Protein AF-A0A0L8G1J5-F1 (afdb_monomer)

Nearest PDB structures (foldseek):
  4gwj-assembly1_A  TM=7.994E-01  e=3.174E-11  Streptococcus mitis
  3lek-assembly1_A  TM=8.161E-01  e=1.013E-10  Streptococcus mitis
  2j22-assembly1_A  TM=8.211E-01  e=1.918E-10  Streptococcus pneumoniae TIGR4
  3cqo-assembly1_C  TM=8.099E-01  e=3.850E-10  Morone saxatilis
  2j1r-assembly1_A  TM=8.418E-01  e=2.935E-09  Streptococcus pneumoniae TIGR4

InterPro domains:
  IPR000242 Tyrosine-specific protein phosphatase, PTPase domain [PF00102] (457-502)
  IPR000242 Tyrosine-specific protein phosphatase, PTPase domain [PS50055] (434-502)
  IPR006585 Fucolectin tachylectin-4 pentraxin-1 [SM00607] (93-242)
  IPR008979 Galactose-binding-like domain superfamily [SSF49785] (92-240)
  IPR009030 Growth factor receptor cysteine-rich domain superfamily [SSF57184] (226-333)
  IPR029021 Protein-tyrosine phosphatase-like [G3DSA:3.90.190.10] (409-503)
  IPR029021 Protein-tyrosine phosphatase-like [SSF52799] (422-502)
  IPR042635 MEGF10/SREC1/2-like [PTHR24043] (46-404)

Secondary structure (DSSP, 8-state):
-EEE--TTEEEEE-TTSS-EEEEE---SS--EEESSS--------S--TTEETTTT-EEP-BGGGBPPPTTT---TT-BPTTEESTTS-EESEEETTTT-EEEES----EEEEEETTEEEEEE----GGGGSSS-----GGGT--EEPPSEEEEEEEEEEEEEEEEEEEEEE--SS-GGGGTT-EEEETTEEEEE--SSGGGSSEEEEEEEEEEEEEEEEEEEEEEEE--EESEEEEEEEPTTEESGGG-EEGGGBGGG--BTTTB-TT-BPTTEEEETTTTEEEEPPTTEESGGG-EE--SBGGG---TTT---TT-BPTTEEEETTTTEEEE----THHHHHHHHHHHHHHHHHHHHHHHHHTS-----------------------------------------------HHHHHHHHHHHHHHHHSSS-HHHHHHHS-SS-SS--TTTTSTTTGGG-SSTT----GGGEEEPPP-SS----EEEEEEETTTTEEEESS---

Organism: Octopus bimaculoides (NCBI:txid37653)

Radius of gyration: 39.49 Å; Cα contacts (8 Å, |Δi|>4): 918; chains: 1; bounding box: 99×69×118 Å

Foldseek 3Di:
DDWDDDPFKDWDQPPVNPDIDIDGWPPDDDIDDDDPDDDPDDDDDFEDQQAADPQRPAGAFEPPSGGAGRHPLAHPRAGHFQFHDRNSRDGQWDQQQAPFDKDKPAFDFWDFDCDPNDTDTHGQTLALNLQRPPFLALEVVVSSKRKHDFFFKIKMKGFAPFWDFFFKKKFAHHPPPLCLCQQKWKDAAPDTFDTHDDCQSVDRIRIGGGPGTDGHRMMMIIDGDHRGMDMTNYMGGIDGDQQFAARSRRAGLQQAVVSDADRYQGRPVAGAKQWAQDPVRRHTDGADAQFTTGNSPHGLPQADVSGADRHQSARPNAGHPQWGQDPVVRHTDGDDDPCPVVVVVVVVVVVVVVVVVVVVVVVVVDDDDDDDDDDDDDDDDDDDDDDDDDDDDDDDDDDDDDDDDDPDPPPDDVVVVVVVVSVQSVQCPPPQHPVNVVVPPPQADPAAQVVCVDPVNVVLDPDPRQADHPVFAQFQDDDPVGPGRDHRWGADDPNPDIDHDPDDD

pLDDT: mean 76.89, std 20.31, range [21.19, 98.56]

Sequence (505 aa):
MKITYPIGMDCKLNSDGNKIICTGDVMARDLYINGKAKVYRITLHGCPPELYGENCTNECHCSRGESCHQISGFCKNGCEDGWHGEKCDKKTYVNIAQGKRTNQAGYGKNAYVFDNGSCKTTELQMTSDKAVDGNFDPAFLHKSCAQTKIGTELHWQVTFDEPYVISQLRIYNRMKDRLRLRGFKVYLGSSLCFESRHHEHNEQVIHVKCEKPVSSSNVKISLEGSERQLTLCEVEVLQCVHGFYGDMCMERCELCVDSKCDQVTGCEQGCVSGYYWDNFFRKCKECVPGFYGDMCMERCELCVGSKCDQVTGHCEEGCITGYDWDNTSKRCKEKTENNLVSMIVPLILLIVLIMVMAVAIWYWKKRPVVKRDVRMRKVSGNIYSEGISGDTAHLSGEISLDERESICIILSSSSFKQNLLKYVAHKKQEAEPFNKEFQRLPKLLPMPYNEAMKPENAKKNQYKTILPYDHSRVKLQPDEISSSDYINANFICNQRYIACQGMCY

Structure (mmCIF, N/CA/C/O backbone):
data_AF-A0A0L8G1J5-F1
#
_entry.id   AF-A0A0L8G1J5-F1
#
loop_
_atom_site.group_PDB
_atom_site.id
_atom_site.type_symbol
_atom_site.label_atom_id
_atom_site.label_alt_id
_atom_site.label_comp_id
_atom_site.label_asym_id
_atom_site.label_entity_id
_atom_site.label_seq_id
_atom_site.pdbx_PDB_ins_code
_atom_site.Cartn_x
_atom_site.Cartn_y
_atom_site.Cartn_z
_atom_site.occupancy
_atom_site.B_iso_or_equiv
_atom_site.auth_seq_id
_atom_site.auth_comp_id
_atom_site.auth_asym_id
_atom_site.auth_atom_id
_atom_site.pdbx_PDB_model_num
ATOM 1 N N . MET A 1 1 ? -21.795 15.984 -44.709 1.00 67.69 1 MET A N 1
ATOM 2 C CA . MET A 1 1 ? -20.926 16.218 -43.533 1.00 67.69 1 MET A CA 1
ATOM 3 C C . MET A 1 1 ? -19.899 15.101 -43.536 1.00 67.69 1 MET A C 1
ATOM 5 O O . MET A 1 1 ? -20.294 13.972 -43.792 1.00 67.69 1 MET A O 1
ATOM 9 N N . LYS A 1 2 ? -18.612 15.400 -43.379 1.00 68.06 2 LYS A N 1
ATOM 10 C CA . LYS A 1 2 ? -17.528 14.414 -43.361 1.00 68.06 2 LYS A CA 1
ATOM 11 C C . LYS A 1 2 ? -16.900 14.442 -41.974 1.00 68.06 2 LYS A C 1
ATOM 13 O O . LYS A 1 2 ? -16.559 15.518 -41.488 1.00 68.06 2 LYS A O 1
ATOM 18 N N . ILE A 1 3 ? -16.800 13.284 -41.340 1.00 69.81 3 ILE A N 1
ATOM 19 C CA . ILE A 1 3 ? -16.253 13.140 -39.991 1.00 69.81 3 ILE A CA 1
ATOM 20 C C . ILE A 1 3 ? -14.968 12.341 -40.124 1.00 69.81 3 ILE A C 1
ATOM 22 O O . ILE A 1 3 ? -14.968 11.290 -40.765 1.00 69.81 3 ILE A O 1
ATOM 26 N N . THR A 1 4 ? -13.898 12.847 -39.528 1.00 77.06 4 THR A N 1
ATOM 27 C CA . THR A 1 4 ? -12.664 12.093 -39.333 1.00 77.06 4 THR A CA 1
ATOM 28 C C . THR A 1 4 ? -12.535 11.852 -37.840 1.00 77.06 4 THR A C 1
ATOM 30 O O . THR A 1 4 ? -12.509 12.810 -37.065 1.00 77.06 4 THR A O 1
ATOM 33 N N . TYR A 1 5 ? -12.499 10.586 -37.441 1.00 68.81 5 TYR A N 1
ATOM 34 C CA . TYR A 1 5 ? -12.444 10.183 -36.042 1.00 68.81 5 TYR A CA 1
ATOM 35 C C . TYR A 1 5 ? -11.149 9.414 -35.734 1.00 68.81 5 TYR A C 1
ATOM 37 O O . TYR A 1 5 ? -10.588 8.786 -36.637 1.00 68.81 5 TYR A O 1
ATOM 45 N N . PRO A 1 6 ? -10.649 9.492 -34.488 1.00 67.69 6 PRO A N 1
ATOM 46 C CA . PRO A 1 6 ? -9.472 8.752 -34.046 1.00 67.69 6 PRO A CA 1
ATOM 47 C C . PRO A 1 6 ? -9.630 7.235 -34.181 1.00 67.69 6 PRO A C 1
ATOM 49 O O . PRO A 1 6 ? -10.740 6.698 -34.164 1.00 67.69 6 PRO A O 1
ATOM 52 N N . ILE A 1 7 ? -8.496 6.538 -34.246 1.00 63.44 7 ILE A N 1
ATOM 53 C CA . ILE A 1 7 ? -8.448 5.075 -34.153 1.00 63.44 7 ILE A CA 1
ATOM 54 C C . ILE A 1 7 ? -9.078 4.653 -32.817 1.00 63.44 7 ILE A C 1
ATOM 56 O O . ILE A 1 7 ? -8.698 5.178 -31.773 1.00 63.44 7 ILE A O 1
ATOM 60 N N . GLY A 1 8 ? -10.034 3.720 -32.862 1.00 61.41 8 GLY A N 1
ATOM 61 C CA . GLY A 1 8 ? -10.775 3.246 -31.684 1.00 61.41 8 GLY A CA 1
ATOM 62 C C . GLY A 1 8 ? -12.174 3.849 -31.511 1.00 61.41 8 GLY A C 1
ATOM 63 O O . GLY A 1 8 ? -12.920 3.387 -30.653 1.00 61.41 8 GLY A O 1
ATOM 64 N N . MET A 1 9 ? -12.566 4.815 -32.349 1.00 70.69 9 MET A N 1
ATOM 65 C CA . MET A 1 9 ? -13.932 5.348 -32.403 1.00 70.69 9 MET A CA 1
ATOM 66 C C . MET A 1 9 ? -14.691 4.855 -33.644 1.00 70.69 9 MET A C 1
ATOM 68 O O . MET A 1 9 ? -14.099 4.611 -34.690 1.00 70.69 9 MET A O 1
ATOM 72 N N . ASP A 1 10 ? -16.016 4.752 -33.535 1.00 76.44 10 ASP A N 1
ATOM 73 C CA . ASP A 1 10 ? -16.965 4.580 -34.640 1.00 76.44 10 ASP A CA 1
ATOM 74 C C . ASP A 1 10 ? -18.007 5.702 -34.563 1.00 76.44 10 ASP A C 1
ATOM 76 O O . ASP A 1 10 ? -18.656 5.892 -33.533 1.00 76.44 10 ASP A O 1
ATOM 80 N N . CYS A 1 11 ? -18.158 6.474 -35.637 1.00 77.62 11 CYS A N 1
ATOM 81 C CA . CYS A 1 11 ? -19.079 7.605 -35.696 1.00 77.62 11 CYS A CA 1
ATOM 82 C C . CYS A 1 11 ? -20.115 7.395 -36.797 1.00 77.62 11 CYS A C 1
ATOM 84 O O . CYS A 1 11 ? -19.777 7.339 -37.980 1.00 77.62 11 CYS A O 1
ATOM 86 N N . LYS A 1 12 ? -21.396 7.374 -36.420 1.00 80.12 12 LYS A N 1
ATOM 87 C CA . LYS A 1 12 ? -22.523 7.190 -37.339 1.00 80.12 12 LYS A CA 1
ATOM 88 C C . LYS A 1 12 ? -23.406 8.429 -37.386 1.00 80.12 12 LYS A C 1
ATOM 90 O O . LYS A 1 12 ? -23.741 9.030 -36.362 1.00 80.12 12 LYS A O 1
ATOM 95 N N . LEU A 1 13 ? -23.789 8.809 -38.603 1.00 77.50 13 LEU A N 1
ATOM 96 C CA . LEU A 1 13 ? -24.851 9.784 -38.825 1.00 77.50 13 LEU A CA 1
ATOM 97 C C . LEU A 1 13 ? -26.192 9.102 -38.531 1.00 77.50 13 LEU A C 1
ATOM 99 O O . LEU A 1 13 ? -26.449 8.014 -39.042 1.00 77.50 13 LEU A O 1
ATOM 103 N N . ASN A 1 14 ? -27.045 9.740 -37.733 1.00 74.44 14 ASN A N 1
ATOM 104 C CA . ASN A 1 14 ? -28.420 9.281 -37.564 1.00 74.44 14 ASN A CA 1
ATOM 105 C C . ASN A 1 14 ? -29.195 9.407 -38.891 1.00 74.44 14 ASN A C 1
ATOM 107 O O . ASN A 1 14 ? -28.838 10.228 -39.740 1.00 74.44 14 ASN A O 1
ATOM 111 N N . SER A 1 15 ? -30.276 8.640 -39.044 1.00 71.75 15 SER A N 1
ATOM 112 C CA . SER A 1 15 ? -31.106 8.569 -40.259 1.00 71.75 15 SER A CA 1
ATOM 113 C C . SER A 1 15 ? -31.601 9.929 -40.764 1.00 71.75 15 SER A C 1
ATOM 115 O O . SER A 1 15 ? -31.695 10.133 -41.970 1.00 71.75 15 SER A O 1
ATOM 117 N N . ASP A 1 16 ? -31.828 10.885 -39.861 1.00 70.75 16 ASP A N 1
ATOM 118 C CA . ASP A 1 16 ? -32.323 12.228 -40.198 1.00 70.75 16 ASP A CA 1
ATOM 119 C C . ASP A 1 16 ? -31.205 13.214 -40.593 1.00 70.75 16 ASP A C 1
ATOM 121 O O . ASP A 1 16 ? -31.456 14.398 -40.806 1.00 70.75 16 ASP A O 1
ATOM 125 N N . GLY A 1 17 ? -29.942 12.773 -40.613 1.00 67.38 17 GLY A N 1
ATOM 126 C CA . GLY A 1 17 ? -28.785 13.572 -41.030 1.00 67.38 17 GLY A CA 1
ATOM 127 C C . GLY A 1 17 ? -28.326 14.672 -40.062 1.00 67.38 17 GLY A C 1
ATOM 128 O O . GLY A 1 17 ? -27.283 15.284 -40.287 1.00 67.38 17 GLY A O 1
ATOM 129 N N . ASN A 1 18 ? -29.064 14.898 -38.971 1.00 71.56 18 ASN A N 1
ATOM 130 C CA . ASN A 1 18 ? -28.886 16.054 -38.080 1.00 71.56 18 ASN A CA 1
ATOM 131 C C . ASN A 1 18 ? -28.144 15.750 -36.767 1.00 71.56 18 ASN A C 1
ATOM 133 O O . ASN A 1 18 ? -27.814 16.669 -36.019 1.00 71.56 18 ASN A O 1
ATOM 137 N N . LYS A 1 19 ? -27.886 14.473 -36.461 1.00 71.56 19 LYS A N 1
ATOM 138 C CA . LYS A 1 19 ? -27.187 14.045 -35.242 1.00 71.56 19 LYS A CA 1
ATOM 139 C C . LYS A 1 19 ? -26.077 13.067 -35.600 1.00 71.56 19 LYS A C 1
ATOM 141 O O . LYS A 1 19 ? -26.307 12.119 -36.344 1.00 71.56 19 LYS A O 1
ATOM 146 N N . ILE A 1 20 ? -24.893 13.301 -35.049 1.00 74.69 20 ILE A N 1
ATOM 147 C CA . ILE A 1 20 ? -23.750 12.394 -35.141 1.00 74.69 20 ILE A CA 1
ATOM 148 C C . ILE A 1 20 ? -23.616 11.713 -33.788 1.00 74.69 20 ILE A C 1
ATOM 150 O O . ILE A 1 20 ? -23.589 12.392 -32.760 1.00 74.69 20 ILE A O 1
ATOM 154 N N . ILE A 1 21 ? -23.558 10.386 -33.790 1.00 72.38 21 ILE A N 1
ATOM 155 C CA . ILE A 1 21 ? -23.305 9.589 -32.594 1.00 72.38 21 ILE A CA 1
ATOM 156 C C . ILE A 1 21 ? -21.958 8.913 -32.793 1.00 72.38 21 ILE A C 1
ATOM 158 O O . ILE A 1 21 ? -21.789 8.142 -33.734 1.00 72.38 21 ILE A O 1
ATOM 162 N N . CYS A 1 22 ? -21.014 9.235 -31.918 1.00 72.06 22 CYS A N 1
ATOM 163 C CA . CYS A 1 22 ? -19.712 8.597 -31.870 1.00 72.06 22 CYS A CA 1
ATOM 164 C C . CYS A 1 22 ? -19.630 7.708 -30.632 1.00 72.06 22 CYS A C 1
ATOM 166 O O . CYS A 1 22 ? -19.985 8.146 -29.539 1.00 72.06 22 CYS A O 1
ATOM 168 N N . THR A 1 23 ? -19.160 6.481 -30.812 1.00 64.62 23 THR A N 1
ATOM 169 C CA . THR A 1 23 ? -18.980 5.475 -29.762 1.00 64.62 23 THR A CA 1
ATOM 170 C C . THR A 1 23 ? -17.595 4.858 -29.889 1.00 64.62 23 THR A C 1
ATOM 172 O O . THR A 1 23 ? -17.190 4.520 -30.998 1.00 64.62 23 THR A O 1
ATOM 175 N N . GLY A 1 24 ? -16.882 4.694 -28.778 1.00 62.16 24 GLY A N 1
ATOM 176 C CA . GLY A 1 24 ? -15.549 4.089 -28.738 1.00 62.16 24 GLY A CA 1
ATOM 177 C C . GLY A 1 24 ? -14.580 4.879 -27.864 1.00 62.16 24 GLY A C 1
ATOM 178 O O . GLY A 1 24 ? -14.946 5.922 -27.318 1.00 62.16 24 GLY A O 1
ATOM 179 N N . ASP A 1 25 ? -13.358 4.376 -27.726 1.00 57.97 25 ASP A N 1
ATOM 180 C CA . ASP A 1 25 ? -12.375 4.937 -26.804 1.00 57.97 25 ASP A CA 1
ATOM 181 C C . ASP A 1 25 ? -11.608 6.110 -27.398 1.00 57.97 25 ASP A C 1
ATOM 183 O O . ASP A 1 25 ? -11.066 6.067 -28.505 1.00 57.97 25 ASP A O 1
ATOM 187 N N . VAL A 1 26 ? -11.556 7.189 -26.621 1.00 61.00 26 VAL A N 1
ATOM 188 C CA . VAL A 1 26 ? -10.907 8.435 -27.014 1.00 61.00 26 VAL A CA 1
ATOM 189 C C . VAL A 1 26 ? -9.442 8.377 -26.586 1.00 61.00 26 VAL A C 1
ATOM 191 O O . VAL A 1 26 ? -9.076 8.786 -25.491 1.00 61.00 26 VAL A O 1
ATOM 194 N N . MET A 1 27 ? -8.589 7.860 -27.469 1.00 52.34 27 MET A N 1
ATOM 195 C CA . MET A 1 27 ? -7.127 7.841 -27.278 1.00 52.34 27 MET A CA 1
ATOM 196 C C . MET A 1 27 ? -6.431 9.103 -27.827 1.00 52.34 27 MET A C 1
ATOM 198 O O . MET A 1 27 ? -5.211 9.230 -27.741 1.00 52.34 27 MET A O 1
ATOM 202 N N . ALA A 1 28 ? -7.187 10.040 -28.410 1.00 54.47 28 ALA A N 1
ATOM 203 C CA . ALA A 1 28 ? -6.678 11.255 -29.048 1.00 54.47 28 ALA A CA 1
ATOM 204 C C . ALA A 1 28 ? -7.430 12.505 -28.571 1.00 54.47 28 ALA A C 1
ATOM 206 O O . ALA A 1 28 ? -8.575 12.421 -28.140 1.00 54.47 28 ALA A O 1
ATOM 207 N N . ARG A 1 29 ? -6.790 13.676 -28.666 1.00 53.34 29 ARG A N 1
ATOM 208 C CA . ARG A 1 29 ? -7.330 14.937 -28.124 1.00 53.34 29 ARG A CA 1
ATOM 209 C C . ARG A 1 29 ? -8.427 15.573 -28.985 1.00 53.34 29 ARG A C 1
ATOM 211 O O . ARG A 1 29 ? -9.245 16.309 -28.444 1.00 53.34 29 ARG A O 1
ATOM 218 N N . ASP A 1 30 ? -8.469 15.263 -30.283 1.00 58.78 30 ASP A N 1
ATOM 219 C CA . ASP A 1 30 ? -9.249 16.031 -31.258 1.00 58.78 30 ASP A CA 1
ATOM 220 C C . ASP A 1 30 ? -10.165 15.151 -32.132 1.00 58.78 30 ASP A C 1
ATOM 222 O O . ASP A 1 30 ? -9.762 14.104 -32.640 1.00 58.78 30 ASP A O 1
ATOM 226 N N . LEU A 1 31 ? -11.403 15.613 -32.349 1.00 65.94 31 LEU A N 1
ATOM 227 C CA . LEU A 1 31 ? -12.384 15.060 -33.294 1.00 65.94 31 LEU A CA 1
ATOM 228 C C . LEU A 1 31 ? -12.674 16.112 -34.373 1.00 65.94 31 LEU A C 1
ATOM 230 O O . LEU A 1 31 ? -13.146 17.206 -34.059 1.00 65.94 31 LEU A O 1
ATOM 234 N N . TYR A 1 32 ? -12.449 15.779 -35.648 1.00 70.50 32 TYR A N 1
ATOM 235 C CA . TYR A 1 32 ? -12.615 16.729 -36.752 1.00 70.50 32 TYR A CA 1
ATOM 236 C C . TYR A 1 32 ? -13.925 16.497 -37.510 1.00 70.50 32 TYR A C 1
ATOM 238 O O . TYR A 1 32 ? -14.158 15.439 -38.102 1.00 70.50 32 TYR A O 1
ATOM 246 N N . ILE A 1 33 ? -14.776 17.524 -37.540 1.00 71.06 33 ILE A N 1
ATOM 247 C CA . ILE A 1 33 ? -16.082 17.498 -38.205 1.00 71.06 33 ILE A CA 1
ATOM 248 C C . ILE A 1 33 ? -16.111 18.578 -39.294 1.00 71.06 33 ILE A C 1
ATOM 250 O O . ILE A 1 33 ? -16.179 19.766 -38.997 1.00 71.06 33 ILE A O 1
ATOM 254 N N . ASN A 1 34 ? -16.108 18.165 -40.565 1.00 64.62 34 ASN A N 1
ATOM 255 C CA . ASN A 1 34 ? -16.125 19.060 -41.725 1.00 64.62 34 ASN A CA 1
ATOM 256 C C . ASN A 1 34 ? -17.506 19.073 -42.408 1.00 64.62 34 ASN A C 1
ATOM 258 O O . ASN A 1 34 ? -18.015 18.043 -42.863 1.00 64.62 34 ASN A O 1
ATOM 262 N N . GLY A 1 35 ? -18.137 20.243 -42.549 1.00 66.88 35 GLY A N 1
ATOM 263 C CA . GLY A 1 35 ? -19.416 20.365 -43.257 1.00 66.88 35 GLY A CA 1
ATOM 264 C C . GLY A 1 35 ? -20.022 21.770 -43.248 1.00 66.88 35 GLY A C 1
ATOM 265 O O . GLY A 1 35 ? -19.528 22.663 -42.577 1.00 66.88 35 GLY A O 1
ATOM 266 N N . LYS A 1 36 ? -21.118 21.953 -44.001 1.00 59.81 36 LYS A N 1
ATOM 267 C CA . LYS A 1 36 ? -21.885 23.217 -44.064 1.00 59.81 36 LYS A CA 1
ATOM 268 C C . LYS A 1 36 ? -22.856 23.419 -42.885 1.00 59.81 36 LYS A C 1
ATOM 270 O O . LYS A 1 36 ? -23.454 24.483 -42.772 1.00 59.81 36 LYS A O 1
ATOM 275 N N . ALA A 1 37 ? -23.048 22.405 -42.039 1.00 63.88 37 ALA A N 1
ATOM 276 C CA . ALA A 1 37 ? -23.950 22.453 -40.888 1.00 63.88 37 ALA A CA 1
ATOM 277 C C . ALA A 1 37 ? -23.226 23.006 -39.648 1.00 63.88 37 ALA A C 1
ATOM 279 O O . ALA A 1 37 ? -22.084 22.632 -39.386 1.00 63.88 37 ALA A O 1
ATOM 280 N N . LYS A 1 38 ? -23.891 23.876 -38.875 1.00 62.22 38 LYS A N 1
ATOM 281 C CA . LYS A 1 38 ? -23.365 24.385 -37.597 1.00 62.22 38 LYS A CA 1
ATOM 282 C C . LYS A 1 38 ? -23.436 23.288 -36.526 1.00 62.22 38 LYS A C 1
ATOM 284 O O . LYS A 1 38 ? -24.455 22.614 -36.401 1.00 62.22 38 LYS A O 1
ATOM 289 N N . VAL A 1 39 ? -22.368 23.114 -35.745 1.00 65.75 39 VAL A N 1
ATOM 290 C CA . VAL A 1 39 ? -22.362 22.230 -34.568 1.00 65.75 39 VAL A CA 1
ATOM 291 C C . VAL A 1 39 ? -23.010 22.984 -33.411 1.00 65.75 39 VAL A C 1
ATOM 293 O O . VAL A 1 39 ? -22.454 23.961 -32.922 1.00 65.75 39 VAL A O 1
ATOM 296 N N . TYR A 1 40 ? -24.201 22.554 -32.995 1.00 62.47 40 TYR A N 1
ATOM 297 C CA . TYR A 1 40 ? -24.965 23.245 -31.948 1.00 62.47 40 TYR A CA 1
ATOM 298 C C . TYR A 1 40 ? -24.693 22.709 -30.537 1.00 62.47 40 TYR A C 1
ATOM 300 O O . TYR A 1 40 ? -24.804 23.459 -29.570 1.00 62.47 40 TYR A O 1
ATOM 308 N N . ARG A 1 41 ? -24.361 21.417 -30.394 1.00 63.88 41 ARG A N 1
ATOM 309 C CA . ARG A 1 41 ? -24.104 20.775 -29.096 1.00 63.88 41 ARG A CA 1
ATOM 310 C C . ARG A 1 41 ? -23.266 19.511 -29.270 1.00 63.88 41 ARG A C 1
ATOM 312 O O . ARG A 1 41 ? -23.610 18.660 -30.085 1.00 63.88 41 ARG A O 1
ATOM 319 N N . ILE A 1 42 ? -22.224 19.367 -28.456 1.00 64.25 42 ILE A N 1
ATOM 320 C CA . ILE A 1 42 ? -21.482 18.113 -28.276 1.00 64.25 42 ILE A CA 1
ATOM 321 C C . ILE A 1 42 ? -21.839 17.591 -26.886 1.00 64.25 42 ILE A C 1
ATOM 323 O O . ILE A 1 42 ? -21.839 18.349 -25.919 1.00 64.25 42 ILE A O 1
ATOM 327 N N . THR A 1 43 ? -22.226 16.322 -26.790 1.00 59.25 43 THR A N 1
ATOM 328 C CA . THR A 1 43 ? -22.477 15.654 -25.506 1.00 59.25 43 THR A CA 1
ATOM 329 C C . THR A 1 43 ? -21.568 14.442 -25.443 1.00 59.25 43 THR A C 1
ATOM 331 O O . THR A 1 43 ? -21.660 13.569 -26.303 1.00 59.25 43 THR A O 1
ATOM 334 N N . LEU A 1 44 ? -20.667 14.430 -24.465 1.00 62.41 44 LEU A N 1
ATOM 335 C CA . LEU A 1 44 ? -19.793 13.298 -24.195 1.00 62.41 44 LEU A CA 1
ATOM 336 C C . LEU A 1 44 ? -20.510 12.367 -23.218 1.00 62.41 44 LEU A C 1
ATOM 338 O O . LEU A 1 44 ? -21.023 12.815 -22.192 1.00 62.41 44 LEU A O 1
ATOM 342 N N . HIS A 1 45 ? -20.568 11.088 -23.570 1.00 66.38 45 HIS A N 1
ATOM 343 C CA . HIS A 1 45 ? -21.076 10.025 -22.715 1.00 66.38 45 HIS A CA 1
ATOM 344 C C . HIS A 1 45 ? -19.892 9.139 -22.338 1.00 66.38 45 HIS A C 1
ATOM 346 O O . HIS A 1 45 ? -19.170 8.687 -23.221 1.00 66.38 45 HIS A O 1
ATOM 352 N N . GLY A 1 46 ? -19.678 8.944 -21.041 1.00 68.81 46 GLY A N 1
ATOM 353 C CA . GLY A 1 46 ? -18.529 8.223 -20.510 1.00 68.81 46 GLY A CA 1
ATOM 354 C C . GLY A 1 46 ? -18.458 8.355 -18.996 1.00 68.81 46 GLY A C 1
ATOM 355 O O . GLY A 1 46 ? -19.261 9.073 -18.387 1.00 68.81 46 GLY A O 1
ATOM 356 N N . CYS A 1 47 ? -17.506 7.654 -18.398 1.00 76.75 47 CYS A N 1
ATOM 357 C CA . CYS A 1 47 ? -17.288 7.723 -16.964 1.00 76.75 47 CYS A CA 1
ATOM 358 C C . CYS A 1 47 ? -16.463 8.951 -16.570 1.00 76.75 47 CYS A C 1
ATOM 360 O O . CYS A 1 47 ? -15.675 9.452 -17.379 1.00 76.75 47 CYS A O 1
ATOM 362 N N . PRO A 1 48 ? -16.640 9.463 -15.337 1.00 78.38 48 PRO A N 1
ATOM 363 C CA . PRO A 1 48 ? -15.681 10.389 -14.747 1.00 78.38 48 PRO A CA 1
ATOM 364 C C . PRO A 1 48 ? -14.247 9.832 -14.836 1.00 78.38 48 PRO A C 1
ATOM 366 O O . PRO A 1 48 ? -14.096 8.612 -14.826 1.00 78.38 48 PRO A O 1
ATOM 369 N N . PRO A 1 49 ? -13.209 10.687 -14.902 1.00 74.62 49 PRO A N 1
ATOM 370 C CA . PRO A 1 49 ? -11.803 10.276 -15.036 1.00 74.62 49 PRO A CA 1
ATOM 371 C C . PRO A 1 49 ? -11.332 9.193 -14.055 1.00 74.62 49 PRO A C 1
ATOM 373 O O . PRO A 1 49 ? -10.402 8.452 -14.363 1.00 74.62 49 PRO A O 1
ATOM 376 N N . GLU A 1 50 ? -11.962 9.114 -12.882 1.00 78.88 50 GLU A N 1
ATOM 377 C CA . GLU A 1 50 ? -11.630 8.191 -11.798 1.00 78.88 50 GLU A CA 1
ATOM 378 C C . GLU A 1 50 ? -12.409 6.865 -11.848 1.00 78.88 50 GLU A C 1
ATOM 380 O O . GLU A 1 50 ? -12.225 6.023 -10.970 1.00 78.88 50 GLU A O 1
ATOM 385 N N . LEU A 1 51 ? -13.304 6.680 -12.824 1.00 84.25 51 LEU A N 1
ATOM 386 C CA . LEU A 1 51 ? -14.219 5.541 -12.891 1.00 84.25 51 LEU A CA 1
ATOM 387 C C . LEU A 1 51 ? -14.245 4.909 -14.287 1.00 84.25 51 LEU A C 1
ATOM 389 O O . LEU A 1 51 ? -14.025 5.574 -15.297 1.00 84.25 51 LEU A O 1
ATOM 393 N N . TYR A 1 52 ? -14.585 3.624 -14.352 1.00 87.00 52 TYR A N 1
ATOM 394 C CA . TYR A 1 52 ? -14.759 2.898 -15.610 1.00 87.00 52 TYR A CA 1
ATOM 395 C C . TYR A 1 52 ? -15.864 1.829 -15.530 1.00 87.00 52 TYR A C 1
ATOM 397 O O . TYR A 1 52 ? -16.386 1.502 -14.458 1.00 87.00 52 TYR A O 1
ATOM 405 N N . GLY A 1 53 ? -16.213 1.265 -16.688 1.00 83.81 53 GLY A N 1
ATOM 406 C CA . GLY A 1 53 ? -17.193 0.190 -16.851 1.00 83.81 53 GLY A CA 1
ATOM 407 C C . GLY A 1 53 ? -18.591 0.690 -17.221 1.00 83.81 53 GLY A C 1
ATOM 408 O O . GLY A 1 53 ? -18.861 1.886 -17.235 1.00 83.81 53 GLY A O 1
ATOM 409 N N . GLU A 1 54 ? -19.503 -0.244 -17.505 1.00 78.31 54 GLU A N 1
ATOM 410 C CA . GLU A 1 54 ? -20.838 0.031 -18.072 1.00 78.31 54 GLU A CA 1
ATOM 411 C C . GLU A 1 54 ? -21.680 1.028 -17.251 1.00 78.31 54 GLU A C 1
ATOM 413 O O . GLU A 1 54 ? -22.440 1.807 -17.819 1.00 78.31 54 GLU A O 1
ATOM 418 N N . ASN A 1 55 ? -21.488 1.061 -15.926 1.00 81.69 55 ASN A N 1
ATOM 419 C CA . ASN A 1 55 ? -22.198 1.950 -14.999 1.00 81.69 55 ASN A CA 1
ATOM 420 C C . ASN A 1 55 ? -21.273 2.882 -14.198 1.00 81.69 55 ASN A C 1
ATOM 422 O O . ASN A 1 55 ? -21.712 3.477 -13.212 1.00 81.69 55 ASN A O 1
ATOM 426 N N . CYS A 1 56 ? -19.998 3.002 -14.585 1.00 81.50 56 CYS A N 1
ATOM 427 C CA . CYS A 1 56 ? -19.002 3.805 -13.867 1.00 81.50 56 CYS A CA 1
ATOM 428 C C . CYS A 1 56 ? -18.902 3.447 -12.378 1.00 81.50 56 CYS A C 1
ATOM 430 O O . CYS A 1 56 ? -18.874 4.318 -11.513 1.00 81.50 56 CYS A O 1
ATOM 432 N N . THR A 1 57 ? -18.917 2.151 -12.077 1.00 85.06 57 THR A N 1
ATOM 433 C CA . THR A 1 57 ? -18.861 1.627 -10.705 1.00 85.06 57 THR A CA 1
ATOM 434 C C . THR A 1 57 ? -17.456 1.233 -10.286 1.00 85.06 57 THR A C 1
ATOM 436 O O . THR A 1 57 ? -17.195 1.127 -9.093 1.00 85.06 57 THR A O 1
ATOM 439 N N . ASN A 1 58 ? -16.568 0.983 -11.250 1.00 85.00 58 ASN A N 1
ATOM 440 C CA . ASN A 1 58 ? -15.224 0.508 -10.967 1.00 85.00 58 ASN A CA 1
ATOM 441 C C . ASN A 1 58 ? -14.278 1.695 -10.859 1.00 85.00 58 ASN A C 1
ATOM 443 O O . ASN A 1 58 ? -14.341 2.602 -11.686 1.00 85.00 58 ASN A O 1
ATOM 447 N N . GLU A 1 59 ? -13.412 1.672 -9.854 1.00 86.56 59 GLU A N 1
ATOM 448 C CA . GLU A 1 59 ? -12.437 2.728 -9.607 1.00 86.56 59 GLU A CA 1
ATOM 449 C C . GLU A 1 59 ? -11.170 2.533 -10.426 1.00 86.56 59 GLU A C 1
ATOM 451 O O . GLU A 1 59 ? -10.714 1.416 -10.665 1.00 86.56 59 GLU A O 1
ATOM 456 N N . CYS A 1 60 ? -10.613 3.654 -10.857 1.00 85.00 60 CYS A N 1
ATOM 457 C CA . CYS A 1 60 ? -9.385 3.709 -11.612 1.00 85.00 60 CYS A CA 1
ATOM 458 C C . CYS A 1 60 ? -8.166 3.856 -10.697 1.00 85.00 60 CYS A C 1
ATOM 460 O O . CYS A 1 60 ? -8.129 4.778 -9.883 1.00 85.00 60 CYS A O 1
ATOM 462 N N . HIS A 1 61 ? -7.151 3.010 -10.885 1.00 89.50 61 HIS A N 1
ATOM 463 C CA . HIS A 1 61 ? -5.896 3.049 -10.121 1.00 89.50 61 HIS A CA 1
ATOM 464 C C . HIS A 1 61 ? -4.671 3.016 -11.050 1.00 89.50 61 HIS A C 1
ATOM 466 O O . HIS A 1 61 ? -3.759 2.203 -10.875 1.00 89.50 61 HIS A O 1
ATOM 472 N N . CYS A 1 62 ? -4.658 3.866 -12.082 1.00 87.81 62 CYS A N 1
ATOM 473 C CA . CYS A 1 62 ? -3.517 3.986 -12.994 1.00 87.81 62 CYS A CA 1
ATOM 474 C C . CYS A 1 62 ? -2.421 4.886 -12.427 1.00 87.81 62 CYS A C 1
ATOM 476 O O . CYS A 1 62 ? -2.697 5.908 -11.800 1.00 87.81 62 CYS A O 1
ATOM 478 N N . SER A 1 63 ? -1.167 4.538 -12.709 1.00 87.19 63 SER A N 1
ATOM 479 C CA . SER A 1 63 ? -0.004 5.261 -12.199 1.00 87.19 63 SER A CA 1
ATOM 480 C C . SER A 1 63 ? -0.085 6.776 -12.452 1.00 87.19 63 SER A C 1
ATOM 482 O O . SER A 1 63 ? -0.589 7.244 -13.473 1.00 87.19 63 SER A O 1
ATOM 484 N N . ARG A 1 64 ? 0.422 7.563 -11.488 1.00 78.94 64 ARG A N 1
ATOM 485 C CA . ARG A 1 64 ? 0.462 9.042 -11.534 1.00 78.94 64 ARG A CA 1
ATOM 486 C C . ARG A 1 64 ? -0.916 9.718 -11.639 1.00 78.94 64 ARG A C 1
ATOM 488 O O . ARG A 1 64 ? -0.987 10.875 -12.054 1.00 78.94 64 ARG A O 1
ATOM 495 N N . GLY A 1 65 ? -1.987 9.031 -11.235 1.00 69.31 65 GLY A N 1
ATOM 496 C CA . GLY A 1 65 ? -3.349 9.560 -11.284 1.00 69.31 65 GLY A CA 1
ATOM 497 C C . GLY A 1 65 ? -3.860 9.770 -12.711 1.00 69.31 65 GLY A C 1
ATOM 498 O O . GLY A 1 65 ? -4.686 10.654 -12.948 1.00 69.31 65 GLY A O 1
ATOM 499 N N . GLU A 1 66 ? -3.334 9.011 -13.677 1.00 79.56 66 GLU A N 1
ATOM 500 C CA . GLU A 1 66 ? -3.852 9.008 -15.043 1.00 79.56 66 GLU A CA 1
ATOM 501 C C . GLU A 1 66 ? -5.245 8.367 -15.109 1.00 79.56 66 GLU A C 1
ATOM 503 O O . GLU A 1 66 ? -5.612 7.516 -14.301 1.00 79.56 66 GLU A O 1
ATOM 508 N N . SER A 1 67 ? -6.037 8.759 -16.107 1.00 82.25 67 SER A N 1
ATOM 509 C CA . SER A 1 67 ? -7.323 8.113 -16.370 1.00 82.25 67 SER A CA 1
ATOM 510 C C . SER A 1 67 ? -7.121 6.787 -17.101 1.00 82.25 67 SER A C 1
ATOM 512 O O . SER A 1 67 ? -6.400 6.717 -18.097 1.00 82.25 67 SER A O 1
ATOM 514 N N . CYS A 1 68 ? -7.811 5.747 -16.649 1.00 84.88 68 CYS A N 1
ATOM 515 C CA . CYS A 1 68 ? -7.915 4.473 -17.349 1.00 84.88 68 CYS A CA 1
ATOM 516 C C . CYS A 1 68 ? -8.877 4.588 -18.522 1.00 84.88 68 CYS A C 1
ATOM 518 O O . CYS A 1 68 ? -9.727 5.476 -18.623 1.00 84.88 68 CYS A O 1
ATOM 520 N N . HIS A 1 69 ? -8.769 3.597 -19.393 1.00 84.38 69 HIS A N 1
ATOM 521 C CA . HIS A 1 69 ? -9.749 3.327 -20.422 1.00 84.38 69 HIS A CA 1
ATOM 522 C C . HIS A 1 69 ? -11.163 3.186 -19.826 1.00 84.38 69 HIS A C 1
ATOM 524 O O . HIS A 1 69 ? -11.413 2.305 -19.002 1.00 84.38 69 HIS A O 1
ATOM 530 N N . GLN A 1 70 ? -12.107 4.021 -20.267 1.00 80.19 70 GLN A N 1
ATOM 531 C CA . GLN A 1 70 ? -13.395 4.215 -19.581 1.00 80.19 70 GLN A CA 1
ATOM 532 C C . GLN A 1 70 ? -14.322 2.992 -19.633 1.00 80.19 70 GLN A C 1
ATOM 534 O O . GLN A 1 70 ? -15.232 2.879 -18.816 1.00 80.19 70 GLN A O 1
ATOM 539 N N . ILE A 1 71 ? -14.098 2.060 -20.564 1.00 80.81 71 ILE A N 1
ATOM 540 C CA . ILE A 1 71 ? -14.887 0.822 -20.676 1.00 80.81 71 ILE A CA 1
ATOM 541 C C . ILE A 1 71 ? -14.176 -0.356 -20.004 1.00 80.81 71 ILE A C 1
ATOM 543 O O . ILE A 1 71 ? -14.792 -1.147 -19.291 1.00 80.81 71 ILE A O 1
ATOM 547 N N . SER A 1 72 ? -12.871 -0.484 -20.235 1.00 85.31 72 SER A N 1
ATOM 548 C CA . SER A 1 72 ? -12.116 -1.694 -19.883 1.00 85.31 72 SER A CA 1
ATOM 549 C C . SER A 1 72 ? -11.381 -1.574 -18.555 1.00 85.31 72 SER A C 1
ATOM 551 O O . SER A 1 72 ? -11.102 -2.608 -17.958 1.00 85.31 72 SER A O 1
ATOM 553 N N . GLY A 1 73 ? -11.081 -0.355 -18.098 1.00 87.62 73 GLY A N 1
ATOM 554 C CA . GLY A 1 73 ? -10.235 -0.084 -16.935 1.00 87.62 73 GLY A CA 1
ATOM 555 C C . GLY A 1 73 ? -8.737 -0.162 -17.222 1.00 87.62 73 GLY A C 1
ATOM 556 O O . GLY A 1 73 ? -7.943 0.030 -16.314 1.00 87.62 73 GLY A O 1
ATOM 557 N N . PHE A 1 74 ? -8.332 -0.433 -18.466 1.00 89.06 74 PHE A N 1
ATOM 558 C CA . PHE A 1 74 ? -6.924 -0.606 -18.822 1.00 89.06 74 PHE A CA 1
ATOM 559 C C . PHE A 1 74 ? -6.082 0.650 -18.554 1.00 89.06 74 PHE A C 1
ATOM 561 O O . PHE A 1 74 ? -6.471 1.760 -18.936 1.00 89.06 74 PHE A O 1
ATOM 568 N N . CYS A 1 75 ? -4.898 0.442 -17.974 1.00 88.12 75 CYS A N 1
ATOM 569 C CA . CYS A 1 75 ? -3.918 1.483 -17.677 1.00 88.12 75 CYS A CA 1
ATOM 570 C C . CYS A 1 75 ? -2.680 1.351 -18.571 1.00 88.12 75 CYS A C 1
ATOM 572 O O . CYS A 1 75 ? -1.925 0.385 -18.474 1.00 88.12 75 CYS A O 1
ATOM 574 N N . LYS A 1 76 ? -2.425 2.363 -19.410 1.00 84.69 76 LYS A N 1
ATOM 575 C CA . LYS A 1 76 ? -1.303 2.355 -20.364 1.00 84.69 76 LYS A CA 1
ATOM 576 C C . LYS A 1 76 ? 0.068 2.342 -19.680 1.00 84.69 76 LYS A C 1
ATOM 578 O O . LYS A 1 76 ? 0.970 1.657 -20.149 1.00 84.69 76 LYS A O 1
ATOM 583 N N . ASN A 1 77 ? 0.211 3.093 -18.590 1.00 85.06 77 ASN A N 1
ATOM 584 C CA . ASN A 1 77 ? 1.472 3.277 -17.868 1.00 85.06 77 ASN A CA 1
ATOM 585 C C . ASN A 1 77 ? 1.544 2.432 -16.581 1.00 85.06 77 ASN A C 1
ATOM 587 O O . ASN A 1 77 ? 2.291 2.756 -15.657 1.00 85.06 77 ASN A O 1
ATOM 591 N N . GLY A 1 78 ? 0.753 1.357 -16.506 1.00 86.81 78 GLY A N 1
ATOM 592 C CA . GLY A 1 78 ? 0.676 0.494 -15.330 1.00 86.81 78 GLY A CA 1
ATOM 593 C C . GLY A 1 78 ? -0.128 1.094 -14.174 1.00 86.81 78 GLY A C 1
ATOM 594 O O . GLY A 1 78 ? -0.878 2.057 -14.338 1.00 86.81 78 GLY A O 1
ATOM 595 N N . CYS A 1 79 ? 0.013 0.480 -13.004 1.00 89.31 79 CYS A N 1
ATOM 596 C CA . CYS A 1 79 ? -0.834 0.725 -11.839 1.00 89.31 79 CYS A CA 1
ATOM 597 C C . CYS A 1 79 ? -0.193 1.657 -10.818 1.00 89.31 79 CYS A C 1
ATOM 599 O O . CYS A 1 79 ? 1.030 1.761 -10.750 1.00 89.31 79 CYS A O 1
ATOM 601 N N . GLU A 1 80 ? -1.032 2.306 -10.014 1.00 88.19 80 GLU A N 1
ATOM 602 C CA . GLU A 1 80 ? -0.613 2.962 -8.775 1.00 88.19 80 GLU A CA 1
ATOM 603 C C . GLU A 1 80 ? -0.014 1.951 -7.790 1.00 88.19 80 GLU A C 1
ATOM 605 O O . GLU A 1 80 ? -0.315 0.753 -7.827 1.00 88.19 80 GLU A O 1
ATOM 610 N N . ASP A 1 81 ? 0.810 2.453 -6.873 1.00 81.56 81 ASP A N 1
ATOM 611 C CA . ASP A 1 81 ? 1.417 1.639 -5.827 1.00 81.56 81 ASP A CA 1
ATOM 612 C C . ASP A 1 81 ? 0.339 0.928 -4.996 1.00 81.56 81 ASP A C 1
ATOM 614 O O . ASP A 1 81 ? -0.630 1.530 -4.527 1.00 81.56 81 ASP A O 1
ATOM 618 N N . GLY A 1 82 ? 0.512 -0.380 -4.801 1.00 84.31 82 GLY A N 1
ATOM 619 C CA . GLY A 1 82 ? -0.461 -1.222 -4.103 1.00 84.31 82 GLY A CA 1
ATOM 620 C C . GLY A 1 82 ? -1.564 -1.807 -4.989 1.00 84.31 82 GLY A C 1
ATOM 621 O O . GLY A 1 82 ? -2.365 -2.595 -4.478 1.00 84.31 82 GLY A O 1
ATOM 622 N N . TRP A 1 83 ? -1.578 -1.498 -6.292 1.00 89.44 83 TRP A N 1
ATOM 623 C CA . TRP A 1 83 ? -2.510 -2.055 -7.277 1.00 89.44 83 TRP A CA 1
ATOM 624 C C . TRP A 1 83 ? -1.794 -2.824 -8.394 1.00 89.44 83 TRP A C 1
ATOM 626 O O . TRP A 1 83 ? -0.656 -2.531 -8.763 1.00 89.44 83 TRP A O 1
ATOM 636 N N . HIS A 1 84 ? -2.459 -3.836 -8.949 1.00 91.38 84 HIS A N 1
ATOM 637 C CA . HIS A 1 84 ? -1.946 -4.645 -10.050 1.00 91.38 84 HIS A CA 1
ATOM 638 C C . HIS A 1 84 ? -3.056 -5.249 -10.923 1.00 91.38 84 HIS A C 1
ATOM 640 O O . HIS A 1 84 ? -4.250 -5.113 -10.651 1.00 91.38 84 HIS A O 1
ATOM 646 N N . GLY A 1 85 ? -2.634 -5.951 -11.977 1.00 87.81 85 GLY A N 1
ATOM 647 C CA . GLY A 1 85 ? -3.504 -6.479 -13.026 1.00 87.81 85 GLY A CA 1
ATOM 648 C C . GLY A 1 85 ? -3.625 -5.504 -14.194 1.00 87.81 85 GLY A C 1
ATOM 649 O O . GLY A 1 85 ? -3.269 -4.337 -14.077 1.00 87.81 85 GLY A O 1
ATOM 650 N N . GLU A 1 86 ? -4.137 -5.970 -15.332 1.00 84.94 86 GLU A N 1
ATOM 651 C CA . GLU A 1 86 ? -4.260 -5.142 -16.547 1.00 84.94 86 GLU A CA 1
ATOM 652 C C . GLU A 1 86 ? -5.148 -3.902 -16.350 1.00 84.94 86 GLU A C 1
ATOM 654 O O . GLU A 1 86 ? -4.981 -2.897 -17.040 1.00 84.94 86 GLU A O 1
ATOM 659 N N . LYS A 1 87 ? -6.085 -3.979 -15.398 1.00 88.75 87 LYS A N 1
ATOM 660 C CA . LYS A 1 87 ? -7.035 -2.916 -15.048 1.00 88.75 87 LYS A CA 1
ATOM 661 C C . LYS A 1 87 ? -6.701 -2.197 -13.744 1.00 88.75 87 LYS A C 1
ATOM 663 O O . LYS A 1 87 ? -7.460 -1.333 -13.320 1.00 88.75 87 LYS A O 1
ATOM 668 N N . CYS A 1 88 ? -5.619 -2.604 -13.079 1.00 90.00 88 CYS A N 1
ATOM 669 C CA . CYS A 1 88 ? -5.233 -2.083 -11.770 1.00 90.00 88 CYS A CA 1
ATOM 670 C C . CYS A 1 88 ? -6.350 -2.181 -10.717 1.00 90.00 88 CYS A C 1
ATOM 672 O O . CYS A 1 88 ? -6.495 -1.321 -9.863 1.00 90.00 88 CYS A O 1
ATOM 674 N N . ASP A 1 89 ? -7.151 -3.242 -10.777 1.00 87.62 89 ASP A N 1
ATOM 675 C CA . ASP A 1 89 ? -8.331 -3.472 -9.939 1.00 87.62 89 ASP A CA 1
ATOM 676 C C . ASP A 1 89 ? -8.072 -4.464 -8.793 1.00 87.62 89 ASP A C 1
ATOM 678 O O . ASP A 1 89 ? -8.966 -4.764 -7.999 1.00 87.62 89 ASP A O 1
ATOM 682 N N . LYS A 1 90 ? -6.844 -4.983 -8.692 1.00 90.88 90 LYS A N 1
ATOM 683 C CA . LYS A 1 90 ? -6.431 -5.946 -7.667 1.00 90.88 90 LYS A CA 1
ATOM 684 C C . LYS A 1 90 ? -5.373 -5.337 -6.765 1.00 90.88 90 LYS A C 1
ATOM 686 O O . LYS A 1 90 ? -4.456 -4.683 -7.247 1.00 90.88 90 LYS A O 1
ATOM 691 N N . LYS A 1 91 ? -5.465 -5.591 -5.461 1.00 90.75 91 LYS A N 1
ATOM 692 C CA . LYS A 1 91 ? -4.437 -5.184 -4.495 1.00 90.75 91 LYS A CA 1
ATOM 693 C C . LYS A 1 91 ? -3.225 -6.112 -4.567 1.00 90.75 91 LYS A C 1
ATOM 695 O O . LYS A 1 91 ? -3.386 -7.316 -4.729 1.00 90.75 91 LYS A O 1
ATOM 700 N N . THR A 1 92 ? -2.022 -5.579 -4.365 1.00 94.06 92 THR A N 1
ATOM 701 C CA . THR A 1 92 ? -0.767 -6.368 -4.322 1.00 94.06 92 THR A CA 1
ATOM 702 C C . THR A 1 92 ? -0.593 -7.194 -3.042 1.00 94.06 92 THR A C 1
ATOM 704 O O . THR A 1 92 ? 0.416 -7.872 -2.843 1.00 94.06 92 THR A O 1
ATOM 707 N N . TYR A 1 93 ? -1.582 -7.154 -2.154 1.00 94.12 93 TYR A N 1
ATOM 708 C CA . TYR A 1 93 ? -1.602 -7.879 -0.897 1.00 94.12 93 TYR A CA 1
ATOM 709 C C . TYR A 1 93 ? -3.006 -8.400 -0.592 1.00 94.12 93 TYR A C 1
ATOM 711 O O . TYR A 1 93 ? -4.013 -7.874 -1.073 1.00 94.12 93 TYR A O 1
ATOM 719 N N . VAL A 1 94 ? -3.064 -9.405 0.275 1.00 94.06 94 VAL A N 1
ATOM 720 C CA . VAL A 1 94 ? -4.281 -9.899 0.917 1.00 94.06 94 VAL A CA 1
ATOM 721 C C . VAL A 1 94 ? -4.275 -9.446 2.372 1.00 94.06 94 VAL A C 1
ATOM 723 O O . VAL A 1 94 ? -3.268 -9.600 3.065 1.00 94.06 94 VAL A O 1
ATOM 726 N N . ASN A 1 95 ? -5.397 -8.895 2.846 1.00 95.00 95 ASN A N 1
ATOM 727 C CA . ASN A 1 95 ? -5.618 -8.688 4.274 1.00 95.00 95 ASN A CA 1
ATOM 728 C C . ASN A 1 95 ? -6.074 -10.010 4.911 1.00 95.00 95 ASN A C 1
ATOM 730 O O . ASN A 1 95 ? -7.256 -10.349 4.854 1.00 95.00 95 ASN A O 1
ATOM 734 N N . ILE A 1 96 ? -5.159 -10.746 5.544 1.00 96.75 96 ILE A N 1
ATOM 735 C CA . ILE A 1 96 ? -5.489 -12.045 6.156 1.00 96.75 96 ILE A CA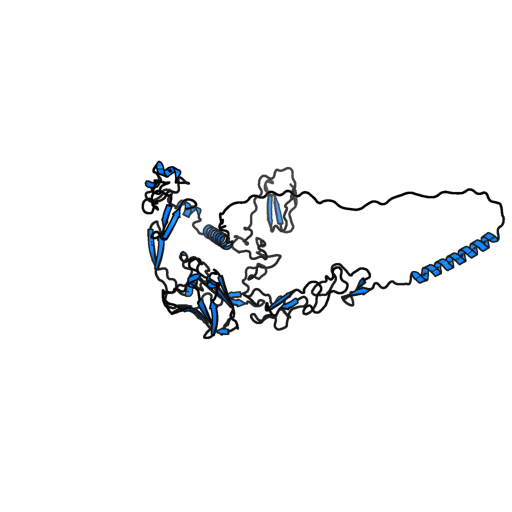 1
ATOM 736 C C . ILE A 1 96 ? -6.350 -11.916 7.420 1.00 96.75 96 ILE A C 1
ATOM 738 O O . ILE A 1 96 ? -6.913 -12.913 7.867 1.00 96.75 96 ILE A O 1
ATOM 742 N N . ALA A 1 97 ? -6.470 -10.715 7.998 1.00 97.25 97 ALA A N 1
ATOM 743 C CA . ALA A 1 97 ? -7.308 -10.465 9.168 1.00 97.25 97 ALA A CA 1
ATOM 744 C C . ALA A 1 97 ? -8.785 -10.250 8.826 1.00 97.25 97 ALA A C 1
ATOM 746 O O . ALA A 1 97 ? -9.628 -10.452 9.700 1.00 97.25 97 ALA A O 1
ATOM 747 N N . GLN A 1 98 ? -9.109 -9.894 7.580 1.00 95.88 98 GLN A N 1
ATOM 748 C CA . GLN A 1 98 ? -10.473 -9.557 7.179 1.00 95.88 98 GLN A CA 1
ATOM 749 C C . GLN A 1 98 ? -11.445 -10.719 7.442 1.00 95.88 98 GLN A C 1
ATOM 751 O O . GLN A 1 98 ? -11.224 -11.853 7.016 1.00 95.88 98 GLN A O 1
ATOM 756 N N . GLY A 1 99 ? -12.526 -10.436 8.170 1.00 93.00 99 GLY A N 1
ATOM 757 C CA . GLY A 1 99 ? -13.560 -11.404 8.539 1.00 93.00 99 GLY A CA 1
ATOM 758 C C . GLY A 1 99 ? -13.115 -12.500 9.517 1.00 93.00 99 GLY A C 1
ATOM 759 O O . GLY A 1 99 ? -13.884 -13.428 9.776 1.00 93.00 99 GLY A O 1
ATOM 760 N N . LYS A 1 100 ? -11.893 -12.438 10.065 1.00 96.00 100 LYS A N 1
ATOM 761 C CA . LYS A 1 100 ? -11.397 -13.430 11.030 1.00 96.00 100 LYS A CA 1
ATOM 762 C C . LYS A 1 100 ? -11.972 -13.194 12.430 1.00 96.00 100 LYS A C 1
ATOM 764 O O . LYS A 1 100 ? -12.549 -12.153 12.741 1.00 96.00 100 LYS A O 1
ATOM 769 N N . ARG A 1 101 ? -11.823 -14.196 13.305 1.00 96.12 101 ARG A N 1
ATOM 770 C CA . ARG A 1 101 ? -12.335 -14.132 14.682 1.00 96.12 101 ARG A CA 1
ATOM 771 C C . ARG A 1 101 ? -11.520 -13.154 15.514 1.00 96.12 101 ARG A C 1
ATOM 773 O O . ARG A 1 101 ? -10.291 -13.234 15.543 1.00 96.12 101 ARG A O 1
ATOM 780 N N . THR A 1 102 ? -12.220 -12.302 16.254 1.00 97.00 102 THR A N 1
ATOM 781 C CA . THR A 1 102 ? -11.609 -11.265 17.085 1.00 97.00 102 THR A CA 1
ATOM 782 C C . THR A 1 102 ? -12.119 -11.291 18.520 1.00 97.00 102 THR A C 1
ATOM 784 O O . THR A 1 102 ? -13.200 -11.802 18.816 1.00 97.00 102 THR A O 1
ATOM 787 N N . ASN A 1 103 ? -11.331 -10.712 19.421 1.00 93.94 103 ASN A N 1
ATOM 788 C CA . ASN A 1 103 ? -11.679 -10.484 20.818 1.00 93.94 103 ASN A CA 1
ATOM 789 C C . ASN A 1 103 ? -11.079 -9.162 21.315 1.00 93.94 103 ASN A C 1
ATOM 791 O O . ASN A 1 103 ? -10.091 -8.665 20.780 1.00 93.94 103 ASN A O 1
ATOM 795 N N . GLN A 1 104 ? -11.668 -8.591 22.366 1.00 92.75 104 GLN A N 1
ATOM 796 C CA . GLN A 1 104 ? -11.160 -7.377 23.010 1.00 92.75 104 GLN A CA 1
ATOM 797 C C . GLN A 1 104 ? -11.503 -7.341 24.504 1.00 92.75 104 GLN A C 1
ATOM 799 O O . GLN A 1 104 ? -12.409 -8.048 24.947 1.00 92.75 104 GLN A O 1
ATOM 804 N N . ALA A 1 105 ? -10.841 -6.465 25.269 1.00 83.88 105 ALA A N 1
ATOM 805 C CA . ALA A 1 105 ? -10.974 -6.301 26.730 1.00 83.88 105 ALA A CA 1
ATOM 806 C C . ALA A 1 105 ? -12.344 -5.752 27.230 1.00 83.88 105 ALA A C 1
ATOM 808 O O . ALA A 1 105 ? -12.427 -5.084 28.260 1.00 83.88 105 ALA A O 1
ATOM 809 N N . GLY A 1 106 ? -13.436 -5.992 26.497 1.00 75.19 106 GLY A N 1
ATOM 810 C CA . GLY A 1 106 ? -14.767 -5.397 26.682 1.00 75.19 106 GLY A CA 1
ATOM 811 C C . GLY A 1 106 ? -15.072 -4.325 25.633 1.00 75.19 106 GLY A C 1
ATOM 812 O O . GLY A 1 106 ? -14.162 -3.837 24.978 1.00 75.19 106 GLY A O 1
ATOM 813 N N . TYR A 1 107 ? -16.339 -3.944 25.441 1.00 66.88 107 TYR A N 1
ATOM 814 C CA . TYR A 1 107 ? -16.751 -2.964 24.419 1.00 66.88 107 TYR A CA 1
ATOM 815 C C . TYR A 1 107 ? -17.465 -1.741 25.008 1.00 66.88 107 TYR A C 1
ATOM 817 O O . TYR A 1 107 ? -18.204 -1.851 25.995 1.00 66.88 107 TYR A O 1
ATOM 825 N N . GLY A 1 108 ? -17.223 -0.567 24.416 1.00 61.38 108 GLY A N 1
ATOM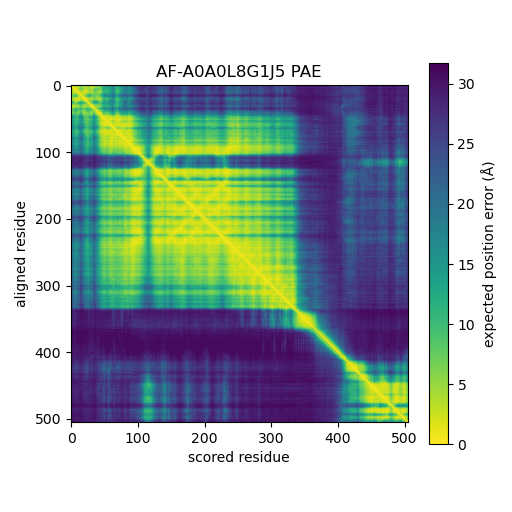 826 C CA . GLY A 1 108 ? -17.960 0.661 24.728 1.00 61.38 108 GLY A CA 1
ATOM 827 C C . GLY A 1 108 ? -19.424 0.558 24.280 1.00 61.38 108 GLY A C 1
ATOM 828 O O . GLY A 1 108 ? -19.699 -0.057 23.256 1.00 61.38 108 GLY A O 1
ATOM 829 N N . LYS A 1 109 ? -20.359 1.131 25.053 1.00 59.84 109 LYS A N 1
ATOM 830 C CA . LYS A 1 109 ? -21.811 0.981 24.815 1.00 59.84 109 LYS A CA 1
ATOM 831 C C . LYS A 1 109 ? -22.570 2.266 24.473 1.00 59.84 109 LYS A C 1
ATOM 833 O O . LYS A 1 109 ? -23.656 2.172 23.927 1.00 59.84 109 LYS A O 1
ATOM 838 N N . ASN A 1 110 ? -22.034 3.461 24.729 1.00 58.84 110 ASN A N 1
ATOM 839 C CA . ASN A 1 110 ? -22.845 4.684 24.662 1.00 58.84 110 ASN A CA 1
ATOM 840 C C . ASN A 1 110 ? -22.292 5.700 23.659 1.00 58.84 110 ASN A C 1
ATOM 842 O O . ASN A 1 110 ? -21.182 6.205 23.836 1.00 58.84 110 ASN A O 1
ATOM 846 N N . ALA A 1 111 ? -23.102 6.055 22.660 1.00 56.81 111 ALA A N 1
ATOM 847 C CA . ALA A 1 111 ? -22.890 7.235 21.831 1.00 56.81 111 ALA A CA 1
ATOM 848 C C . ALA A 1 111 ? -24.183 8.051 21.720 1.00 56.81 111 ALA A C 1
ATOM 850 O O . ALA A 1 111 ? -25.280 7.508 21.583 1.00 56.81 111 ALA A O 1
ATOM 851 N N . TYR A 1 112 ? -24.045 9.373 21.769 1.00 58.22 112 TYR A N 1
ATOM 852 C CA . TYR A 1 112 ? -25.147 10.297 21.529 1.00 58.22 112 TYR A CA 1
ATOM 853 C C . TYR A 1 112 ? -25.262 10.533 20.023 1.00 58.22 112 TYR A C 1
ATOM 855 O O . TYR A 1 112 ? -24.304 10.993 19.399 1.00 58.22 112 TYR A O 1
ATOM 863 N N . VAL A 1 113 ? -26.414 10.205 19.446 1.00 55.91 113 VAL A N 1
ATOM 864 C CA . VAL A 1 113 ? -26.717 10.414 18.026 1.00 55.91 113 VAL A CA 1
ATOM 865 C C . VAL A 1 113 ? -27.801 11.484 17.929 1.00 55.91 113 VAL A C 1
ATOM 867 O O . VAL A 1 113 ? -28.759 11.474 18.702 1.00 55.91 113 VAL A O 1
ATOM 870 N N . PHE A 1 114 ? -27.639 12.433 17.010 1.00 50.69 114 PHE A N 1
ATOM 871 C CA . PHE A 1 114 ? -28.670 13.424 16.714 1.00 50.69 114 PHE A CA 1
ATOM 872 C C . PHE A 1 114 ? -29.616 12.849 15.659 1.00 50.69 114 PHE A C 1
ATOM 874 O O . PHE A 1 114 ? -29.183 12.549 14.549 1.00 50.69 114 PHE A O 1
ATOM 881 N N . ASP A 1 115 ? -30.884 12.668 16.017 1.00 51.56 115 ASP A N 1
ATOM 882 C CA . ASP A 1 115 ? -31.911 12.067 15.166 1.00 51.56 115 ASP A CA 1
ATOM 883 C C . ASP A 1 115 ? -33.238 12.827 15.326 1.00 51.56 115 ASP A C 1
ATOM 885 O O . ASP A 1 115 ? -33.708 13.063 16.446 1.00 51.56 115 ASP A O 1
ATOM 889 N N . ASN A 1 116 ? -33.837 13.236 14.202 1.00 51.38 116 ASN A N 1
ATOM 890 C CA . ASN A 1 116 ? -35.093 13.996 14.149 1.00 51.38 116 ASN A CA 1
ATOM 891 C C . ASN A 1 116 ? -35.135 15.233 15.073 1.00 51.38 116 ASN A C 1
ATOM 893 O O . ASN A 1 116 ? -36.106 15.468 15.789 1.00 51.38 116 ASN A O 1
ATOM 897 N N . GLY A 1 117 ? -34.065 16.034 15.088 1.00 51.19 117 GLY A N 1
ATOM 898 C CA . GLY A 1 117 ? -34.017 17.260 15.895 1.00 51.19 117 GLY A CA 1
ATOM 899 C C . GLY A 1 117 ? -33.773 17.030 17.393 1.00 51.19 117 GLY A C 1
ATOM 900 O O . GLY A 1 117 ? -33.773 17.990 18.159 1.00 51.19 117 GLY A O 1
ATOM 901 N N . SER A 1 118 ? -33.550 15.782 17.821 1.00 48.53 118 SER A N 1
ATOM 902 C CA . SER A 1 118 ? -33.356 15.406 19.224 1.00 48.53 118 SER A CA 1
ATOM 903 C C . SER A 1 118 ? -32.089 14.569 19.415 1.00 48.53 118 SER A C 1
ATOM 905 O O . SER A 1 118 ? -31.741 13.738 18.577 1.00 48.53 118 SER A O 1
ATOM 907 N N . CYS A 1 119 ? -31.374 14.776 20.524 1.00 55.09 119 CYS A N 1
ATOM 908 C CA . CYS A 1 119 ? -30.257 13.908 20.896 1.00 55.09 119 CYS A CA 1
ATOM 909 C C . CYS A 1 119 ? -30.807 12.631 21.531 1.00 55.09 119 CYS A C 1
ATOM 911 O O . CYS A 1 119 ? -31.435 12.689 22.588 1.00 55.09 119 CYS A O 1
ATOM 913 N N . LYS A 1 120 ? -30.540 11.479 20.917 1.00 61.69 120 LYS A N 1
ATOM 914 C CA . LYS A 1 120 ? -30.887 10.166 21.459 1.00 61.69 120 LYS A CA 1
ATOM 915 C C . LYS A 1 120 ? -29.617 9.419 21.847 1.00 61.69 120 LYS A C 1
ATOM 917 O O . LYS A 1 120 ? -28.664 9.335 21.070 1.00 61.69 120 LYS A O 1
ATOM 922 N N . THR A 1 121 ? -29.603 8.840 23.043 1.00 59.41 121 THR A N 1
ATOM 923 C CA . THR A 1 121 ? -28.579 7.860 23.417 1.00 59.41 121 THR A CA 1
ATOM 924 C C . THR A 1 121 ? -28.861 6.582 22.638 1.00 59.41 121 THR A C 1
ATOM 926 O O . THR A 1 121 ? -29.891 5.949 22.851 1.00 59.41 121 THR A O 1
ATOM 929 N N . THR A 1 122 ? -27.975 6.222 21.711 1.00 59.03 122 THR A N 1
ATOM 930 C CA . THR A 1 122 ? -28.075 4.961 20.965 1.00 59.03 122 THR A CA 1
ATOM 931 C C . THR A 1 122 ? -26.981 4.017 21.448 1.00 59.03 122 THR A C 1
ATOM 933 O O . THR A 1 122 ? -25.823 4.425 21.584 1.00 59.03 122 THR A O 1
ATOM 936 N N . GLU A 1 123 ? -27.332 2.753 21.701 1.00 60.47 123 GLU A N 1
ATOM 937 C CA . GLU A 1 123 ? -26.347 1.717 22.018 1.00 60.47 123 GLU A CA 1
ATOM 938 C C . GLU A 1 123 ? -25.591 1.356 20.729 1.00 60.47 123 GLU A C 1
ATOM 940 O O . GLU A 1 123 ? -26.078 0.605 19.883 1.00 60.47 123 GLU A O 1
ATOM 945 N N . LEU A 1 124 ? -24.420 1.965 20.522 1.00 65.06 124 LEU A N 1
ATOM 946 C CA . LEU A 1 124 ? -23.533 1.613 19.414 1.00 65.06 124 LEU A CA 1
ATOM 947 C C . LEU A 1 124 ? -22.627 0.472 19.867 1.00 65.06 124 LEU A C 1
ATOM 949 O O . LEU A 1 124 ? -21.735 0.665 20.692 1.00 65.06 124 LEU A O 1
ATOM 953 N N . GLN A 1 125 ? -22.867 -0.721 19.328 1.00 71.94 125 GLN A N 1
ATOM 954 C CA . GLN A 1 125 ? -22.045 -1.898 19.585 1.00 71.94 125 GLN A CA 1
ATOM 955 C C . GLN A 1 125 ? -20.711 -1.769 18.838 1.00 71.94 125 GLN A C 1
ATOM 957 O O . GLN A 1 125 ? -20.616 -2.069 17.652 1.00 71.94 125 GLN A O 1
ATOM 962 N N . MET A 1 126 ? -19.683 -1.280 19.535 1.00 83.06 126 MET A N 1
ATOM 963 C CA . MET A 1 126 ? -18.314 -1.150 19.014 1.00 83.06 126 MET A CA 1
ATOM 964 C C . MET A 1 126 ? -17.516 -2.433 19.273 1.00 83.06 126 MET A C 1
ATOM 966 O O . MET A 1 126 ? -16.564 -2.460 20.063 1.00 83.06 126 MET A O 1
ATOM 970 N N . THR A 1 127 ? -17.999 -3.523 18.685 1.00 89.31 127 THR A N 1
ATOM 971 C CA . THR A 1 127 ? -17.463 -4.877 18.837 1.00 89.31 127 THR A CA 1
ATOM 972 C C . THR A 1 127 ? -16.129 -5.047 18.110 1.00 89.31 127 THR A C 1
ATOM 974 O O . THR A 1 127 ? -15.747 -4.228 17.277 1.00 89.31 127 THR A O 1
ATOM 977 N N . SER A 1 128 ? -15.385 -6.099 18.452 1.00 93.38 128 SER A N 1
ATOM 978 C CA . SER A 1 128 ? -14.020 -6.301 17.954 1.00 93.38 128 SER A CA 1
ATOM 979 C C . SER A 1 128 ? -13.943 -6.614 16.460 1.00 93.38 128 SER A C 1
ATOM 981 O O . SER A 1 128 ? -12.918 -6.336 15.844 1.00 93.38 128 SER A O 1
ATOM 983 N N . ASP A 1 129 ? -15.003 -7.166 15.866 1.00 93.44 129 ASP A N 1
ATOM 984 C CA . ASP A 1 129 ? -15.101 -7.478 14.433 1.00 93.44 129 ASP A CA 1
ATOM 985 C C . ASP A 1 129 ? -15.071 -6.230 13.549 1.00 93.44 129 ASP A C 1
ATOM 987 O O . ASP A 1 129 ? -14.646 -6.320 12.405 1.00 93.44 129 ASP A O 1
ATOM 991 N N . LYS A 1 130 ? -15.417 -5.058 14.097 1.00 92.12 130 LYS A N 1
ATOM 992 C CA . LYS A 1 130 ? -15.371 -3.775 13.381 1.00 92.12 130 LYS A CA 1
ATOM 993 C C . LYS A 1 130 ? -13.987 -3.339 12.934 1.00 92.12 130 LYS A C 1
ATOM 995 O O . LYS A 1 130 ? -13.892 -2.424 12.145 1.00 92.12 130 LYS A O 1
ATOM 1000 N N . ALA A 1 131 ? -12.929 -3.938 13.471 1.00 95.75 131 ALA A N 1
ATOM 1001 C CA . ALA A 1 131 ? -11.570 -3.654 13.027 1.00 95.75 131 ALA A CA 1
ATOM 1002 C C . ALA A 1 131 ? -11.099 -4.593 11.902 1.00 95.75 131 ALA A C 1
ATOM 1004 O O . ALA A 1 131 ? -9.927 -4.547 11.541 1.00 95.75 131 ALA A O 1
ATOM 1005 N N . VAL A 1 132 ? -11.947 -5.508 11.427 1.00 96.38 132 VAL A N 1
ATOM 1006 C CA . VAL A 1 132 ? -11.621 -6.465 10.358 1.00 96.38 132 VAL A CA 1
ATOM 1007 C C . VAL A 1 132 ? -12.801 -6.670 9.405 1.00 96.38 132 VAL A C 1
ATOM 1009 O O . VAL A 1 132 ? -12.909 -7.720 8.767 1.00 96.38 132 VAL A O 1
ATOM 1012 N N . ASP A 1 133 ? -13.733 -5.722 9.336 1.00 91.62 133 ASP A N 1
ATOM 1013 C CA . ASP A 1 133 ? -14.938 -5.857 8.512 1.00 91.62 133 ASP A CA 1
ATOM 1014 C C . ASP A 1 133 ? -14.751 -5.310 7.086 1.00 91.62 133 ASP A C 1
ATOM 1016 O O . ASP A 1 133 ? -15.640 -5.460 6.243 1.00 91.62 133 ASP A O 1
ATOM 1020 N N . GLY A 1 134 ? -13.569 -4.764 6.775 1.00 87.00 134 GLY A N 1
ATOM 1021 C CA . GLY A 1 134 ? -13.237 -4.175 5.482 1.00 87.00 134 GLY A CA 1
ATOM 1022 C C . GLY A 1 134 ? -13.762 -2.750 5.306 1.00 87.00 134 GLY A C 1
ATOM 1023 O O . GLY A 1 134 ? -13.687 -2.218 4.194 1.00 87.00 134 GLY A O 1
ATOM 1024 N N . ASN A 1 135 ? -14.301 -2.125 6.359 1.00 84.56 135 ASN A N 1
ATOM 1025 C CA . ASN A 1 135 ? -14.775 -0.751 6.325 1.00 84.56 135 ASN A CA 1
ATOM 1026 C C . ASN A 1 135 ? -13.809 0.185 7.067 1.00 84.56 135 ASN A C 1
ATOM 1028 O O . ASN A 1 135 ? -13.755 0.264 8.287 1.00 84.56 135 ASN A O 1
ATOM 1032 N N . PHE A 1 136 ? -13.071 0.973 6.290 1.00 84.31 136 PHE A N 1
ATOM 1033 C CA . PHE A 1 136 ? -12.006 1.850 6.779 1.00 84.31 136 PHE A CA 1
ATOM 1034 C C . PHE A 1 136 ? -12.503 3.188 7.348 1.00 84.31 136 PHE A C 1
ATOM 1036 O O . PHE A 1 136 ? -11.697 4.107 7.531 1.00 84.31 136 PHE A O 1
ATOM 1043 N N . ASP A 1 137 ? -13.814 3.360 7.550 1.00 78.12 137 ASP A N 1
ATOM 1044 C CA . ASP A 1 137 ? -14.391 4.650 7.913 1.00 78.12 137 ASP A CA 1
ATOM 1045 C C . ASP A 1 137 ? -13.913 5.110 9.305 1.00 78.12 137 ASP A C 1
ATOM 1047 O O . ASP A 1 137 ? -14.298 4.551 10.336 1.00 78.12 137 ASP A O 1
ATOM 1051 N N . PRO A 1 138 ? -13.098 6.177 9.378 1.00 77.88 138 PRO A N 1
ATOM 1052 C CA . PRO A 1 138 ? -12.496 6.611 10.630 1.00 77.88 138 PRO A CA 1
ATOM 1053 C C . PRO A 1 138 ? -13.479 7.422 11.496 1.00 77.88 138 PRO A C 1
ATOM 1055 O O . PRO A 1 138 ? -13.127 7.863 12.605 1.00 77.88 138 PRO A O 1
ATOM 1058 N N . ALA A 1 139 ? -14.681 7.720 10.987 1.00 71.75 139 ALA A N 1
ATOM 1059 C CA . ALA A 1 139 ? -15.690 8.487 11.688 1.00 71.75 139 ALA A CA 1
ATOM 1060 C C . ALA A 1 139 ? -16.431 7.592 12.682 1.00 71.75 139 ALA A C 1
ATOM 1062 O O . ALA A 1 139 ? -17.235 6.731 12.343 1.00 71.75 139 ALA A O 1
ATOM 1063 N N . PHE A 1 140 ? -16.234 7.890 13.962 1.00 65.81 140 PHE A N 1
ATOM 1064 C CA . PHE A 1 140 ? -16.880 7.183 15.070 1.00 65.81 140 PHE A CA 1
ATOM 1065 C C . PHE A 1 140 ? -18.408 7.034 14.926 1.00 65.81 140 PHE A C 1
ATOM 1067 O O . PHE A 1 140 ? -18.973 6.015 15.313 1.00 65.81 140 PHE A O 1
ATOM 1074 N N . LEU A 1 141 ? -19.084 8.036 14.351 1.00 62.78 141 LEU A N 1
ATOM 1075 C CA . LEU A 1 141 ? -20.538 8.017 14.153 1.00 62.78 141 LEU A CA 1
ATOM 1076 C C . LEU A 1 141 ? -20.993 7.003 13.094 1.00 62.78 141 LEU A C 1
ATOM 1078 O O . LEU A 1 141 ? -22.161 6.618 13.093 1.00 62.78 141 LEU A O 1
ATOM 1082 N N . HIS A 1 142 ? -20.087 6.551 12.226 1.00 69.38 142 HIS A N 1
ATOM 1083 C CA . HIS A 1 142 ? -20.380 5.623 11.135 1.00 69.38 142 HIS A CA 1
ATOM 1084 C C . HIS A 1 142 ? -20.232 4.151 11.554 1.00 69.38 142 HIS A C 1
ATOM 1086 O O . HIS A 1 142 ? -20.446 3.257 10.745 1.00 69.38 142 HIS A O 1
ATOM 1092 N N . LYS A 1 143 ? -19.978 3.891 12.850 1.00 72.81 143 LYS A N 1
ATOM 1093 C CA . LYS A 1 143 ? -20.035 2.554 13.479 1.00 72.81 143 LYS A CA 1
ATOM 1094 C C . LYS A 1 143 ? -19.033 1.539 12.913 1.00 72.81 143 LYS A C 1
ATOM 1096 O O . LYS A 1 143 ? -19.278 0.339 12.999 1.00 72.81 143 LYS A O 1
ATOM 1101 N N . SER A 1 144 ? -17.912 2.030 12.394 1.00 85.62 144 SER A N 1
ATOM 1102 C CA . SER A 1 144 ? -16.893 1.219 11.722 1.00 85.62 144 SER A CA 1
ATOM 1103 C C . SER A 1 144 ? -15.616 1.022 12.532 1.00 85.62 144 SER A C 1
ATOM 1105 O O . SER A 1 144 ? -14.582 0.714 11.975 1.00 85.62 144 SER A O 1
ATOM 1107 N N . CYS A 1 145 ? -15.640 1.272 13.843 1.00 89.81 145 CYS A N 1
ATOM 1108 C CA . CYS A 1 145 ? -14.446 1.096 14.666 1.00 89.81 145 CYS A CA 1
ATOM 1109 C C . CYS A 1 145 ? -14.722 0.167 15.843 1.00 89.81 145 CYS A C 1
ATOM 1111 O O . CYS A 1 145 ? 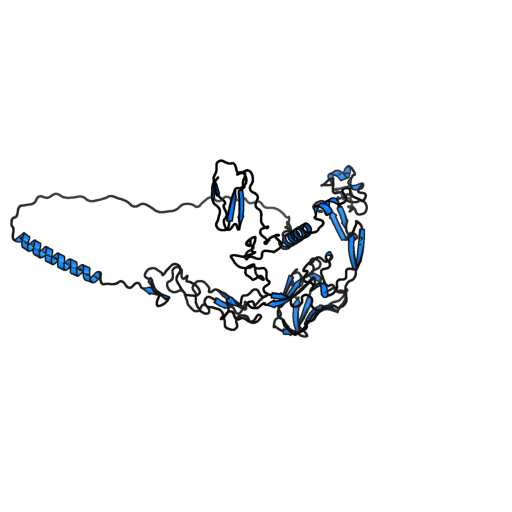-15.731 0.301 16.537 1.00 89.81 145 CYS A O 1
ATOM 1113 N N . ALA A 1 146 ? -13.793 -0.742 16.116 1.00 92.50 146 ALA A N 1
ATOM 1114 C CA . ALA A 1 146 ? -13.748 -1.475 17.367 1.00 92.50 146 ALA A CA 1
ATOM 1115 C C . ALA A 1 146 ? -13.325 -0.520 18.487 1.00 92.50 146 ALA A C 1
ATOM 1117 O O . ALA A 1 146 ? -12.407 0.288 18.315 1.00 92.50 146 ALA A O 1
ATOM 1118 N N . GLN A 1 147 ? -13.979 -0.596 19.649 1.00 91.25 147 GLN A N 1
ATOM 1119 C CA . GLN A 1 147 ? -13.646 0.273 20.776 1.00 91.25 147 GLN A CA 1
ATOM 1120 C C . GLN A 1 147 ? -13.814 -0.432 22.115 1.00 91.25 147 GLN A C 1
ATOM 1122 O O . GLN A 1 147 ? -14.896 -0.926 22.449 1.00 91.25 147 GLN A O 1
ATOM 1127 N N . THR A 1 148 ? -12.767 -0.391 22.937 1.00 90.81 148 THR A N 1
ATOM 1128 C CA . THR A 1 148 ? -12.816 -0.975 24.275 1.00 90.81 148 THR A CA 1
ATOM 1129 C C . THR A 1 148 ? -13.632 -0.128 25.249 1.00 90.81 148 THR A C 1
ATOM 1131 O O . THR A 1 148 ? -13.927 1.050 25.017 1.00 90.81 148 THR A O 1
ATOM 1134 N N . LYS A 1 149 ? -13.973 -0.705 26.404 1.00 87.75 149 LYS A N 1
ATOM 1135 C CA . LYS A 1 149 ? -14.312 0.117 27.575 1.00 87.75 149 LYS A CA 1
ATOM 1136 C C . LYS A 1 149 ? -13.087 0.917 28.024 1.00 87.75 149 LYS A C 1
ATOM 1138 O O . LYS A 1 149 ? -11.958 0.583 27.659 1.00 87.75 149 LYS A O 1
ATOM 1143 N N . ILE A 1 150 ? -13.336 1.974 28.794 1.00 87.81 150 ILE A N 1
ATOM 1144 C CA . ILE A 1 150 ? -12.261 2.688 29.477 1.00 87.81 150 ILE A CA 1
ATOM 1145 C C . ILE A 1 150 ? -11.678 1.759 30.548 1.00 87.81 150 ILE A C 1
ATOM 1147 O O . ILE A 1 150 ? -12.440 1.119 31.272 1.00 87.81 150 ILE A O 1
ATOM 1151 N N . GLY A 1 151 ? -10.354 1.649 30.621 1.00 88.25 151 GLY A N 1
ATOM 1152 C CA . GLY A 1 151 ? -9.677 0.713 31.520 1.00 88.25 151 GLY A CA 1
ATOM 1153 C C . GLY A 1 151 ? -8.159 0.877 31.524 1.00 88.25 151 GLY A C 1
ATOM 1154 O O . GLY A 1 151 ? -7.644 1.884 31.044 1.00 88.25 151 GLY A O 1
ATOM 1155 N N . THR A 1 152 ? -7.464 -0.109 32.094 1.00 86.19 152 THR A N 1
ATOM 1156 C CA . THR A 1 152 ? -6.009 -0.091 32.343 1.00 86.19 152 THR A CA 1
ATOM 1157 C C . THR A 1 152 ? -5.214 -1.032 31.435 1.00 86.19 152 THR A C 1
ATOM 1159 O O . THR A 1 152 ? -4.123 -0.685 30.988 1.00 86.19 152 THR A O 1
ATOM 1162 N N . GLU A 1 153 ? -5.760 -2.216 31.151 1.00 86.75 153 GLU A N 1
ATOM 1163 C CA . GLU A 1 153 ? -5.128 -3.258 30.332 1.00 86.75 153 GLU A CA 1
ATOM 1164 C C . GLU A 1 153 ? -5.993 -3.569 29.114 1.00 86.75 153 GLU A C 1
ATOM 1166 O O . GLU A 1 153 ? -6.786 -4.515 29.069 1.00 86.75 153 GLU A O 1
ATOM 1171 N N . LEU A 1 154 ? -5.875 -2.711 28.111 1.00 95.06 154 LEU A N 1
ATOM 1172 C CA . LEU A 1 154 ? -6.737 -2.759 26.945 1.00 95.06 154 LEU A CA 1
ATOM 1173 C C . LEU A 1 154 ? -6.060 -3.585 25.870 1.00 95.06 154 LEU A C 1
ATOM 1175 O O . LEU A 1 154 ? -4.875 -3.416 25.583 1.00 95.06 154 LEU A O 1
ATOM 1179 N N . HIS A 1 155 ? -6.825 -4.472 25.253 1.00 95.94 155 HIS A N 1
ATOM 1180 C CA . HIS A 1 155 ? -6.346 -5.233 24.119 1.00 95.94 155 HIS A CA 1
ATOM 1181 C C . HIS A 1 155 ? -7.457 -5.455 23.109 1.00 95.94 155 HIS A C 1
ATOM 1183 O O . HIS A 1 155 ? -8.639 -5.518 23.456 1.00 95.94 155 HIS A O 1
ATOM 1189 N N . TRP A 1 156 ? -7.023 -5.612 21.871 1.00 97.81 156 TRP A N 1
ATOM 1190 C CA . TRP A 1 156 ? -7.772 -6.167 20.765 1.00 97.81 156 TRP A CA 1
ATOM 1191 C C . TRP A 1 156 ? -6.899 -7.240 20.118 1.00 97.81 156 TRP A C 1
ATOM 1193 O O . TRP A 1 156 ? -5.674 -7.107 20.078 1.00 97.81 156 TRP A O 1
ATOM 1203 N N . GLN A 1 157 ? -7.506 -8.319 19.651 1.00 97.94 157 GLN A N 1
ATOM 1204 C CA . GLN A 1 157 ? -6.783 -9.426 19.051 1.00 97.94 157 GLN A CA 1
ATOM 1205 C C . GLN A 1 157 ? -7.606 -10.062 17.937 1.00 97.94 157 GLN A C 1
ATOM 1207 O O . GLN A 1 157 ? -8.825 -10.192 18.048 1.00 97.94 157 GLN A O 1
ATOM 1212 N N . VAL A 1 158 ? -6.908 -10.485 16.887 1.00 98.38 158 VAL A N 1
ATOM 1213 C CA . VAL A 1 158 ? -7.423 -11.337 15.816 1.00 98.38 158 VAL A CA 1
ATOM 1214 C C . VAL A 1 158 ? -6.693 -12.675 15.849 1.00 98.38 158 VAL A C 1
ATOM 1216 O O . VAL A 1 158 ? -5.494 -12.738 16.138 1.00 98.38 158 VAL A O 1
ATOM 1219 N N . THR A 1 159 ? -7.430 -13.752 15.593 1.00 96.81 159 THR A N 1
ATOM 1220 C CA . THR A 1 159 ? -6.915 -15.126 15.561 1.00 96.81 159 THR A CA 1
ATOM 1221 C C . THR A 1 159 ? -7.121 -15.750 14.187 1.00 96.81 159 THR A C 1
ATOM 1223 O O . THR A 1 159 ? -8.159 -15.556 13.550 1.00 96.81 159 THR A O 1
ATOM 1226 N N . PHE A 1 160 ? -6.117 -16.501 13.747 1.00 96.31 160 PHE A N 1
ATOM 1227 C CA . PHE A 1 160 ? -6.078 -17.201 12.473 1.00 96.31 160 PHE A CA 1
ATOM 1228 C C . PHE A 1 160 ? -6.231 -18.709 12.688 1.00 96.31 160 PHE A C 1
ATOM 1230 O O . PHE A 1 160 ? -5.936 -19.249 13.754 1.00 96.31 160 PHE A O 1
ATOM 1237 N N . ASP A 1 161 ? -6.723 -19.370 11.655 1.00 94.06 161 ASP A N 1
ATOM 1238 C CA . ASP A 1 161 ? -6.909 -20.813 11.537 1.00 94.06 161 ASP A CA 1
ATOM 1239 C C . ASP A 1 161 ? -5.587 -21.581 11.428 1.00 94.06 161 ASP A C 1
ATOM 1241 O O . ASP A 1 161 ? -5.486 -22.711 11.903 1.00 94.06 161 ASP A O 1
ATOM 1245 N N . GLU A 1 162 ? -4.561 -20.942 10.878 1.00 94.69 162 GLU A N 1
ATOM 1246 C CA . GLU A 1 162 ? -3.220 -21.488 10.704 1.00 94.69 162 GLU A CA 1
ATOM 1247 C C . GLU A 1 162 ? -2.161 -20.404 10.977 1.00 94.69 162 GLU A C 1
ATOM 1249 O O . GLU A 1 162 ? -2.488 -19.212 11.031 1.00 94.69 162 GLU A O 1
ATOM 1254 N N . PRO A 1 163 ? -0.896 -20.775 11.234 1.00 96.25 163 PRO A N 1
ATOM 1255 C CA . PRO A 1 163 ? 0.164 -19.793 11.401 1.00 96.25 163 PRO A CA 1
ATOM 1256 C C . PRO A 1 163 ? 0.554 -19.156 10.059 1.00 96.25 163 PRO A C 1
ATOM 1258 O O . PRO A 1 163 ? 0.838 -19.856 9.091 1.00 96.25 163 PRO A O 1
ATOM 1261 N N . TYR A 1 164 ? 0.658 -17.828 10.045 1.00 95.38 164 TYR A N 1
ATOM 1262 C CA . TYR A 1 164 ? 1.160 -17.046 8.914 1.00 95.38 164 TYR A CA 1
ATOM 1263 C C . TYR A 1 164 ? 2.507 -16.418 9.262 1.00 95.38 164 TYR A C 1
ATOM 1265 O O . TYR A 1 164 ? 2.747 -16.041 10.412 1.00 95.38 164 TYR A O 1
ATOM 1273 N N . VAL A 1 165 ? 3.386 -16.266 8.270 1.00 94.56 165 VAL A N 1
ATOM 1274 C CA . VAL A 1 165 ? 4.615 -15.476 8.419 1.00 94.56 165 VAL A CA 1
ATOM 1275 C C . VAL A 1 165 ? 4.251 -14.001 8.272 1.00 94.56 165 VAL A C 1
ATOM 1277 O O . VAL A 1 165 ? 3.994 -13.524 7.167 1.00 94.56 165 VAL A O 1
ATOM 1280 N N . ILE A 1 166 ? 4.214 -13.290 9.398 1.00 95.69 166 ILE A N 1
ATOM 1281 C CA . ILE A 1 166 ? 3.747 -11.904 9.490 1.00 95.69 166 ILE A CA 1
ATOM 1282 C C . ILE A 1 166 ? 4.935 -10.984 9.765 1.00 95.69 166 ILE A C 1
ATOM 1284 O O . ILE A 1 166 ? 5.732 -11.227 10.673 1.00 95.69 166 ILE A O 1
ATOM 1288 N N . SER A 1 167 ? 5.038 -9.906 8.993 1.00 93.19 167 SER A N 1
ATOM 1289 C CA . SER A 1 167 ? 6.079 -8.880 9.149 1.00 93.19 167 SER A CA 1
ATOM 1290 C C . SER A 1 167 ? 5.552 -7.447 9.060 1.00 93.19 167 SER A C 1
ATOM 1292 O O . SER A 1 167 ? 6.268 -6.522 9.440 1.00 93.19 167 SER A O 1
ATOM 1294 N N . GLN A 1 168 ? 4.325 -7.240 8.574 1.00 94.94 168 GLN A N 1
ATOM 1295 C CA . GLN A 1 168 ? 3.792 -5.906 8.312 1.00 94.94 168 GLN A CA 1
ATOM 1296 C C . GLN A 1 168 ? 2.266 -5.825 8.422 1.00 94.94 168 GLN A C 1
ATOM 1298 O O . GLN A 1 168 ? 1.543 -6.763 8.080 1.00 94.94 168 GLN A O 1
ATOM 1303 N N . LEU A 1 169 ? 1.788 -4.695 8.946 1.00 96.38 169 LEU A N 1
ATOM 1304 C CA . LEU A 1 169 ? 0.378 -4.417 9.211 1.00 96.38 169 LEU A CA 1
ATOM 1305 C C . LEU A 1 169 ? 0.040 -2.957 8.863 1.00 96.38 169 LEU A C 1
ATOM 1307 O O . LEU A 1 169 ? 0.911 -2.083 8.889 1.00 96.38 169 LEU A O 1
ATOM 1311 N N . ARG A 1 170 ? -1.242 -2.672 8.613 1.00 95.75 170 ARG A N 1
ATOM 1312 C CA . ARG A 1 170 ? -1.795 -1.307 8.647 1.00 95.75 170 ARG A CA 1
ATOM 1313 C C . ARG A 1 170 ? -2.842 -1.205 9.735 1.00 95.75 170 ARG A C 1
ATOM 1315 O O . ARG A 1 170 ? -3.743 -2.032 9.805 1.00 95.75 170 ARG A O 1
ATOM 1322 N N . ILE A 1 171 ? -2.748 -0.162 10.548 1.00 96.69 171 ILE A N 1
ATOM 1323 C CA . ILE A 1 171 ? -3.754 0.157 11.558 1.00 96.69 171 ILE A CA 1
ATOM 1324 C C . ILE A 1 171 ? -4.403 1.482 11.180 1.00 96.69 171 ILE A C 1
ATOM 1326 O O . ILE A 1 171 ? -3.737 2.512 11.103 1.00 96.69 171 ILE A O 1
ATOM 1330 N N . TYR A 1 172 ? -5.712 1.460 10.974 1.00 93.88 172 TYR A N 1
ATOM 1331 C CA . TYR A 1 172 ? -6.510 2.643 10.703 1.00 93.88 172 TYR A CA 1
ATOM 1332 C C . TYR A 1 172 ? -6.991 3.218 12.031 1.00 93.88 172 TYR A C 1
ATOM 1334 O O . TYR A 1 172 ? -7.777 2.615 12.768 1.00 93.88 172 TYR A O 1
ATOM 1342 N N . ASN A 1 173 ? -6.467 4.394 12.354 1.00 92.06 173 ASN A N 1
ATOM 1343 C CA . ASN A 1 173 ? -6.807 5.140 13.550 1.00 92.06 173 ASN A CA 1
ATOM 1344 C C . ASN A 1 173 ? -8.097 5.948 13.329 1.00 92.06 173 ASN A C 1
ATOM 1346 O O . ASN A 1 173 ? -8.509 6.256 12.208 1.00 92.06 173 ASN A O 1
ATOM 1350 N N . ARG A 1 174 ? -8.729 6.345 14.428 1.00 86.50 174 ARG A N 1
ATOM 1351 C CA . ARG A 1 174 ? -9.900 7.217 14.431 1.00 86.50 174 ARG A CA 1
ATOM 1352 C C . ARG A 1 174 ? -9.570 8.588 13.839 1.00 86.50 174 ARG A C 1
ATOM 1354 O O . ARG A 1 174 ? -8.481 9.125 14.005 1.00 86.50 174 ARG A O 1
ATOM 1361 N N . MET A 1 175 ? -10.563 9.235 13.233 1.00 79.31 175 MET A N 1
ATOM 1362 C CA . MET A 1 175 ? -10.385 10.576 12.667 1.00 79.31 175 MET A CA 1
ATOM 1363 C C . MET A 1 175 ? -10.070 11.639 13.736 1.00 79.31 175 MET A C 1
ATOM 1365 O O . MET A 1 175 ? -9.236 12.511 13.500 1.00 79.31 175 MET A O 1
ATOM 1369 N N . LYS A 1 176 ? -10.728 11.562 14.903 1.00 79.81 176 LYS A N 1
ATOM 1370 C CA . LYS A 1 176 ? -10.572 12.469 16.057 1.00 79.81 176 LYS A CA 1
ATOM 1371 C C . LYS A 1 176 ? -9.954 11.735 17.250 1.00 79.81 176 LYS A C 1
ATOM 1373 O O . LYS A 1 176 ? -10.167 10.537 17.404 1.00 79.81 176 LYS A O 1
ATOM 1378 N N . ASP A 1 177 ? -9.268 12.468 18.127 1.00 82.44 177 ASP A N 1
ATOM 1379 C CA . ASP A 1 177 ? -8.619 11.947 19.344 1.00 82.44 177 ASP A CA 1
ATOM 1380 C C . ASP A 1 177 ? -7.541 10.873 19.078 1.00 82.44 177 ASP A C 1
ATOM 1382 O O . ASP A 1 177 ? -7.378 9.938 19.862 1.00 82.44 177 ASP A O 1
ATOM 1386 N N . ARG A 1 178 ? -6.785 11.014 17.980 1.00 86.44 178 ARG A N 1
ATOM 1387 C CA . ARG A 1 178 ? -5.749 10.058 17.528 1.00 86.44 178 ARG A CA 1
ATOM 1388 C C . ARG A 1 178 ? -4.706 9.722 18.596 1.00 86.44 178 ARG A C 1
ATOM 1390 O O . ARG A 1 178 ? -4.296 8.571 18.726 1.00 86.44 178 ARG A O 1
ATOM 1397 N N . LEU A 1 179 ? -4.382 10.706 19.437 1.00 88.19 179 LEU A N 1
ATOM 1398 C CA . LEU A 1 179 ? -3.466 10.594 20.577 1.00 88.19 179 LEU A CA 1
ATOM 1399 C C . LEU A 1 179 ? -3.833 9.481 21.572 1.00 88.19 179 LEU A C 1
ATOM 1401 O O . LEU A 1 179 ? -2.978 9.040 22.338 1.00 88.19 179 LEU A O 1
ATOM 1405 N N . ARG A 1 180 ? -5.076 8.980 21.563 1.00 90.00 180 ARG A N 1
ATOM 1406 C CA . ARG A 1 180 ? -5.493 7.850 22.408 1.00 90.00 180 ARG A CA 1
ATOM 1407 C C . ARG A 1 180 ? -4.683 6.587 22.158 1.00 90.00 180 ARG A C 1
ATOM 1409 O O . ARG A 1 180 ? -4.471 5.845 23.111 1.00 90.00 180 ARG A O 1
ATOM 1416 N N . LEU A 1 181 ? -4.200 6.373 20.935 1.00 93.44 181 LEU A N 1
ATOM 1417 C CA . LEU A 1 181 ? -3.366 5.224 20.581 1.00 93.44 181 LEU A CA 1
ATOM 1418 C C . LEU A 1 181 ? -1.894 5.390 20.991 1.00 93.44 181 LEU A C 1
ATOM 1420 O O . LEU A 1 181 ? -1.120 4.465 20.812 1.00 93.44 181 LEU A O 1
ATOM 1424 N N . ARG A 1 182 ? -1.474 6.513 21.587 1.00 93.38 182 ARG A N 1
ATOM 1425 C CA . ARG A 1 182 ? -0.072 6.728 21.990 1.00 93.38 182 ARG A CA 1
ATOM 1426 C C . ARG A 1 182 ? 0.491 5.578 22.836 1.00 93.38 182 ARG A C 1
ATOM 1428 O O . ARG A 1 182 ? -0.098 5.227 23.857 1.00 93.38 182 ARG A O 1
ATOM 1435 N N . GLY A 1 183 ? 1.648 5.027 22.473 1.00 94.31 183 GLY A N 1
ATOM 1436 C CA . GLY A 1 183 ? 2.255 3.939 23.250 1.00 94.31 183 GLY A CA 1
ATOM 1437 C C . GLY A 1 183 ? 1.591 2.576 23.060 1.00 94.31 183 GLY A C 1
ATOM 1438 O O . GLY A 1 183 ? 1.761 1.704 23.909 1.00 94.31 183 GLY A O 1
ATOM 1439 N N . PHE A 1 184 ? 0.790 2.386 22.006 1.00 96.75 184 PHE A N 1
ATOM 1440 C CA . PHE A 1 184 ? 0.267 1.061 21.683 1.00 96.75 184 PHE A CA 1
ATOM 1441 C C . PHE A 1 184 ? 1.398 0.101 21.299 1.00 96.75 184 PHE A C 1
ATOM 1443 O O . PHE A 1 184 ? 2.417 0.510 20.734 1.00 96.75 184 PHE A O 1
ATOM 1450 N N . LYS A 1 185 ? 1.188 -1.184 21.579 1.00 97.62 185 LYS A N 1
ATOM 1451 C CA . LYS A 1 185 ? 2.116 -2.268 21.254 1.00 97.62 185 LYS A CA 1
ATOM 1452 C C . LYS A 1 185 ? 1.425 -3.296 20.366 1.00 97.62 185 LYS A C 1
ATOM 1454 O O . LYS A 1 185 ? 0.244 -3.585 20.555 1.00 97.62 185 LYS A O 1
ATOM 1459 N N . VAL A 1 186 ? 2.167 -3.856 19.418 1.00 98.19 186 VAL A N 1
ATOM 1460 C CA . VAL A 1 186 ? 1.721 -4.939 18.535 1.00 98.19 186 VAL A CA 1
ATOM 1461 C C . VAL A 1 186 ? 2.525 -6.187 18.851 1.00 98.19 186 VAL A C 1
ATOM 1463 O O . VAL A 1 186 ? 3.755 -6.169 18.818 1.00 98.19 186 VAL A O 1
ATOM 1466 N N . TYR A 1 187 ? 1.819 -7.277 19.119 1.00 98.06 187 TYR A N 1
ATOM 1467 C CA . TYR A 1 187 ? 2.382 -8.587 19.400 1.00 98.06 187 TYR A CA 1
ATOM 1468 C C . TYR A 1 187 ? 1.955 -9.593 18.337 1.00 98.06 187 TYR A C 1
ATOM 1470 O O . TYR A 1 187 ? 0.790 -9.627 17.934 1.00 98.06 187 TYR A O 1
ATOM 1478 N N . LEU A 1 188 ? 2.900 -10.437 17.935 1.00 97.31 188 LEU A N 1
ATOM 1479 C CA . LEU A 1 188 ? 2.679 -11.617 17.105 1.00 97.31 188 LEU A CA 1
ATOM 1480 C C . LEU A 1 188 ? 2.929 -12.842 17.989 1.00 97.31 188 LEU A C 1
ATOM 1482 O O . LEU A 1 188 ? 4.074 -13.142 18.334 1.00 97.31 188 LEU A O 1
ATOM 1486 N N . GLY A 1 189 ? 1.861 -13.503 18.440 1.00 93.25 189 GLY A N 1
ATOM 1487 C CA . GLY A 1 189 ? 1.971 -14.540 19.462 1.00 93.25 189 GLY A CA 1
ATOM 1488 C C . GLY A 1 189 ? 2.463 -13.947 20.785 1.00 93.25 189 GLY A C 1
ATOM 1489 O O . GLY A 1 189 ? 1.782 -13.123 21.394 1.00 93.25 189 GLY A O 1
ATOM 1490 N N . SER A 1 190 ? 3.648 -14.361 21.235 1.00 92.94 190 SER A N 1
ATOM 1491 C CA . SER A 1 190 ? 4.318 -13.818 22.428 1.00 92.94 190 SER A CA 1
ATOM 1492 C C . SER A 1 190 ? 5.392 -12.771 22.111 1.00 92.94 190 SER A C 1
ATOM 1494 O O . SER A 1 190 ? 5.905 -12.126 23.026 1.00 92.94 190 SER A O 1
ATOM 1496 N N . SER A 1 191 ? 5.744 -12.582 20.837 1.00 95.75 191 SER A N 1
ATOM 1497 C CA . SER A 1 191 ? 6.813 -11.676 20.420 1.00 95.75 191 SER A CA 1
ATOM 1498 C C . SER A 1 191 ? 6.294 -10.252 20.238 1.00 95.75 191 SER A C 1
ATOM 1500 O O . SER A 1 191 ? 5.298 -10.033 19.548 1.00 95.75 191 SER A O 1
ATOM 1502 N N . LEU A 1 192 ? 6.988 -9.273 20.823 1.00 96.81 192 LEU A N 1
ATOM 1503 C CA . LEU A 1 192 ? 6.750 -7.856 20.544 1.00 96.81 192 LEU A CA 1
ATOM 1504 C C . LEU A 1 192 ? 7.255 -7.540 19.130 1.00 96.81 192 LEU A C 1
ATOM 1506 O O . LEU A 1 192 ? 8.447 -7.656 18.864 1.00 96.81 192 LEU A O 1
ATOM 1510 N N . CYS A 1 193 ? 6.348 -7.155 18.235 1.00 96.62 193 CYS A N 1
ATOM 1511 C CA . CYS A 1 193 ? 6.675 -6.744 16.868 1.00 96.62 193 CYS A CA 1
ATOM 1512 C C . CYS A 1 193 ? 6.951 -5.239 16.784 1.00 96.62 193 CYS A C 1
ATOM 1514 O O . CYS A 1 193 ? 7.876 -4.827 16.090 1.00 96.62 193 CYS A O 1
ATOM 1516 N N . PHE A 1 194 ? 6.143 -4.421 17.468 1.00 96.38 194 PHE A N 1
ATOM 1517 C CA . PHE A 1 194 ? 6.198 -2.964 17.348 1.00 96.38 194 PHE A CA 1
ATOM 1518 C C . PHE A 1 194 ? 5.679 -2.268 18.608 1.00 96.38 194 PHE A C 1
ATOM 1520 O O . PHE A 1 194 ? 4.762 -2.760 19.266 1.00 96.38 194 PHE A O 1
ATOM 1527 N N . GLU A 1 195 ? 6.223 -1.091 18.908 1.00 95.88 195 GLU A N 1
ATOM 1528 C CA . GLU A 1 195 ? 5.763 -0.193 19.967 1.00 95.88 195 GLU A CA 1
ATOM 1529 C C . GLU A 1 195 ? 5.781 1.249 19.446 1.00 95.88 195 GLU A C 1
ATOM 1531 O O . GLU A 1 195 ? 6.822 1.729 18.999 1.00 95.88 195 GLU A O 1
ATOM 1536 N N . SER A 1 196 ? 4.651 1.960 19.521 1.00 94.94 196 SER A N 1
ATOM 1537 C CA . SER A 1 196 ? 4.618 3.378 19.138 1.00 94.94 196 SER A CA 1
ATOM 1538 C C . SER A 1 196 ? 5.311 4.226 20.197 1.00 94.94 196 SER A C 1
ATOM 1540 O O . SER A 1 196 ? 4.805 4.386 21.309 1.00 94.94 196 SER A O 1
ATOM 1542 N N . ARG A 1 197 ? 6.454 4.812 19.836 1.00 91.12 197 ARG A N 1
ATOM 1543 C CA . ARG A 1 197 ? 7.255 5.662 20.731 1.00 91.12 197 ARG A CA 1
ATOM 1544 C C . ARG A 1 197 ? 7.235 7.134 20.335 1.00 91.12 197 ARG A C 1
ATOM 1546 O O . ARG A 1 197 ? 7.464 7.989 21.191 1.00 91.12 197 ARG A O 1
ATOM 1553 N N . HIS A 1 198 ? 6.940 7.433 19.073 1.00 86.25 198 HIS A N 1
ATOM 1554 C CA . HIS A 1 198 ? 7.012 8.777 18.513 1.00 86.25 198 HIS A CA 1
ATOM 1555 C C . HIS A 1 198 ? 5.631 9.250 18.070 1.00 86.25 198 HIS A C 1
ATOM 1557 O O . HIS A 1 198 ? 4.690 9.172 18.848 1.00 86.25 198 HIS A O 1
ATOM 1563 N N . HIS A 1 199 ? 5.506 9.814 16.871 1.00 87.69 199 HIS A N 1
ATOM 1564 C CA . HIS A 1 199 ? 4.285 10.432 16.360 1.00 87.69 199 HIS A CA 1
ATOM 1565 C C . HIS A 1 199 ? 3.435 9.474 15.514 1.00 87.69 199 HIS A C 1
ATOM 1567 O O . HIS A 1 199 ? 2.432 9.915 14.964 1.00 87.69 199 HIS A O 1
ATOM 1573 N N . GLU A 1 200 ? 3.776 8.181 15.428 1.00 89.88 200 GLU A N 1
ATOM 1574 C CA . GLU A 1 200 ? 3.092 7.226 14.539 1.00 89.88 200 GLU A CA 1
ATOM 1575 C C . GLU A 1 200 ? 1.595 7.144 14.859 1.00 89.88 200 GLU A C 1
ATOM 1577 O O . GLU A 1 200 ? 0.754 7.098 13.971 1.00 89.88 200 GLU A O 1
ATOM 1582 N N . HIS A 1 201 ? 1.242 7.226 16.143 1.00 87.12 201 HIS A N 1
ATOM 1583 C CA . HIS A 1 201 ? -0.141 7.238 16.617 1.00 87.12 201 HIS A CA 1
ATOM 1584 C C . HIS A 1 201 ? -0.954 8.483 16.213 1.00 87.12 201 HIS A C 1
ATOM 1586 O O . HIS A 1 201 ? -2.158 8.513 16.455 1.00 87.12 201 HIS A O 1
ATOM 1592 N N . ASN A 1 202 ? -0.339 9.519 15.637 1.00 87.00 202 ASN A N 1
ATOM 1593 C CA . ASN A 1 202 ? -1.048 10.692 15.114 1.00 87.00 202 ASN A CA 1
ATOM 1594 C C . ASN A 1 202 ? -1.502 10.512 13.665 1.00 87.00 202 ASN A C 1
ATOM 1596 O O . ASN A 1 202 ? -2.363 11.267 13.193 1.00 87.00 202 ASN A O 1
ATOM 1600 N N . GLU A 1 203 ? -0.959 9.510 12.979 1.00 88.12 203 GLU A N 1
ATOM 1601 C CA . GLU A 1 203 ? -1.355 9.190 11.621 1.00 88.12 203 GLU A CA 1
ATOM 1602 C C . GLU A 1 203 ? -2.742 8.552 11.597 1.00 88.12 203 GLU A C 1
ATOM 1604 O O . GLU A 1 203 ? -3.168 7.857 12.526 1.00 88.12 203 GLU A O 1
ATOM 1609 N N . GLN A 1 204 ? -3.475 8.821 10.518 1.00 85.81 204 GLN A N 1
ATOM 1610 C CA . GLN A 1 204 ? -4.750 8.151 10.273 1.00 85.81 204 GLN A CA 1
ATOM 1611 C C . GLN A 1 204 ? -4.526 6.696 9.846 1.00 85.81 204 GLN A C 1
ATOM 1613 O O . GLN A 1 204 ? -5.318 5.831 10.207 1.00 85.81 204 GLN A O 1
ATOM 1618 N N . VAL A 1 205 ? -3.453 6.435 9.099 1.00 91.75 205 VAL A N 1
ATOM 1619 C CA . VAL A 1 205 ? -3.034 5.094 8.693 1.00 91.75 205 VAL A CA 1
ATOM 1620 C C . VAL A 1 205 ? -1.631 4.872 9.231 1.00 91.75 205 VAL A C 1
ATOM 1622 O O . VAL A 1 205 ? -0.687 5.548 8.832 1.00 91.75 205 VAL A O 1
ATOM 1625 N N . ILE A 1 206 ? -1.508 3.945 10.171 1.00 94.06 206 ILE A N 1
ATOM 1626 C CA . ILE A 1 206 ? -0.253 3.625 10.836 1.00 94.06 206 ILE A CA 1
ATOM 1627 C C . ILE A 1 206 ? 0.332 2.393 10.159 1.00 94.06 206 ILE A C 1
ATOM 1629 O O . ILE A 1 206 ? -0.255 1.310 10.207 1.00 94.06 206 ILE A O 1
ATOM 1633 N N . HIS A 1 207 ? 1.492 2.566 9.538 1.00 93.62 207 HIS A N 1
ATOM 1634 C CA . HIS A 1 207 ? 2.248 1.480 8.928 1.00 93.62 207 HIS A CA 1
ATOM 1635 C C . HIS A 1 207 ? 3.128 0.829 9.992 1.00 93.62 207 HIS A C 1
ATOM 1637 O O . HIS A 1 207 ? 4.025 1.465 10.542 1.00 93.62 207 HIS A O 1
ATOM 1643 N N . VAL A 1 208 ? 2.853 -0.435 10.302 1.00 95.00 208 VAL A N 1
ATOM 1644 C CA . VAL A 1 208 ? 3.612 -1.209 11.284 1.00 95.00 208 VAL A CA 1
ATOM 1645 C C . VAL A 1 208 ? 4.504 -2.188 10.542 1.00 95.00 208 VAL A C 1
ATOM 1647 O O . VAL A 1 208 ? 4.014 -3.000 9.760 1.00 95.00 208 VAL A O 1
ATOM 1650 N N . LYS A 1 209 ? 5.803 -2.138 10.833 1.00 93.19 209 LYS A N 1
ATOM 1651 C CA . LYS A 1 209 ? 6.807 -3.066 10.313 1.00 93.19 209 LYS A CA 1
ATOM 1652 C C . LYS A 1 209 ? 7.519 -3.727 11.485 1.00 93.19 209 LYS A C 1
ATOM 1654 O O . LYS A 1 209 ? 8.063 -3.035 12.343 1.00 93.19 209 LYS A O 1
ATOM 1659 N N . CYS A 1 210 ? 7.495 -5.052 11.528 1.00 92.75 210 CYS A N 1
ATOM 1660 C CA . CYS A 1 210 ? 8.229 -5.822 12.522 1.00 92.75 210 CYS A CA 1
ATOM 1661 C C . CYS A 1 210 ? 9.712 -5.886 12.135 1.00 92.75 210 CYS A C 1
ATOM 1663 O O . CYS A 1 210 ? 10.045 -5.984 10.953 1.00 92.75 210 CYS A O 1
ATOM 1665 N N . GLU A 1 211 ? 10.609 -5.904 13.122 1.00 89.12 211 GLU A N 1
ATOM 1666 C CA . GLU A 1 211 ? 12.054 -6.054 12.873 1.00 89.12 211 GLU A CA 1
ATOM 1667 C C . GLU A 1 211 ? 12.391 -7.364 12.150 1.00 89.12 211 GLU A C 1
ATOM 1669 O O . GLU A 1 211 ? 13.299 -7.422 11.320 1.00 89.12 211 GLU A O 1
ATOM 1674 N N . LYS A 1 212 ? 11.657 -8.430 12.483 1.00 88.81 212 LYS A N 1
ATOM 1675 C CA . LYS A 1 212 ? 11.805 -9.758 11.895 1.00 88.81 212 LYS A CA 1
ATOM 1676 C C . LYS A 1 212 ? 10.428 -10.351 11.607 1.00 88.81 212 LYS A C 1
ATOM 1678 O O . LYS A 1 212 ? 9.494 -10.089 12.368 1.00 88.81 212 LYS A O 1
ATOM 1683 N N . PRO A 1 213 ? 10.293 -11.169 10.553 1.00 91.94 213 PRO A N 1
ATOM 1684 C CA . PRO A 1 213 ? 9.078 -11.934 10.320 1.00 91.94 213 PRO A CA 1
ATOM 1685 C C . PRO A 1 213 ? 8.871 -12.944 11.435 1.00 91.94 213 PRO A C 1
ATOM 1687 O O . PRO A 1 213 ? 9.824 -13.587 11.883 1.00 91.94 213 PRO A O 1
ATOM 1690 N N . VAL A 1 214 ? 7.623 -13.119 11.846 1.00 95.44 214 VAL A N 1
ATOM 1691 C CA . VAL A 1 214 ? 7.251 -14.079 12.882 1.00 95.44 214 VAL A CA 1
ATOM 1692 C C . VAL A 1 214 ? 6.135 -14.963 12.351 1.00 95.44 214 VAL A C 1
ATOM 1694 O O . VAL A 1 214 ? 5.113 -14.468 11.884 1.00 95.44 214 VAL A O 1
ATOM 1697 N N . SER A 1 215 ? 6.327 -16.278 12.447 1.00 96.38 215 SER A N 1
ATOM 1698 C CA . SER A 1 215 ? 5.264 -17.253 12.209 1.00 96.38 215 SER A CA 1
ATOM 1699 C C . SER A 1 215 ? 4.290 -17.227 13.388 1.00 96.38 215 SER A C 1
ATOM 1701 O O . SER A 1 215 ? 4.645 -17.655 14.486 1.00 96.38 215 SER A O 1
ATOM 1703 N N . SER A 1 216 ? 3.077 -16.714 13.184 1.00 97.06 216 SER A N 1
ATOM 1704 C CA . SER A 1 216 ? 2.080 -16.533 14.243 1.00 97.06 216 SER A CA 1
ATOM 1705 C C . SER A 1 216 ? 0.660 -16.822 13.760 1.00 97.06 216 SER A C 1
ATOM 1707 O O . SER A 1 216 ? 0.288 -16.492 12.638 1.00 97.06 216 SER A O 1
ATOM 1709 N N . SER A 1 217 ? -0.157 -17.399 14.642 1.00 97.12 217 SER A N 1
ATOM 1710 C CA . SER A 1 217 ? -1.598 -17.613 14.448 1.00 97.12 217 SER A CA 1
ATOM 1711 C C . SER A 1 217 ? -2.460 -16.513 15.082 1.00 97.12 217 SER A C 1
ATOM 1713 O O . SER A 1 217 ? -3.683 -16.628 15.138 1.00 97.12 217 SER A O 1
ATOM 1715 N N . ASN A 1 218 ? -1.853 -15.439 15.595 1.00 97.75 218 ASN A N 1
ATOM 1716 C CA . ASN A 1 218 ? -2.592 -14.279 16.081 1.00 97.75 218 ASN A CA 1
ATOM 1717 C C . ASN A 1 218 ? -1.805 -12.967 15.969 1.00 97.75 218 ASN A C 1
ATOM 1719 O O . ASN A 1 218 ? -0.571 -12.952 15.921 1.00 97.75 218 ASN A O 1
ATOM 1723 N N . VAL A 1 219 ? -2.557 -11.868 15.990 1.00 98.56 219 VAL A N 1
ATOM 1724 C CA . VAL A 1 219 ? -2.046 -10.513 16.208 1.00 98.56 219 VAL A CA 1
ATOM 1725 C C . VAL A 1 219 ? -2.796 -9.917 17.387 1.00 98.56 219 VAL A C 1
ATOM 1727 O O . VAL A 1 219 ? -4.028 -9.905 17.390 1.00 98.56 219 VAL A O 1
ATOM 1730 N N . LYS A 1 220 ? -2.069 -9.385 18.370 1.00 98.31 220 LYS A N 1
ATOM 1731 C CA . LYS A 1 220 ? -2.637 -8.660 19.509 1.00 98.31 220 LYS A CA 1
ATOM 1732 C C . LYS A 1 220 ? -2.125 -7.226 19.522 1.00 98.31 220 LYS A C 1
ATOM 1734 O O . LYS A 1 220 ? -0.921 -6.995 19.550 1.00 98.31 220 LYS A O 1
ATOM 1739 N N . ILE A 1 221 ? -3.042 -6.269 19.567 1.00 98.31 221 ILE A N 1
ATOM 1740 C CA . ILE A 1 221 ? -2.750 -4.855 19.792 1.00 98.31 221 ILE A CA 1
ATOM 1741 C C . ILE A 1 221 ? -3.128 -4.541 21.235 1.00 98.31 221 ILE A C 1
ATOM 1743 O O . ILE A 1 221 ? -4.278 -4.744 21.632 1.00 98.31 221 ILE A O 1
ATOM 1747 N N . SER A 1 222 ? -2.173 -4.069 22.031 1.00 97.06 222 SER A N 1
ATOM 1748 C CA . SER A 1 222 ? -2.414 -3.681 23.418 1.00 97.06 222 SER A CA 1
ATOM 1749 C C . SER A 1 222 ? -2.131 -2.208 23.664 1.00 97.06 222 SER A C 1
ATOM 1751 O O . SER A 1 222 ? -1.338 -1.562 22.975 1.00 97.06 222 SER A O 1
ATOM 1753 N N . LEU A 1 223 ? -2.813 -1.681 24.673 1.00 95.69 223 LEU A N 1
ATOM 1754 C CA . LEU A 1 223 ? -2.656 -0.326 25.153 1.00 95.69 223 LEU A CA 1
ATOM 1755 C C . LEU A 1 223 ? -2.677 -0.345 26.679 1.00 95.69 223 LEU A C 1
ATOM 1757 O O . LEU A 1 223 ? -3.692 -0.672 27.295 1.00 95.69 223 LEU A O 1
ATOM 1761 N N . GLU A 1 224 ? -1.540 0.000 27.267 1.00 92.50 224 GLU A N 1
ATOM 1762 C CA . GLU A 1 224 ? -1.352 0.068 28.715 1.00 92.50 224 GLU A CA 1
ATOM 1763 C C . GLU A 1 224 ? -1.551 1.503 29.219 1.00 92.50 224 GLU A C 1
ATOM 1765 O O . GLU A 1 224 ? -1.285 2.483 28.510 1.00 92.50 224 GLU A O 1
ATOM 1770 N N . GLY A 1 225 ? -1.998 1.622 30.466 1.00 88.06 225 GLY A N 1
ATOM 1771 C CA . GLY A 1 225 ? -2.121 2.883 31.193 1.00 88.06 225 GLY A CA 1
ATOM 1772 C C . GLY A 1 225 ? -3.536 3.125 31.705 1.00 88.06 225 GLY A C 1
ATOM 1773 O O . GLY A 1 225 ? -4.507 2.638 31.134 1.00 88.06 225 GLY A O 1
ATOM 1774 N N . SER A 1 226 ? -3.649 3.882 32.793 1.00 88.06 226 SER A N 1
ATOM 1775 C CA . SER A 1 226 ? -4.914 4.099 33.498 1.00 88.06 226 SER A CA 1
ATOM 1776 C C . SER A 1 226 ? -5.893 4.986 32.733 1.00 88.06 226 SER A C 1
ATOM 1778 O O . SER A 1 226 ? -5.497 5.966 32.108 1.00 88.06 226 SER A O 1
ATOM 1780 N N . GLU A 1 227 ? -7.181 4.639 32.822 1.00 88.44 227 GLU A N 1
ATOM 1781 C CA . GLU A 1 227 ? -8.305 5.384 32.232 1.00 88.44 227 GLU A CA 1
ATOM 1782 C C . GLU A 1 227 ? -8.186 5.629 30.720 1.00 88.44 227 GLU A C 1
ATOM 1784 O O . GLU A 1 227 ? -8.618 6.649 30.178 1.00 88.44 227 GLU A O 1
ATOM 1789 N N . ARG A 1 228 ? -7.626 4.657 30.000 1.00 91.38 228 ARG A N 1
ATOM 1790 C CA . ARG A 1 228 ? -7.446 4.738 28.550 1.00 91.38 228 ARG A CA 1
ATOM 1791 C C . ARG A 1 228 ? -8.580 4.057 27.804 1.00 91.38 228 ARG A C 1
ATOM 1793 O O . ARG A 1 228 ? -9.369 3.323 28.386 1.00 91.38 228 ARG A O 1
ATOM 1800 N N . GLN A 1 229 ? -8.643 4.271 26.492 1.00 90.06 229 GLN A N 1
ATOM 1801 C CA . GLN A 1 229 ? -9.574 3.593 25.594 1.00 90.06 229 GLN A CA 1
ATOM 1802 C C . GLN A 1 229 ? -8.866 3.249 24.284 1.00 90.06 229 GLN A C 1
ATOM 1804 O O . GLN A 1 229 ? -8.334 4.143 23.625 1.00 90.06 229 GLN A O 1
ATOM 1809 N N . LEU A 1 230 ? -8.878 1.971 23.903 1.00 93.62 230 LEU A N 1
ATOM 1810 C CA . LEU A 1 230 ? -8.348 1.503 22.627 1.00 93.62 230 LEU A CA 1
ATOM 1811 C C . LEU A 1 230 ? -9.447 1.616 21.567 1.00 93.62 230 LEU A C 1
ATOM 1813 O O . LEU A 1 230 ? -10.587 1.207 21.799 1.00 93.62 230 LEU A O 1
ATOM 1817 N N . THR A 1 231 ? -9.115 2.194 20.415 1.00 92.31 231 THR A N 1
ATOM 1818 C CA . THR A 1 231 ? -10.023 2.330 19.272 1.00 92.31 231 THR A CA 1
ATOM 1819 C C . THR A 1 231 ? -9.269 2.008 17.994 1.00 92.31 231 THR A C 1
ATOM 1821 O O . THR A 1 231 ? -8.219 2.596 17.754 1.00 92.31 231 THR A O 1
ATOM 1824 N N . LEU A 1 232 ? -9.800 1.086 17.198 1.00 94.81 232 LEU A N 1
ATOM 1825 C CA . LEU A 1 232 ? -9.208 0.618 15.946 1.00 94.81 232 LEU A CA 1
ATOM 1826 C C . LEU A 1 232 ? -10.308 0.628 14.888 1.00 94.81 232 LEU A C 1
ATOM 1828 O O . LEU A 1 232 ? -11.335 -0.010 15.096 1.00 94.81 232 LEU A O 1
ATOM 1832 N N . CYS A 1 233 ? -10.130 1.383 13.808 1.00 93.38 233 CYS A N 1
ATOM 1833 C CA . CYS A 1 233 ? -11.142 1.496 12.755 1.00 93.38 233 CYS A CA 1
ATOM 1834 C C . CYS A 1 233 ? -10.959 0.475 11.639 1.00 93.38 233 CYS A C 1
ATOM 1836 O O . CYS A 1 233 ? -11.921 0.136 10.986 1.00 93.38 233 CYS A O 1
ATOM 1838 N N . GLU A 1 234 ? -9.746 -0.030 11.445 1.00 96.25 234 GLU A N 1
ATOM 1839 C CA . GLU A 1 234 ? -9.481 -1.222 10.644 1.00 96.25 234 GLU A CA 1
ATOM 1840 C C . GLU A 1 234 ? -8.055 -1.688 10.955 1.00 96.25 234 GLU A C 1
ATOM 1842 O O . GLU A 1 234 ? -7.179 -0.881 11.287 1.00 96.25 234 GLU A O 1
ATOM 1847 N N . VAL A 1 235 ? -7.807 -2.987 10.872 1.00 97.62 235 VAL A N 1
ATOM 1848 C CA . VAL A 1 235 ? -6.492 -3.601 11.012 1.00 97.62 235 VAL A CA 1
ATOM 1849 C C . VAL A 1 235 ? -6.293 -4.532 9.827 1.00 97.62 235 VAL A C 1
ATOM 1851 O O . VAL A 1 235 ? -6.902 -5.596 9.735 1.00 97.62 235 VAL A O 1
ATOM 1854 N N . GLU A 1 236 ? -5.403 -4.137 8.924 1.00 97.38 236 GLU A N 1
ATOM 1855 C CA . GLU A 1 236 ? -4.945 -5.011 7.855 1.00 97.38 236 GLU A CA 1
ATOM 1856 C C . GLU A 1 236 ? -3.682 -5.749 8.303 1.00 97.38 236 GLU A C 1
ATOM 1858 O O . GLU A 1 236 ? -2.711 -5.130 8.745 1.00 97.38 236 GLU A O 1
ATOM 1863 N N . VAL A 1 237 ? -3.671 -7.071 8.149 1.00 97.25 237 VAL A N 1
ATOM 1864 C CA . VAL A 1 237 ? -2.465 -7.899 8.277 1.00 97.25 237 VAL A CA 1
ATOM 1865 C C . VAL A 1 237 ? -2.094 -8.348 6.874 1.00 97.25 237 VAL A C 1
ATOM 1867 O O . VAL A 1 237 ? -2.881 -9.030 6.220 1.00 97.25 237 VAL A O 1
ATOM 1870 N N . LEU A 1 238 ? -0.947 -7.892 6.375 1.00 95.50 238 LEU A N 1
ATOM 1871 C CA . LEU A 1 238 ? -0.654 -7.942 4.947 1.00 95.50 238 LEU A CA 1
ATOM 1872 C C . LEU A 1 238 ? 0.153 -9.193 4.602 1.00 95.50 238 LEU A C 1
ATOM 1874 O O . LEU A 1 238 ? 1.247 -9.395 5.127 1.00 95.50 238 LEU A O 1
ATOM 1878 N N . GLN A 1 239 ? -0.365 -9.972 3.656 1.00 94.88 239 GLN A N 1
ATOM 1879 C CA . GLN A 1 239 ? 0.373 -11.019 2.956 1.00 94.88 239 GLN A CA 1
ATOM 1880 C C . GLN A 1 239 ? 0.525 -10.606 1.495 1.00 94.88 239 GLN A C 1
ATOM 1882 O O . GLN A 1 239 ? -0.480 -10.302 0.850 1.00 94.88 239 GLN A O 1
ATOM 1887 N N . CYS A 1 240 ? 1.744 -10.573 0.959 1.00 94.56 240 CYS A N 1
ATOM 1888 C CA . CYS A 1 240 ? 1.915 -10.194 -0.441 1.00 94.56 240 CYS A CA 1
ATOM 1889 C C . CYS A 1 240 ? 1.355 -11.284 -1.352 1.00 94.56 240 CYS A C 1
ATOM 1891 O O . CYS A 1 240 ? 1.527 -12.477 -1.092 1.00 94.56 240 CYS A O 1
ATOM 1893 N N . VAL A 1 241 ? 0.665 -10.874 -2.417 1.00 94.75 241 VAL A N 1
ATOM 1894 C CA . VAL A 1 241 ? 0.261 -11.823 -3.457 1.00 94.75 241 VAL A CA 1
ATOM 1895 C C . VAL A 1 241 ? 1.493 -12.267 -4.245 1.00 94.75 241 VAL A C 1
ATOM 1897 O O . VAL A 1 241 ? 2.505 -11.566 -4.291 1.00 94.75 241 VAL A O 1
ATOM 1900 N N . HIS A 1 242 ? 1.416 -13.436 -4.880 1.00 92.44 242 HIS A N 1
ATOM 1901 C CA . HIS A 1 242 ? 2.504 -13.928 -5.723 1.00 92.44 242 HIS A CA 1
ATOM 1902 C C . HIS A 1 242 ? 2.914 -12.886 -6.772 1.00 92.44 242 HIS A C 1
ATOM 1904 O O . HIS A 1 242 ? 2.061 -12.289 -7.429 1.00 92.44 242 HIS A O 1
ATOM 1910 N N . GLY A 1 243 ? 4.225 -12.694 -6.931 1.00 92.56 243 GLY A N 1
ATOM 1911 C CA . GLY A 1 243 ? 4.781 -11.670 -7.815 1.00 92.56 243 GLY A CA 1
ATOM 1912 C C . GLY A 1 243 ? 5.089 -10.338 -7.125 1.00 92.56 243 GLY A C 1
ATOM 1913 O O . GLY A 1 243 ? 5.616 -9.450 -7.790 1.00 92.56 243 GLY A O 1
ATOM 1914 N N . PHE A 1 244 ? 4.809 -10.192 -5.824 1.00 94.19 244 PHE A N 1
ATOM 1915 C CA . PHE A 1 244 ? 5.054 -8.960 -5.070 1.00 94.19 244 PHE A CA 1
ATOM 1916 C C . PHE A 1 244 ? 5.782 -9.217 -3.752 1.00 94.19 244 PHE A C 1
ATOM 1918 O O . PHE A 1 244 ? 5.619 -10.265 -3.125 1.00 94.19 244 PHE A O 1
ATOM 1925 N N . TYR A 1 245 ? 6.567 -8.234 -3.316 1.00 93.88 245 TYR A N 1
ATOM 1926 C CA . TYR A 1 245 ? 7.331 -8.294 -2.074 1.00 93.88 245 TYR A CA 1
ATOM 1927 C C . TYR A 1 245 ? 7.598 -6.910 -1.483 1.00 93.88 245 TYR A C 1
ATOM 1929 O O . TYR A 1 245 ? 7.163 -5.879 -2.004 1.00 93.88 245 TYR A O 1
ATOM 1937 N N . GLY A 1 246 ? 8.338 -6.904 -0.376 1.00 90.75 246 GLY A N 1
ATOM 1938 C CA . GLY A 1 246 ? 8.885 -5.695 0.210 1.00 90.75 246 GLY A CA 1
ATOM 1939 C C . GLY A 1 246 ? 7.850 -4.911 1.001 1.00 90.75 246 GLY A C 1
ATOM 1940 O O . GLY A 1 246 ? 6.818 -5.432 1.448 1.00 90.75 246 GLY A O 1
ATOM 1941 N N . ASP A 1 247 ? 8.162 -3.638 1.203 1.00 89.38 247 ASP A N 1
ATOM 1942 C CA . ASP A 1 247 ? 7.399 -2.777 2.093 1.00 89.38 247 ASP A CA 1
ATOM 1943 C C . ASP A 1 247 ? 6.000 -2.545 1.528 1.00 89.38 247 ASP A C 1
ATOM 1945 O O . ASP A 1 247 ? 5.811 -2.091 0.402 1.00 89.38 247 ASP A O 1
ATOM 1949 N N . MET A 1 248 ? 5.004 -2.921 2.323 1.00 89.31 248 MET A N 1
ATOM 1950 C CA . MET A 1 248 ? 3.585 -2.893 1.995 1.00 89.31 248 MET A CA 1
ATOM 1951 C C . MET A 1 248 ? 3.230 -3.601 0.676 1.00 89.31 248 MET A C 1
ATOM 1953 O O . MET A 1 248 ? 2.217 -3.260 0.064 1.00 89.31 248 MET A O 1
ATOM 1957 N N . CYS A 1 249 ? 4.045 -4.580 0.260 1.00 92.69 249 CYS A N 1
ATOM 1958 C CA . CYS A 1 249 ? 3.904 -5.332 -0.990 1.00 92.69 249 CYS A CA 1
ATOM 1959 C C . CYS A 1 249 ? 3.934 -4.444 -2.243 1.00 92.69 249 CYS A C 1
ATOM 1961 O O . CYS A 1 249 ? 3.170 -4.659 -3.184 1.00 92.69 249 CYS A O 1
ATOM 1963 N N . MET A 1 250 ? 4.763 -3.399 -2.231 1.00 90.00 250 MET A N 1
ATOM 1964 C CA . MET A 1 250 ? 4.858 -2.437 -3.333 1.00 90.00 250 MET A CA 1
ATOM 1965 C C . MET A 1 250 ? 5.891 -2.829 -4.397 1.00 90.00 250 MET A C 1
ATOM 1967 O O . MET A 1 250 ? 5.827 -2.321 -5.512 1.00 90.00 250 MET A O 1
ATOM 1971 N N . GLU A 1 251 ? 6.814 -3.744 -4.093 1.00 91.25 251 GLU A N 1
ATOM 1972 C CA . GLU A 1 251 ? 7.878 -4.148 -5.014 1.00 91.25 251 GLU A CA 1
ATOM 1973 C C . GLU A 1 251 ? 7.464 -5.373 -5.839 1.00 91.25 251 GLU A C 1
ATOM 1975 O O . GLU A 1 251 ? 6.677 -6.209 -5.389 1.00 91.25 251 GLU A O 1
ATOM 1980 N N . ARG A 1 252 ? 7.992 -5.489 -7.062 1.00 91.56 252 ARG A N 1
ATOM 1981 C CA . ARG A 1 252 ? 7.588 -6.511 -8.040 1.00 91.56 252 ARG A CA 1
ATOM 1982 C C . ARG A 1 252 ? 8.673 -7.560 -8.233 1.00 91.56 252 ARG A C 1
ATOM 1984 O O . ARG A 1 252 ? 9.811 -7.213 -8.539 1.00 91.56 252 ARG A O 1
ATOM 1991 N N . CYS A 1 253 ? 8.313 -8.842 -8.148 1.00 94.19 253 CYS A N 1
ATOM 1992 C CA . CYS A 1 253 ? 9.260 -9.933 -8.379 1.00 94.19 253 CYS A CA 1
ATOM 1993 C C . CYS A 1 253 ? 9.824 -9.928 -9.810 1.00 94.19 253 CYS A C 1
ATOM 1995 O O . CYS A 1 253 ? 10.850 -10.553 -10.022 1.00 94.19 253 CYS A O 1
ATOM 1997 N N . GLU A 1 254 ? 9.188 -9.268 -10.789 1.00 92.75 254 GLU A N 1
ATOM 1998 C CA . GLU A 1 254 ? 9.642 -9.240 -12.194 1.00 92.75 254 GLU A CA 1
ATOM 1999 C C . GLU A 1 254 ? 11.062 -8.682 -12.374 1.00 92.75 254 GLU A C 1
ATOM 2001 O O . GLU A 1 254 ? 11.747 -9.026 -13.333 1.00 92.75 254 GLU A O 1
ATOM 2006 N N . LEU A 1 255 ? 11.519 -7.864 -11.422 1.00 93.62 255 LEU A N 1
ATOM 2007 C CA . LEU A 1 255 ? 12.879 -7.329 -11.388 1.00 93.62 255 LEU A CA 1
ATOM 2008 C C . LEU A 1 255 ? 13.891 -8.297 -10.756 1.00 93.62 255 LEU A C 1
ATOM 2010 O O . LEU A 1 255 ? 15.093 -8.043 -10.807 1.00 93.62 255 LEU A O 1
ATOM 2014 N N . CYS A 1 256 ? 13.428 -9.395 -10.159 1.00 95.38 256 CYS A N 1
ATOM 2015 C CA . CYS A 1 256 ? 14.269 -10.464 -9.641 1.00 95.38 256 CYS A CA 1
ATOM 2016 C C . CYS A 1 256 ? 14.598 -11.480 -10.740 1.00 95.38 256 CYS A C 1
ATOM 2018 O O . CYS A 1 256 ? 13.812 -11.703 -11.667 1.00 95.38 256 CYS A O 1
ATOM 2020 N N . VAL A 1 257 ? 15.725 -12.175 -10.586 1.00 94.19 257 VAL A N 1
ATOM 2021 C CA . VAL A 1 257 ? 16.075 -13.319 -11.441 1.00 94.19 257 VAL A CA 1
ATOM 2022 C C . VAL A 1 257 ? 14.925 -14.344 -11.464 1.00 94.19 257 VAL A C 1
ATOM 2024 O O . VAL A 1 257 ? 14.320 -14.649 -10.434 1.00 94.19 257 VAL A O 1
ATOM 2027 N N . ASP A 1 258 ? 14.581 -14.835 -12.660 1.00 93.31 258 ASP A N 1
ATOM 2028 C CA . ASP A 1 258 ? 13.456 -15.751 -12.931 1.00 93.31 258 ASP A CA 1
ATOM 2029 C C . ASP A 1 258 ? 12.071 -15.269 -12.460 1.00 93.31 258 ASP A C 1
ATOM 2031 O O . ASP A 1 258 ? 11.143 -16.072 -12.333 1.00 93.31 258 ASP A O 1
ATOM 2035 N N . SER A 1 259 ? 11.908 -13.975 -12.167 1.00 94.06 259 SER A N 1
ATOM 2036 C CA . SER A 1 259 ? 10.704 -13.441 -11.520 1.00 94.06 259 SER A CA 1
ATOM 2037 C C . SER A 1 259 ? 10.369 -14.109 -10.175 1.00 94.06 259 SER A C 1
ATOM 2039 O O . SER A 1 259 ? 9.206 -14.150 -9.763 1.00 94.06 259 SER A O 1
ATOM 2041 N N . LYS A 1 260 ? 11.375 -14.666 -9.484 1.00 94.31 260 LYS A N 1
ATOM 2042 C CA . LYS A 1 260 ? 11.212 -15.349 -8.194 1.00 94.31 260 LYS A CA 1
ATOM 2043 C C . LYS A 1 260 ? 11.649 -14.446 -7.058 1.00 94.31 260 LYS A C 1
ATOM 2045 O O . LYS A 1 260 ? 12.786 -13.982 -7.019 1.00 94.31 260 LYS A O 1
ATOM 2050 N N . CYS A 1 261 ? 10.750 -14.245 -6.105 1.00 94.44 261 CYS A N 1
ATOM 2051 C CA . CYS A 1 261 ? 11.045 -13.482 -4.909 1.00 94.44 261 CYS A CA 1
ATOM 2052 C C . CYS A 1 261 ? 10.280 -14.019 -3.703 1.00 94.44 261 CYS A C 1
ATOM 2054 O O . CYS A 1 261 ? 9.190 -14.579 -3.844 1.00 94.44 261 CYS A O 1
ATOM 2056 N N . ASP A 1 262 ? 10.865 -13.854 -2.522 1.00 92.94 262 ASP A N 1
ATOM 2057 C CA . ASP A 1 262 ? 10.165 -14.038 -1.257 1.00 92.94 262 ASP A CA 1
ATOM 2058 C C . ASP A 1 262 ? 9.599 -12.693 -0.806 1.00 92.94 262 ASP A C 1
ATOM 2060 O O . ASP A 1 262 ? 10.236 -11.647 -0.928 1.00 92.94 262 ASP A O 1
ATOM 2064 N N . GLN A 1 263 ? 8.394 -12.709 -0.252 1.00 91.00 263 GLN A N 1
ATOM 2065 C CA . GLN A 1 263 ? 7.698 -11.484 0.128 1.00 91.00 263 GLN A CA 1
ATOM 2066 C C . GLN A 1 263 ? 8.418 -10.653 1.202 1.00 91.00 263 GLN A C 1
ATOM 2068 O O . GLN A 1 263 ? 8.192 -9.445 1.296 1.00 91.00 263 GLN A O 1
ATOM 2073 N N . VAL A 1 264 ? 9.263 -11.286 2.024 1.00 86.50 264 VAL A N 1
ATOM 2074 C CA . VAL A 1 264 ? 10.038 -10.628 3.076 1.00 86.50 264 VAL A CA 1
ATOM 2075 C C . VAL A 1 264 ? 11.461 -10.351 2.608 1.00 86.50 264 VAL A C 1
ATOM 2077 O O . VAL A 1 264 ? 11.955 -9.233 2.779 1.00 86.50 264 VAL A O 1
ATOM 2080 N N . THR A 1 265 ? 12.168 -11.374 2.129 1.00 88.62 265 THR A N 1
ATOM 2081 C CA . THR A 1 265 ? 13.596 -11.253 1.815 1.00 88.62 265 THR A CA 1
ATOM 2082 C C . THR A 1 265 ? 13.834 -10.609 0.455 1.00 88.62 265 THR A C 1
ATOM 2084 O O . THR A 1 265 ? 14.874 -9.974 0.279 1.00 88.62 265 THR A O 1
ATOM 2087 N N . GLY A 1 266 ? 12.843 -10.657 -0.435 1.00 93.00 266 GLY A N 1
ATOM 2088 C CA . GLY A 1 266 ? 12.865 -10.079 -1.770 1.00 93.00 266 GLY A CA 1
ATOM 2089 C C . GLY A 1 266 ? 13.584 -10.968 -2.774 1.00 93.00 266 GLY A C 1
ATOM 2090 O O . GLY A 1 266 ? 13.311 -12.165 -2.866 1.00 93.00 266 GLY A O 1
ATOM 2091 N N . CYS A 1 267 ? 14.478 -10.377 -3.564 1.00 94.00 267 CYS A N 1
ATOM 2092 C CA . CYS A 1 267 ? 15.201 -11.082 -4.617 1.00 94.00 267 CYS A CA 1
ATOM 2093 C C . CYS A 1 267 ? 16.438 -11.800 -4.055 1.00 94.00 267 CYS A C 1
ATOM 2095 O O . CYS A 1 267 ? 17.553 -11.285 -4.128 1.00 94.00 267 CYS A O 1
ATOM 2097 N N . GLU A 1 268 ? 16.269 -13.006 -3.511 1.00 90.88 268 GLU A N 1
ATOM 2098 C CA . GLU A 1 268 ? 17.387 -13.772 -2.926 1.00 90.88 268 GLU A CA 1
ATOM 2099 C C . GLU A 1 268 ? 18.483 -14.128 -3.943 1.00 90.88 268 GLU A C 1
ATOM 2101 O O . GLU A 1 268 ? 19.654 -14.227 -3.586 1.00 90.88 268 GLU A O 1
ATOM 2106 N N . GLN A 1 269 ? 18.112 -14.282 -5.218 1.00 92.00 269 GLN A N 1
ATOM 2107 C CA . GLN A 1 269 ? 19.035 -14.580 -6.322 1.00 92.00 269 GLN A CA 1
ATOM 2108 C C . GLN A 1 269 ? 19.570 -13.320 -7.022 1.00 92.00 269 GLN A C 1
ATOM 2110 O O . GLN A 1 269 ? 20.283 -13.423 -8.016 1.00 92.00 269 GLN A O 1
ATOM 2115 N N . GLY A 1 270 ? 19.244 -12.133 -6.505 1.00 92.00 270 GLY A N 1
ATOM 2116 C CA . GLY A 1 270 ? 19.590 -10.861 -7.126 1.00 92.00 270 GLY A CA 1
ATOM 2117 C C . GLY A 1 270 ? 18.594 -10.409 -8.196 1.00 92.00 270 GLY A C 1
ATOM 2118 O O . GLY A 1 270 ? 17.515 -10.979 -8.375 1.00 92.00 270 GLY A O 1
ATOM 2119 N N . CYS A 1 271 ? 18.959 -9.323 -8.870 1.00 95.75 271 CYS A N 1
ATOM 2120 C CA . CYS A 1 271 ? 18.115 -8.623 -9.830 1.00 95.75 271 CYS A CA 1
ATOM 2121 C C . CYS A 1 271 ? 18.447 -9.014 -11.273 1.00 95.75 271 CYS A C 1
ATOM 2123 O O . CYS A 1 271 ? 19.544 -9.495 -11.555 1.00 95.75 271 CYS A O 1
ATOM 2125 N N . VAL A 1 272 ? 17.510 -8.768 -12.187 1.00 95.69 272 VAL A N 1
ATOM 2126 C CA . VAL A 1 272 ? 17.754 -8.866 -13.634 1.00 95.69 272 VAL A CA 1
ATOM 2127 C C . VAL A 1 272 ? 18.783 -7.825 -14.099 1.00 95.69 272 VAL A C 1
ATOM 2129 O O . VAL A 1 272 ? 18.999 -6.809 -13.435 1.00 95.69 272 VAL A O 1
ATOM 2132 N N . SER A 1 273 ? 19.415 -8.061 -15.252 1.00 95.44 273 SER A N 1
ATOM 2133 C CA . SER A 1 273 ? 20.370 -7.127 -15.863 1.00 95.44 273 SER A CA 1
ATOM 2134 C C . SER A 1 273 ? 19.764 -5.726 -16.022 1.00 95.44 273 SER A C 1
ATOM 2136 O O . SER A 1 273 ? 18.591 -5.583 -16.363 1.00 95.44 273 SER A O 1
ATOM 2138 N N . GLY A 1 274 ? 20.560 -4.683 -15.783 1.00 94.81 274 GLY A N 1
ATOM 2139 C CA . GLY A 1 274 ? 20.084 -3.296 -15.715 1.00 94.81 274 GLY A CA 1
ATOM 2140 C C . GLY A 1 274 ? 19.582 -2.869 -14.337 1.00 94.81 274 GLY A C 1
ATOM 2141 O O . GLY A 1 274 ? 19.250 -1.700 -14.144 1.00 94.81 274 GLY A O 1
ATOM 2142 N N . TYR A 1 275 ? 19.583 -3.784 -13.366 1.00 96.19 275 TYR A N 1
ATOM 2143 C CA . TYR A 1 275 ? 19.234 -3.502 -11.983 1.00 96.19 275 TYR A CA 1
ATOM 2144 C C . TYR A 1 275 ? 20.295 -4.053 -11.024 1.00 96.19 275 TYR A C 1
ATOM 2146 O O . TYR A 1 275 ? 20.936 -5.076 -11.272 1.00 96.19 275 TYR A O 1
ATOM 2154 N N . TYR A 1 276 ? 20.453 -3.391 -9.881 1.00 94.44 276 TYR A N 1
ATOM 2155 C CA . TYR A 1 276 ? 21.268 -3.864 -8.766 1.00 94.44 276 TYR A CA 1
ATOM 2156 C C . TYR A 1 276 ? 20.428 -3.991 -7.494 1.00 94.44 276 TYR A C 1
ATOM 2158 O O . TYR A 1 276 ? 19.417 -3.307 -7.313 1.00 94.44 276 TYR A O 1
ATOM 2166 N N . TRP A 1 277 ? 20.854 -4.876 -6.594 1.00 94.69 277 TRP A N 1
ATOM 2167 C CA . TRP A 1 277 ? 20.195 -5.063 -5.308 1.00 94.69 277 TRP A CA 1
ATOM 2168 C C . TRP A 1 277 ? 20.630 -3.986 -4.309 1.00 94.69 277 TRP A C 1
ATOM 2170 O O . TRP A 1 277 ? 21.791 -3.925 -3.895 1.00 94.69 277 TRP A O 1
ATOM 2180 N N . ASP A 1 278 ? 19.688 -3.145 -3.891 1.00 93.25 278 ASP A N 1
ATOM 2181 C CA . ASP A 1 278 ? 19.905 -2.161 -2.840 1.00 93.25 278 ASP A CA 1
ATOM 2182 C C . ASP A 1 278 ? 19.595 -2.790 -1.476 1.00 93.25 278 ASP A C 1
ATOM 2184 O O . ASP A 1 278 ? 18.439 -3.027 -1.131 1.00 93.25 278 ASP A O 1
ATOM 2188 N N . ASN A 1 279 ? 20.633 -3.053 -0.680 1.00 89.88 279 ASN A N 1
ATOM 2189 C CA . ASN A 1 279 ? 20.486 -3.666 0.644 1.00 89.88 279 ASN A CA 1
ATOM 2190 C C . ASN A 1 279 ? 19.739 -2.784 1.655 1.00 89.88 279 ASN A C 1
ATOM 2192 O O . ASN A 1 279 ? 19.156 -3.312 2.601 1.00 89.88 279 ASN A O 1
ATOM 2196 N N . PHE A 1 280 ? 19.767 -1.459 1.487 1.00 89.06 280 PHE A N 1
ATOM 2197 C CA . PHE A 1 280 ? 19.137 -0.533 2.425 1.00 89.06 280 PHE A CA 1
ATOM 2198 C C . PHE A 1 280 ? 17.623 -0.502 2.217 1.00 89.06 280 PHE A C 1
ATOM 2200 O O . PHE A 1 280 ? 16.858 -0.664 3.165 1.00 89.06 280 PHE A O 1
ATOM 2207 N N . PHE A 1 281 ? 17.189 -0.355 0.965 1.00 87.88 281 PHE A N 1
ATOM 2208 C CA . PHE A 1 281 ? 15.771 -0.370 0.603 1.00 87.88 281 PHE A CA 1
ATOM 2209 C C . PHE A 1 281 ? 15.232 -1.785 0.344 1.00 87.88 281 PHE A C 1
ATOM 2211 O O . PHE A 1 281 ? 14.032 -1.942 0.142 1.00 87.88 281 PHE A O 1
ATOM 2218 N N . ARG A 1 282 ? 16.109 -2.800 0.360 1.00 89.44 282 ARG A N 1
ATOM 2219 C CA . ARG A 1 282 ? 15.821 -4.218 0.084 1.00 89.44 282 ARG A CA 1
ATOM 2220 C C . ARG A 1 282 ? 15.030 -4.409 -1.209 1.00 89.44 282 ARG A C 1
ATOM 2222 O O . ARG A 1 282 ? 14.022 -5.112 -1.227 1.00 89.44 282 ARG A O 1
ATOM 2229 N N . LYS A 1 283 ? 15.476 -3.758 -2.284 1.00 93.12 283 LYS A N 1
ATOM 2230 C CA . LYS A 1 283 ? 14.817 -3.815 -3.593 1.00 93.12 283 LYS A CA 1
ATOM 2231 C C . LYS A 1 283 ? 15.777 -3.670 -4.759 1.00 93.12 283 LYS A C 1
ATOM 2233 O O . LYS A 1 283 ? 16.883 -3.158 -4.596 1.00 93.12 283 LYS A O 1
ATOM 2238 N N . CYS A 1 284 ? 15.320 -4.080 -5.937 1.00 94.44 284 CYS A N 1
ATOM 2239 C CA . CYS A 1 284 ? 16.038 -3.841 -7.179 1.00 94.44 284 CYS A CA 1
ATOM 2240 C C . CYS A 1 284 ? 15.908 -2.376 -7.593 1.00 94.44 284 CYS A C 1
ATOM 2242 O O . CYS A 1 284 ? 14.805 -1.830 -7.647 1.00 94.44 284 CYS A O 1
ATOM 2244 N N . LYS A 1 285 ? 17.042 -1.739 -7.876 1.00 94.31 285 LYS A N 1
ATOM 2245 C CA . LYS A 1 285 ? 17.112 -0.375 -8.398 1.00 94.31 285 LYS A CA 1
ATOM 2246 C C . LYS A 1 285 ? 17.799 -0.361 -9.746 1.00 94.31 285 LYS A C 1
ATOM 2248 O O . LYS A 1 285 ? 18.733 -1.124 -9.964 1.00 94.31 285 LYS A O 1
ATOM 2253 N N . GLU A 1 286 ? 17.327 0.524 -10.611 1.00 94.56 286 GLU A N 1
ATOM 2254 C CA . GLU A 1 286 ? 17.898 0.753 -11.936 1.00 94.56 286 GLU A CA 1
ATOM 2255 C C . GLU A 1 286 ? 19.362 1.182 -11.839 1.00 94.56 286 GLU A C 1
ATOM 2257 O O . GLU A 1 286 ? 19.774 1.850 -10.879 1.00 94.56 286 GLU A O 1
ATOM 2262 N N . CYS A 1 287 ? 20.146 0.806 -12.847 1.00 94.38 287 CYS A N 1
ATOM 2263 C CA . CYS A 1 287 ? 21.515 1.275 -12.965 1.00 94.38 287 CYS A CA 1
ATOM 2264 C C . CYS A 1 287 ? 21.563 2.797 -13.067 1.00 94.38 287 CYS A C 1
ATOM 2266 O O . CYS A 1 287 ? 20.794 3.436 -13.786 1.00 94.38 287 CYS A O 1
ATOM 2268 N N . VAL A 1 288 ? 22.521 3.393 -12.360 1.00 92.69 288 VAL A N 1
ATOM 2269 C CA . VAL A 1 288 ? 22.805 4.816 -12.533 1.00 92.69 288 VAL A CA 1
ATOM 2270 C C . VAL A 1 288 ? 23.321 5.066 -13.959 1.00 92.69 288 VAL A C 1
ATOM 2272 O O . VAL A 1 288 ? 24.055 4.224 -14.489 1.00 92.69 288 VAL A O 1
ATOM 2275 N N . PRO A 1 289 ? 22.980 6.207 -14.592 1.00 91.12 289 PRO A N 1
ATOM 2276 C CA . PRO A 1 289 ? 23.441 6.514 -15.942 1.00 91.12 289 PRO A CA 1
ATOM 2277 C C . PRO A 1 289 ? 24.960 6.359 -16.075 1.00 91.12 289 PRO A C 1
ATOM 2279 O O . PRO A 1 289 ? 25.717 6.871 -15.249 1.00 91.12 289 PRO A O 1
ATOM 2282 N N . GLY A 1 290 ? 25.395 5.644 -17.113 1.00 90.06 290 GLY A N 1
ATOM 2283 C CA . GLY A 1 290 ? 26.802 5.296 -17.319 1.00 90.06 290 GLY A CA 1
ATOM 2284 C C . GLY A 1 290 ? 27.182 3.877 -16.904 1.00 90.06 290 GLY A C 1
ATOM 2285 O O . GLY A 1 290 ? 28.315 3.473 -17.167 1.00 90.06 290 GLY A O 1
ATOM 2286 N N . PHE A 1 291 ? 26.260 3.116 -16.310 1.00 93.56 291 PHE A N 1
ATOM 2287 C CA . PHE A 1 291 ? 26.460 1.715 -15.949 1.00 93.56 291 PHE A CA 1
ATOM 2288 C C . PHE A 1 291 ? 25.350 0.829 -16.517 1.00 93.56 291 PHE A C 1
ATOM 2290 O O . PHE A 1 291 ? 24.216 1.280 -16.677 1.00 93.56 291 PHE A O 1
ATOM 2297 N N . TYR A 1 292 ? 25.677 -0.426 -16.821 1.00 94.19 292 TYR A N 1
ATOM 2298 C CA . TYR A 1 292 ? 24.739 -1.384 -17.405 1.00 94.19 292 TYR A CA 1
ATOM 2299 C C . TYR A 1 292 ? 25.070 -2.835 -17.020 1.00 94.19 292 TYR A C 1
ATOM 2301 O O . TYR A 1 292 ? 26.092 -3.117 -16.385 1.00 94.19 292 TYR A O 1
ATOM 2309 N N . GLY A 1 293 ? 24.198 -3.758 -17.427 1.00 91.88 293 GLY A N 1
ATOM 2310 C CA . GLY A 1 293 ? 24.407 -5.199 -17.305 1.00 91.88 293 GLY A CA 1
ATOM 2311 C C . GLY A 1 293 ? 24.081 -5.743 -15.914 1.00 91.88 293 GLY A C 1
ATOM 2312 O O . GLY A 1 293 ? 23.325 -5.141 -15.147 1.00 91.88 293 GLY A O 1
ATOM 2313 N N . ASP A 1 294 ? 24.625 -6.912 -15.591 1.00 92.69 294 ASP A N 1
ATOM 2314 C CA . ASP A 1 294 ? 24.335 -7.604 -14.333 1.00 92.69 294 ASP A CA 1
ATOM 2315 C C . ASP A 1 294 ? 24.898 -6.836 -13.138 1.00 92.69 294 ASP A C 1
ATOM 2317 O O . ASP A 1 294 ? 26.081 -6.485 -13.099 1.00 92.69 294 ASP A O 1
ATOM 2321 N N . MET A 1 295 ? 24.032 -6.549 -12.158 1.00 90.06 295 MET A N 1
ATOM 2322 C CA . MET A 1 295 ? 24.363 -5.745 -10.975 1.00 90.06 295 MET A CA 1
ATOM 2323 C C . MET A 1 295 ? 25.018 -4.389 -11.304 1.00 90.06 295 MET A C 1
ATOM 2325 O O . MET A 1 295 ? 25.726 -3.832 -10.464 1.00 90.06 295 MET A O 1
ATOM 2329 N N . CYS A 1 296 ? 24.799 -3.857 -12.512 1.00 94.31 296 CYS A N 1
ATOM 2330 C CA . CYS A 1 296 ? 25.384 -2.599 -12.983 1.00 94.31 296 CYS A CA 1
ATOM 2331 C C . CYS A 1 296 ? 26.922 -2.567 -12.930 1.00 94.31 296 CYS A C 1
ATOM 2333 O O . CYS A 1 296 ? 27.517 -1.526 -12.643 1.00 94.31 296 CYS A O 1
ATOM 2335 N N . MET A 1 297 ? 27.581 -3.708 -13.156 1.00 93.62 297 MET A N 1
ATOM 2336 C CA . MET A 1 297 ? 29.043 -3.808 -13.069 1.00 93.62 297 MET A CA 1
ATOM 2337 C C . MET A 1 297 ? 29.776 -3.315 -14.324 1.00 93.62 297 MET A C 1
ATOM 2339 O O . MET A 1 297 ? 30.976 -3.039 -14.250 1.00 93.62 297 MET A O 1
ATOM 2343 N N . GLU A 1 298 ? 29.095 -3.182 -15.465 1.00 92.12 298 GLU A N 1
ATOM 2344 C CA . GLU A 1 298 ? 29.708 -2.676 -16.696 1.00 92.12 298 GLU A CA 1
ATOM 2345 C C . GLU A 1 298 ? 29.531 -1.162 -16.835 1.00 92.12 298 GLU A C 1
ATOM 2347 O O . GLU A 1 298 ? 28.556 -0.592 -16.353 1.00 92.12 298 GLU A O 1
ATOM 2352 N N . ARG A 1 299 ? 30.491 -0.498 -17.493 1.00 92.31 299 ARG A N 1
ATOM 2353 C CA . ARG A 1 299 ? 30.477 0.952 -17.739 1.00 92.31 299 ARG A CA 1
ATOM 2354 C C . ARG A 1 299 ? 30.217 1.240 -19.210 1.00 92.31 299 ARG A C 1
ATOM 2356 O O . ARG A 1 299 ? 30.805 0.586 -20.067 1.00 92.31 299 ARG A O 1
ATOM 2363 N N . CYS A 1 300 ? 29.411 2.258 -19.498 1.00 91.12 300 CYS A N 1
ATOM 2364 C CA . CYS A 1 300 ? 29.221 2.768 -20.853 1.00 91.12 300 CYS A CA 1
ATOM 2365 C C . CYS A 1 300 ? 30.543 3.369 -21.360 1.00 91.12 300 CYS A C 1
ATOM 2367 O O . CYS A 1 300 ? 30.929 4.475 -20.976 1.00 91.12 300 CYS A O 1
ATOM 2369 N N . GLU A 1 301 ? 31.258 2.640 -22.213 1.00 88.69 301 GLU A N 1
ATOM 2370 C CA . GLU A 1 301 ? 32.513 3.094 -22.811 1.00 88.69 301 GLU A CA 1
ATOM 2371 C C . GLU A 1 301 ? 32.245 3.746 -24.169 1.00 88.69 301 GLU A C 1
ATOM 2373 O O . GLU A 1 301 ? 31.574 3.169 -25.021 1.00 88.69 301 GLU A O 1
ATOM 2378 N N . LEU A 1 302 ? 32.814 4.939 -24.384 1.00 90.88 302 LEU A N 1
ATOM 2379 C CA . LEU A 1 302 ? 32.858 5.610 -25.693 1.00 90.88 302 LEU A CA 1
ATOM 2380 C C . LEU A 1 302 ? 31.473 5.934 -26.300 1.00 90.88 302 LEU A C 1
ATOM 2382 O O . LEU A 1 302 ? 31.374 6.197 -27.499 1.00 90.88 302 LEU A O 1
ATOM 2386 N N . CYS A 1 303 ? 30.419 5.972 -25.482 1.00 91.62 303 CYS A N 1
ATOM 2387 C CA . CYS A 1 303 ? 29.109 6.493 -25.868 1.00 91.62 303 CYS A CA 1
ATOM 2388 C C . CYS A 1 303 ? 29.065 8.021 -25.762 1.00 91.62 303 CYS A C 1
ATOM 2390 O O . CYS A 1 303 ? 29.681 8.616 -24.870 1.00 91.62 303 CYS A O 1
ATOM 2392 N N . VAL A 1 304 ? 28.279 8.662 -26.628 1.00 90.44 304 VAL A N 1
ATOM 2393 C CA . VAL A 1 304 ? 27.972 10.092 -26.494 1.00 90.44 304 VAL A CA 1
ATOM 2394 C C . VAL A 1 304 ? 27.329 10.354 -25.125 1.00 90.44 304 VAL A C 1
ATOM 2396 O O . VAL A 1 304 ? 26.430 9.638 -24.691 1.00 90.44 304 VAL A O 1
ATOM 2399 N N . GLY A 1 305 ? 27.866 11.335 -24.390 1.00 86.75 305 GLY A N 1
ATOM 2400 C CA . GLY A 1 305 ? 27.394 11.685 -23.045 1.00 86.75 305 GLY A CA 1
ATOM 2401 C C . GLY A 1 305 ? 27.555 10.585 -21.985 1.00 86.75 305 GLY A C 1
ATOM 2402 O O . GLY A 1 305 ? 26.934 10.685 -20.930 1.00 86.75 305 GLY A O 1
ATOM 2403 N N . SER A 1 306 ? 28.350 9.538 -22.251 1.00 85.88 306 SER A N 1
ATOM 2404 C CA . SER A 1 306 ? 28.488 8.349 -21.392 1.00 85.88 306 SER A CA 1
ATOM 2405 C C . SER A 1 306 ? 27.155 7.660 -21.076 1.00 85.88 306 SER A C 1
ATOM 2407 O O . SER A 1 306 ? 27.020 7.025 -20.033 1.00 85.88 306 SER A O 1
ATOM 2409 N N . LYS A 1 307 ? 26.157 7.782 -21.958 1.00 90.69 307 LYS A N 1
ATOM 2410 C CA . LYS A 1 307 ? 24.831 7.189 -21.779 1.00 90.69 307 LYS A CA 1
ATOM 2411 C C . LYS A 1 307 ? 24.667 5.980 -22.697 1.00 90.69 307 LYS A C 1
ATOM 2413 O O . LYS A 1 307 ? 24.933 6.063 -23.894 1.00 90.69 307 LYS A O 1
ATOM 2418 N N . CYS A 1 308 ? 24.220 4.867 -22.133 1.00 91.94 308 CYS A N 1
ATOM 2419 C CA . CYS A 1 308 ? 23.920 3.648 -22.869 1.00 91.94 308 CYS A CA 1
ATOM 2420 C C . CYS A 1 308 ? 22.702 2.938 -22.275 1.00 91.94 308 CYS A C 1
ATOM 2422 O O . CYS A 1 308 ? 22.296 3.236 -21.150 1.00 91.94 308 CYS A O 1
ATOM 2424 N N . ASP A 1 309 ? 22.116 2.025 -23.045 1.00 93.19 309 ASP A N 1
ATOM 2425 C CA . ASP A 1 309 ? 21.040 1.150 -22.598 1.00 93.19 309 ASP A CA 1
ATOM 2426 C C . ASP A 1 309 ? 21.495 0.346 -21.373 1.00 93.19 309 ASP A C 1
ATOM 2428 O O . ASP A 1 309 ? 22.516 -0.342 -21.402 1.00 93.19 309 ASP A O 1
ATOM 2432 N N . GLN A 1 310 ? 20.727 0.433 -20.291 1.00 92.75 310 GLN A N 1
ATOM 2433 C CA . GLN A 1 310 ? 21.093 -0.125 -18.986 1.00 92.75 310 GLN A CA 1
ATOM 2434 C C . GLN A 1 310 ? 21.174 -1.658 -18.964 1.00 92.75 310 GLN A C 1
ATOM 2436 O O . GLN A 1 310 ? 21.807 -2.229 -18.081 1.00 92.75 310 GLN A O 1
ATOM 2441 N N . VAL A 1 311 ? 20.558 -2.348 -19.925 1.00 93.00 311 VAL A N 1
ATOM 2442 C CA . VAL A 1 311 ? 20.576 -3.815 -19.988 1.00 93.00 311 VAL A CA 1
ATOM 2443 C C . VAL A 1 311 ? 21.726 -4.291 -20.870 1.00 93.00 311 VAL A C 1
ATOM 2445 O O . VAL A 1 311 ? 22.507 -5.157 -20.485 1.00 93.00 311 VAL A O 1
ATOM 2448 N N . THR A 1 312 ? 21.831 -3.724 -22.068 1.00 91.75 312 THR A N 1
ATOM 2449 C CA . THR A 1 312 ? 22.680 -4.220 -23.155 1.00 91.75 312 THR A CA 1
ATOM 2450 C C . THR A 1 312 ? 23.980 -3.447 -23.336 1.00 91.75 312 THR A C 1
ATOM 2452 O O . THR A 1 312 ? 24.876 -3.952 -24.012 1.00 91.75 312 THR A O 1
ATOM 2455 N N . GLY A 1 313 ? 24.085 -2.237 -22.784 1.00 90.31 313 GLY A N 1
ATOM 2456 C CA . GLY A 1 313 ? 25.226 -1.344 -22.980 1.00 90.31 313 GLY A CA 1
ATOM 2457 C C . GLY A 1 313 ? 25.222 -0.598 -24.314 1.00 90.31 313 GLY A C 1
ATOM 2458 O O . GLY A 1 313 ? 26.213 0.038 -24.670 1.00 90.31 313 GLY A O 1
ATOM 2459 N N . HIS A 1 314 ? 24.132 -0.669 -25.082 1.00 92.44 314 HIS A N 1
ATOM 2460 C CA . HIS A 1 314 ? 24.050 -0.047 -26.400 1.00 92.44 314 HIS A CA 1
ATOM 2461 C C . HIS A 1 314 ? 23.998 1.484 -26.332 1.00 92.44 314 HIS A C 1
ATOM 2463 O O . HIS A 1 314 ? 23.164 2.049 -25.629 1.00 92.44 314 HIS A O 1
ATOM 2469 N N . CYS A 1 315 ? 24.864 2.174 -27.078 1.00 91.94 315 CYS A N 1
ATOM 2470 C CA . CYS A 1 315 ? 24.849 3.636 -27.132 1.00 91.94 315 CYS A CA 1
ATOM 2471 C C . CYS A 1 315 ? 23.685 4.129 -28.014 1.00 91.94 315 CYS A C 1
ATOM 2473 O O . CYS A 1 315 ? 23.811 4.164 -29.237 1.00 91.94 315 CYS A O 1
ATOM 2475 N N . GLU A 1 316 ? 22.570 4.540 -27.405 1.00 86.88 316 GLU A N 1
ATOM 2476 C CA . GLU A 1 316 ? 21.371 5.015 -28.123 1.00 86.88 316 GLU A CA 1
ATOM 2477 C C . GLU A 1 316 ? 21.645 6.245 -29.005 1.00 86.88 316 GLU A C 1
ATOM 2479 O O . GLU A 1 316 ? 21.129 6.352 -30.115 1.00 86.88 316 GLU A O 1
ATOM 2484 N N . GLU A 1 317 ? 22.495 7.160 -28.528 1.00 89.94 317 GLU A N 1
ATOM 2485 C CA . GLU A 1 317 ? 22.914 8.371 -29.254 1.00 89.94 317 GLU A CA 1
ATOM 2486 C C . GLU A 1 317 ? 24.154 8.137 -30.138 1.00 89.94 317 GLU A C 1
ATOM 2488 O O . GLU A 1 317 ? 24.708 9.071 -30.720 1.00 89.94 317 GLU A O 1
ATOM 2493 N N . GLY A 1 318 ? 24.589 6.881 -30.260 1.00 89.81 318 GLY A N 1
ATOM 2494 C CA . GLY A 1 318 ? 25.788 6.493 -30.990 1.00 89.81 318 GLY A CA 1
ATOM 2495 C C . GLY A 1 318 ? 27.088 6.651 -30.196 1.00 89.81 318 GLY A C 1
ATOM 2496 O O . GLY A 1 318 ? 27.124 7.055 -29.029 1.00 89.81 318 GLY A O 1
ATOM 2497 N N . CYS A 1 319 ? 28.183 6.267 -30.848 1.00 93.00 319 CYS A N 1
ATOM 2498 C CA . CYS A 1 319 ? 29.534 6.352 -30.304 1.00 93.00 319 CYS A CA 1
ATOM 2499 C C . CYS A 1 319 ? 30.107 7.768 -30.451 1.00 93.00 319 CYS A C 1
ATOM 2501 O O . CYS A 1 319 ? 29.713 8.524 -31.342 1.00 93.00 319 CYS A O 1
ATOM 2503 N N . ILE A 1 320 ? 31.079 8.121 -29.606 1.00 92.50 320 ILE A N 1
ATOM 2504 C CA . ILE A 1 320 ? 31.828 9.375 -29.752 1.00 92.50 320 ILE A CA 1
ATOM 2505 C C . ILE A 1 320 ? 32.559 9.443 -31.106 1.00 92.50 320 ILE A C 1
ATOM 2507 O O . ILE A 1 320 ? 32.848 8.427 -31.743 1.00 92.50 320 ILE A O 1
ATOM 2511 N N . THR A 1 321 ? 32.903 10.657 -31.540 1.00 90.69 321 THR A N 1
ATOM 2512 C CA . THR A 1 321 ? 33.601 10.900 -32.809 1.00 90.69 321 THR A CA 1
ATOM 2513 C C . THR A 1 321 ? 34.864 10.041 -32.949 1.00 90.69 321 THR A C 1
ATOM 2515 O O . THR A 1 321 ? 35.721 10.044 -32.069 1.00 90.69 321 THR A O 1
ATOM 2518 N N . GLY A 1 322 ? 34.993 9.335 -34.079 1.00 86.56 322 GLY A N 1
ATOM 2519 C CA . GLY A 1 322 ? 36.121 8.436 -34.374 1.00 86.56 322 GLY A CA 1
ATOM 2520 C C . GLY A 1 322 ? 35.852 6.952 -34.096 1.00 86.56 322 GLY A C 1
ATOM 2521 O O . GLY A 1 322 ? 36.664 6.112 -34.476 1.00 86.56 322 GLY A O 1
ATOM 2522 N N . TYR A 1 323 ? 34.697 6.623 -33.512 1.00 91.44 323 TYR A N 1
ATOM 2523 C CA . TYR A 1 323 ? 34.291 5.259 -33.181 1.00 91.44 323 TYR A CA 1
ATOM 2524 C C . TYR A 1 323 ? 32.954 4.905 -33.848 1.00 91.44 323 TYR A C 1
ATOM 2526 O O . TYR A 1 323 ? 32.125 5.787 -34.060 1.00 91.44 323 TYR A O 1
ATOM 2534 N N . ASP A 1 324 ? 32.747 3.626 -34.164 1.00 90.19 324 ASP A N 1
ATOM 2535 C CA . ASP A 1 324 ? 31.473 3.063 -34.634 1.00 90.19 324 ASP A CA 1
ATOM 2536 C C . ASP A 1 324 ? 31.055 1.870 -33.763 1.00 90.19 324 ASP A C 1
ATOM 2538 O O . ASP A 1 324 ? 31.887 1.185 -33.158 1.00 90.19 324 ASP A O 1
ATOM 2542 N N . TRP A 1 325 ? 29.747 1.619 -33.694 1.00 90.38 325 TRP A N 1
ATOM 2543 C CA . TRP A 1 325 ? 29.189 0.495 -32.946 1.00 90.38 325 TRP A CA 1
ATOM 2544 C C . TRP A 1 325 ? 29.517 -0.840 -33.629 1.00 90.38 325 TRP A C 1
ATOM 2546 O O . TRP A 1 325 ? 29.091 -1.087 -34.759 1.00 90.38 325 TRP A O 1
ATOM 2556 N N . ASP A 1 326 ? 30.228 -1.729 -32.932 1.00 89.38 326 ASP A N 1
ATOM 2557 C CA . ASP A 1 326 ? 30.456 -3.102 -33.386 1.00 89.38 326 ASP A CA 1
ATOM 2558 C C . ASP A 1 326 ? 29.406 -4.044 -32.788 1.00 89.38 326 ASP A C 1
ATOM 2560 O O . ASP A 1 326 ? 29.403 -4.318 -31.587 1.00 89.38 326 ASP A O 1
ATOM 2564 N N . ASN A 1 327 ? 28.551 -4.604 -33.647 1.00 85.19 327 ASN A N 1
ATOM 2565 C CA . ASN A 1 327 ? 27.536 -5.590 -33.263 1.00 85.19 327 ASN A CA 1
ATOM 2566 C C . ASN A 1 327 ? 28.129 -6.896 -32.712 1.00 85.19 327 ASN A C 1
ATOM 2568 O O . ASN A 1 327 ? 27.445 -7.608 -31.978 1.00 85.19 327 ASN A O 1
ATOM 2572 N N . THR A 1 328 ? 29.382 -7.217 -33.046 1.00 86.06 328 THR A N 1
ATOM 2573 C CA . THR A 1 328 ? 30.035 -8.461 -32.615 1.00 86.06 328 THR A CA 1
ATOM 2574 C C . THR A 1 328 ? 30.496 -8.361 -31.169 1.00 86.06 328 THR A C 1
ATOM 2576 O O . THR A 1 328 ? 30.198 -9.238 -30.363 1.00 86.06 328 THR A O 1
ATOM 2579 N N . SER A 1 329 ? 31.204 -7.282 -30.819 1.00 83.38 329 SER A N 1
ATOM 2580 C CA . SER A 1 329 ? 31.626 -7.032 -29.437 1.00 83.38 329 SER A CA 1
ATOM 2581 C C . SER A 1 329 ? 30.593 -6.286 -28.596 1.00 83.38 329 SER A C 1
ATOM 2583 O O . SER A 1 329 ? 30.832 -6.118 -27.407 1.00 83.38 329 SER A O 1
ATOM 2585 N N . LYS A 1 330 ? 29.495 -5.809 -29.199 1.00 85.06 330 LYS A N 1
ATOM 2586 C CA . LYS A 1 330 ? 28.490 -4.929 -28.577 1.00 85.06 330 LYS A CA 1
ATOM 2587 C C . LYS A 1 330 ? 29.119 -3.720 -27.870 1.00 85.06 330 LYS A C 1
ATOM 2589 O O . LYS A 1 330 ? 28.762 -3.391 -26.745 1.00 85.06 330 LYS A O 1
ATOM 2594 N N . ARG A 1 331 ? 30.113 -3.103 -28.514 1.00 86.81 331 ARG A N 1
ATOM 2595 C CA . ARG A 1 331 ? 30.880 -1.962 -27.983 1.00 86.81 331 ARG A CA 1
ATOM 2596 C C . ARG A 1 331 ? 31.321 -1.049 -29.120 1.00 86.81 331 ARG A C 1
ATOM 2598 O O . ARG A 1 331 ? 31.441 -1.494 -30.261 1.00 86.81 331 ARG A O 1
ATOM 2605 N N . CYS A 1 332 ? 31.603 0.207 -28.801 1.00 89.25 332 CYS A N 1
ATOM 2606 C CA . CYS A 1 332 ? 32.194 1.154 -29.741 1.00 89.25 332 CYS A CA 1
ATOM 2607 C C . CYS A 1 332 ? 33.663 0.805 -30.020 1.00 89.25 332 CYS A C 1
ATOM 2609 O O . CYS A 1 332 ? 34.455 0.646 -29.090 1.00 89.25 332 CYS A O 1
ATOM 2611 N N . LYS A 1 333 ? 34.036 0.709 -31.299 1.00 90.06 333 LYS A N 1
ATOM 2612 C CA . LYS A 1 333 ? 35.412 0.458 -31.759 1.00 90.06 333 LYS A CA 1
ATOM 2613 C C . LYS A 1 333 ? 35.883 1.561 -32.695 1.00 90.06 333 LYS A C 1
ATOM 2615 O O . LYS A 1 333 ? 35.071 2.178 -33.378 1.00 90.06 333 LYS A O 1
ATOM 2620 N N . GLU A 1 334 ? 37.191 1.807 -32.717 1.00 88.88 334 GLU A N 1
ATOM 2621 C CA . GLU A 1 334 ? 37.793 2.796 -33.613 1.00 88.88 334 GLU A CA 1
ATOM 2622 C C . GLU A 1 334 ? 37.455 2.490 -35.076 1.00 88.88 334 GLU A C 1
ATOM 2624 O O . GLU A 1 334 ? 37.479 1.335 -35.518 1.00 88.88 334 GLU A O 1
ATOM 2629 N N . LYS A 1 335 ? 37.160 3.543 -35.842 1.00 85.75 335 LYS A N 1
ATOM 2630 C CA . LYS A 1 335 ? 36.953 3.439 -37.287 1.00 85.75 335 LYS A CA 1
ATOM 2631 C C . LYS A 1 335 ? 38.240 2.951 -37.944 1.00 85.75 335 LYS A C 1
ATOM 2633 O O . LYS A 1 335 ? 39.270 3.615 -37.884 1.00 85.75 335 LYS A O 1
ATOM 2638 N N . THR A 1 336 ? 38.178 1.805 -38.613 1.00 77.31 336 THR A N 1
ATOM 2639 C CA . THR A 1 336 ? 39.284 1.347 -39.456 1.00 77.31 336 THR A CA 1
ATOM 2640 C C . THR A 1 336 ? 39.242 2.115 -40.773 1.00 77.31 336 THR A C 1
ATOM 2642 O O . THR A 1 336 ? 38.421 1.844 -41.648 1.00 77.31 336 THR A O 1
ATOM 2645 N N . GLU A 1 337 ? 40.120 3.108 -40.927 1.00 64.88 337 GLU A N 1
ATOM 2646 C CA . GLU A 1 337 ? 40.323 3.735 -42.232 1.00 64.88 337 GLU A CA 1
ATOM 2647 C C . GLU A 1 337 ? 40.979 2.722 -43.178 1.00 64.88 337 GLU A C 1
ATOM 2649 O O . GLU A 1 337 ? 42.154 2.365 -43.052 1.00 64.88 337 GLU A O 1
ATOM 2654 N N . ASN A 1 338 ? 40.205 2.232 -44.147 1.00 61.88 338 ASN A N 1
ATOM 2655 C CA . ASN A 1 338 ? 40.719 1.397 -45.225 1.00 61.88 338 ASN A CA 1
ATOM 2656 C C . ASN A 1 338 ? 41.671 2.224 -46.107 1.00 61.88 338 ASN A C 1
ATOM 2658 O O . ASN A 1 338 ? 41.260 2.864 -47.076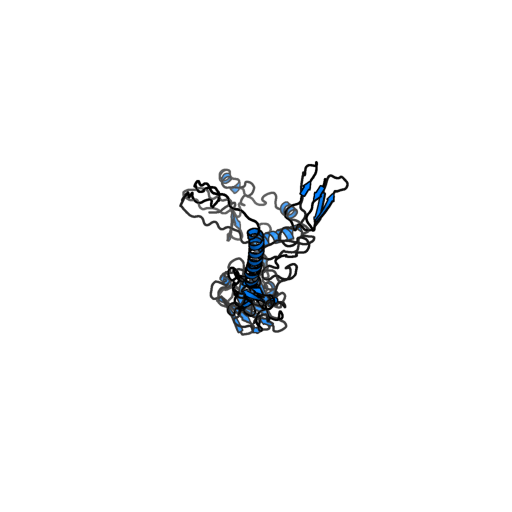 1.00 61.88 338 ASN A O 1
ATOM 2662 N N . ASN A 1 339 ? 42.971 2.151 -45.813 1.00 57.88 339 ASN A N 1
ATOM 2663 C CA . ASN A 1 339 ? 44.070 2.809 -46.535 1.00 57.88 339 ASN A CA 1
ATOM 2664 C C . ASN A 1 339 ? 44.322 2.285 -47.971 1.00 57.88 339 ASN A C 1
ATOM 2666 O O . ASN A 1 339 ? 45.427 2.395 -48.498 1.00 57.88 339 ASN A O 1
ATOM 2670 N N . LEU A 1 340 ? 43.311 1.744 -48.654 1.00 58.28 340 LEU A N 1
ATOM 2671 C CA . LEU A 1 340 ? 43.404 1.390 -50.076 1.00 58.28 340 LEU A CA 1
ATOM 2672 C C . LEU A 1 340 ? 43.468 2.641 -50.966 1.00 58.28 340 LEU A C 1
ATOM 2674 O O . LEU A 1 340 ? 44.184 2.657 -51.964 1.00 58.28 340 LEU A O 1
ATOM 2678 N N . VAL A 1 341 ? 42.787 3.722 -50.577 1.00 59.41 341 VAL A N 1
ATOM 2679 C CA . VAL A 1 341 ? 42.726 4.961 -51.373 1.00 59.41 341 VAL A CA 1
ATOM 2680 C C . VAL A 1 341 ? 44.072 5.701 -51.374 1.00 59.41 341 VAL A C 1
ATOM 2682 O O . VAL A 1 341 ? 44.480 6.226 -52.409 1.00 59.41 341 VAL A O 1
ATOM 2685 N N . SER A 1 342 ? 44.817 5.658 -50.262 1.00 58.06 342 SER A N 1
ATOM 2686 C CA . SER A 1 342 ? 46.119 6.332 -50.119 1.00 58.06 342 SER A CA 1
ATOM 2687 C C . SER A 1 342 ? 47.219 5.733 -51.015 1.00 58.06 342 SER A C 1
ATOM 2689 O O . SER A 1 342 ? 48.112 6.448 -51.464 1.00 58.06 342 SER A O 1
ATOM 2691 N N . MET A 1 343 ? 47.117 4.445 -51.373 1.00 62.34 343 MET A N 1
ATOM 2692 C CA . MET A 1 343 ? 48.054 3.778 -52.294 1.00 62.34 343 MET A CA 1
ATOM 2693 C C . MET A 1 343 ? 47.681 3.941 -53.776 1.00 62.34 343 MET A C 1
ATOM 2695 O O . MET A 1 343 ? 48.559 3.948 -54.639 1.00 62.34 343 MET A O 1
ATOM 2699 N N . ILE A 1 344 ? 46.390 4.083 -54.095 1.00 76.75 344 ILE A N 1
ATOM 2700 C CA . ILE A 1 344 ? 45.906 4.140 -55.485 1.00 76.75 344 ILE A CA 1
ATOM 2701 C C . ILE A 1 344 ? 46.126 5.532 -56.099 1.00 76.75 344 ILE A C 1
ATOM 2703 O O . ILE A 1 344 ? 46.507 5.639 -57.265 1.00 76.75 344 ILE A O 1
ATOM 2707 N N . VAL A 1 345 ? 45.951 6.602 -55.318 1.00 78.94 345 VAL A N 1
ATOM 2708 C CA . VAL A 1 345 ? 46.127 7.991 -55.779 1.00 78.94 345 VAL A CA 1
ATOM 2709 C C . VAL A 1 345 ? 47.538 8.279 -56.330 1.00 78.94 345 VAL A C 1
ATOM 2711 O O . VAL A 1 345 ? 47.625 8.777 -57.456 1.00 78.94 345 VAL A O 1
ATOM 2714 N N . PRO A 1 346 ? 48.651 7.944 -55.645 1.00 84.44 346 PRO A N 1
ATOM 2715 C CA . PRO A 1 346 ? 49.989 8.165 -56.198 1.00 84.44 346 PRO A CA 1
ATOM 2716 C C . PRO A 1 346 ? 50.276 7.290 -57.427 1.00 84.44 346 PRO A C 1
ATOM 2718 O O . PRO A 1 346 ? 50.987 7.730 -58.330 1.00 84.44 346 PRO A O 1
ATOM 2721 N N . LEU A 1 347 ? 49.683 6.094 -57.519 1.00 86.75 347 LEU A N 1
ATOM 2722 C CA . LEU A 1 347 ? 49.851 5.201 -58.669 1.00 86.75 347 LEU A CA 1
ATOM 2723 C C . LEU A 1 347 ? 49.139 5.740 -59.922 1.00 86.75 347 LEU A C 1
ATOM 2725 O O . LEU A 1 347 ? 49.710 5.742 -61.011 1.00 86.75 347 LEU A O 1
ATOM 2729 N N . ILE A 1 348 ? 47.917 6.261 -59.764 1.00 89.00 348 ILE A N 1
ATOM 2730 C CA . ILE A 1 348 ? 47.170 6.920 -60.846 1.00 89.00 348 ILE A CA 1
ATOM 2731 C C . ILE A 1 348 ? 47.882 8.205 -61.275 1.00 89.00 348 ILE A C 1
ATOM 2733 O O . ILE A 1 348 ? 48.037 8.440 -62.472 1.00 89.00 348 ILE A O 1
ATOM 2737 N N . LEU A 1 349 ? 48.370 9.010 -60.325 1.00 89.56 349 LEU A N 1
ATOM 2738 C CA . LEU A 1 349 ? 49.144 10.213 -60.638 1.00 89.56 349 LEU A CA 1
ATOM 2739 C C . LEU A 1 349 ? 50.425 9.880 -61.410 1.00 89.56 349 LEU A C 1
ATOM 2741 O O . LEU A 1 349 ? 50.737 10.587 -62.364 1.00 89.56 349 LEU A O 1
ATOM 2745 N N . LEU A 1 350 ? 51.119 8.786 -61.072 1.00 90.31 350 LEU A N 1
ATOM 2746 C CA . LEU A 1 350 ? 52.289 8.306 -61.812 1.00 90.31 350 LEU A CA 1
ATOM 2747 C C . LEU A 1 350 ? 51.926 7.895 -63.248 1.00 90.31 350 LEU A C 1
ATOM 2749 O O . LEU A 1 350 ? 52.613 8.289 -64.188 1.00 90.31 350 LEU A O 1
ATOM 2753 N N . ILE A 1 351 ? 50.830 7.152 -63.436 1.00 91.06 351 ILE A N 1
ATOM 2754 C CA . ILE A 1 351 ? 50.351 6.734 -64.765 1.00 91.06 351 ILE A CA 1
ATOM 2755 C C . ILE A 1 351 ? 49.974 7.955 -65.614 1.00 91.06 351 ILE A C 1
ATOM 2757 O O . ILE A 1 351 ? 50.353 8.034 -66.783 1.00 91.06 351 ILE A O 1
ATOM 2761 N N . VAL A 1 352 ? 49.285 8.939 -65.030 1.00 91.12 352 VAL A N 1
ATOM 2762 C CA . VAL A 1 352 ? 48.950 10.198 -65.711 1.00 91.12 352 VAL A CA 1
ATOM 2763 C C . VAL A 1 352 ? 50.219 10.975 -66.068 1.00 91.12 352 VAL A C 1
ATOM 2765 O O . VAL A 1 352 ? 50.319 11.474 -67.185 1.00 91.12 352 VAL A O 1
ATOM 2768 N N . LEU A 1 353 ? 51.223 11.023 -65.187 1.00 89.12 353 LEU A N 1
ATOM 2769 C CA . LEU A 1 353 ? 52.516 11.657 -65.468 1.00 89.12 353 LEU A CA 1
ATOM 2770 C C . LEU A 1 353 ? 53.244 10.976 -66.633 1.00 89.12 353 LEU A C 1
ATOM 2772 O O . LEU A 1 353 ? 53.767 11.661 -67.509 1.00 89.12 353 LEU A O 1
ATOM 2776 N N . ILE A 1 354 ? 53.226 9.642 -66.692 1.00 89.81 354 ILE A N 1
ATOM 2777 C CA . ILE A 1 354 ? 53.807 8.868 -67.799 1.00 89.81 354 ILE A CA 1
ATOM 2778 C C . ILE A 1 354 ? 53.063 9.156 -69.110 1.00 89.81 354 ILE A C 1
ATOM 2780 O O . ILE A 1 354 ? 53.700 9.382 -70.139 1.00 89.81 354 ILE A O 1
ATOM 2784 N N . MET A 1 355 ? 51.730 9.222 -69.078 1.00 88.69 355 MET A N 1
ATOM 2785 C CA . MET A 1 355 ? 50.911 9.570 -70.245 1.00 88.69 355 MET A CA 1
ATOM 2786 C C . MET A 1 355 ? 51.173 11.005 -70.717 1.00 88.69 355 MET A C 1
ATOM 2788 O O . MET A 1 355 ? 51.341 11.236 -71.913 1.00 88.69 355 MET A O 1
ATOM 2792 N N . VAL A 1 356 ? 51.280 11.969 -69.797 1.00 87.75 356 VAL A N 1
ATOM 2793 C CA . VAL A 1 356 ? 51.618 13.367 -70.110 1.00 87.75 356 VAL A CA 1
ATOM 2794 C C . VAL A 1 356 ? 53.031 13.474 -70.672 1.00 87.75 356 VAL A C 1
ATOM 2796 O O . VAL A 1 356 ? 53.230 14.191 -71.646 1.00 87.75 356 VAL A O 1
ATOM 2799 N N . MET A 1 357 ? 54.001 12.736 -70.131 1.00 85.56 357 MET A N 1
ATOM 2800 C CA . MET A 1 357 ? 55.363 12.672 -70.669 1.00 85.56 357 MET A CA 1
ATOM 2801 C C . MET A 1 357 ? 55.377 12.066 -72.076 1.00 85.56 357 MET A C 1
ATOM 2803 O O . MET A 1 357 ? 56.038 12.605 -72.958 1.00 85.56 357 MET A O 1
ATOM 2807 N N . ALA A 1 358 ? 54.601 11.010 -72.336 1.00 83.38 358 ALA A N 1
ATOM 2808 C CA . ALA A 1 358 ? 54.463 10.424 -73.670 1.00 83.38 358 ALA A CA 1
ATOM 2809 C C . ALA A 1 358 ? 53.818 11.402 -74.671 1.00 83.38 358 ALA A C 1
ATOM 2811 O O . ALA A 1 358 ? 54.299 11.541 -75.797 1.00 83.38 358 ALA A O 1
ATOM 2812 N N . VAL A 1 359 ? 52.782 12.136 -74.248 1.00 82.06 359 VAL A N 1
ATOM 2813 C CA . VAL A 1 359 ? 52.135 13.188 -75.050 1.00 82.06 359 VAL A CA 1
ATOM 2814 C C . VAL A 1 359 ? 53.071 14.379 -75.261 1.00 82.06 359 VAL A C 1
ATOM 2816 O O . VAL A 1 359 ? 53.126 14.906 -76.366 1.00 82.06 359 VAL A O 1
ATOM 2819 N N . ALA A 1 360 ? 53.850 14.780 -74.256 1.00 75.75 360 ALA A N 1
ATOM 2820 C CA . ALA A 1 360 ? 54.840 15.848 -74.360 1.00 75.75 360 ALA A CA 1
ATOM 2821 C C . ALA A 1 360 ? 55.987 15.460 -75.302 1.00 75.75 360 ALA A C 1
ATOM 2823 O O . ALA A 1 360 ? 56.374 16.270 -76.137 1.00 75.75 360 ALA A O 1
ATOM 2824 N N . ILE A 1 361 ? 56.469 14.213 -75.251 1.00 74.50 361 ILE A N 1
ATOM 2825 C CA . ILE A 1 361 ? 57.445 13.661 -76.205 1.00 74.50 361 ILE A CA 1
ATOM 2826 C C . ILE A 1 361 ? 56.857 13.641 -77.626 1.00 74.50 361 ILE A C 1
ATOM 2828 O O . ILE A 1 361 ? 57.542 1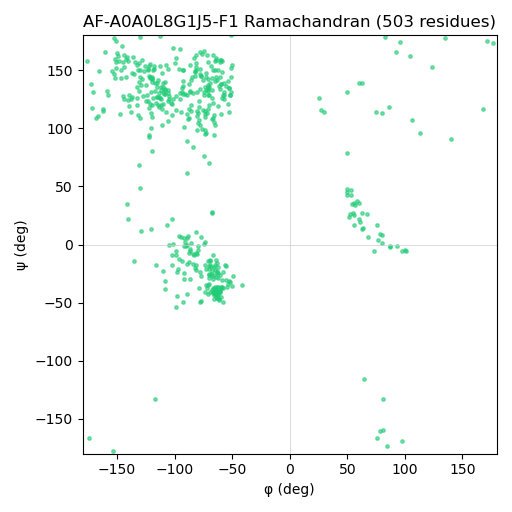3.995 -78.588 1.00 74.50 361 ILE A O 1
ATOM 2832 N N . TRP A 1 362 ? 55.576 13.286 -77.769 1.00 72.19 362 TRP A N 1
ATOM 2833 C CA . TRP A 1 362 ? 54.857 13.333 -79.044 1.00 72.19 362 TRP A CA 1
ATOM 2834 C C . TRP A 1 362 ? 54.710 14.770 -79.577 1.00 72.19 362 TRP A C 1
ATOM 2836 O O . TRP A 1 362 ? 54.958 15.017 -80.759 1.00 72.19 362 TRP A O 1
ATOM 2846 N N . TYR A 1 363 ? 54.409 15.734 -78.702 1.00 64.50 363 TYR A N 1
ATOM 2847 C CA . TYR A 1 363 ? 54.280 17.156 -79.038 1.00 64.50 363 TYR A CA 1
ATOM 2848 C C . TYR A 1 363 ? 55.631 17.822 -79.336 1.00 64.50 363 TYR A C 1
ATOM 2850 O O . TYR A 1 363 ? 55.732 18.619 -80.264 1.00 64.50 363 TYR A O 1
ATOM 2858 N N . TRP A 1 364 ? 56.703 17.459 -78.625 1.00 56.12 364 TRP A N 1
ATOM 2859 C CA . TRP A 1 364 ? 58.059 17.990 -78.838 1.00 56.12 364 TRP A CA 1
ATOM 2860 C C . TRP A 1 364 ? 58.685 17.523 -80.159 1.00 56.12 364 TRP A C 1
ATOM 2862 O O . TRP A 1 364 ? 59.656 18.116 -80.632 1.00 56.12 364 TRP A O 1
ATOM 2872 N N . LYS A 1 365 ? 58.091 16.520 -80.820 1.00 52.25 365 LYS A N 1
ATOM 2873 C CA . LYS A 1 365 ? 58.457 16.108 -82.182 1.00 52.25 365 LYS A CA 1
ATOM 2874 C C . LYS A 1 365 ? 57.825 16.988 -83.278 1.00 52.25 365 LYS A C 1
ATOM 2876 O O . LYS A 1 365 ? 58.213 16.869 -84.440 1.00 52.25 365 LYS A O 1
ATOM 2881 N N . LYS A 1 366 ? 56.912 17.910 -82.939 1.00 43.59 366 LYS A N 1
ATOM 2882 C CA . LYS A 1 366 ? 56.302 18.875 -83.872 1.00 43.59 366 LYS A CA 1
ATOM 2883 C C . LYS A 1 366 ? 56.588 20.318 -83.416 1.00 43.59 366 LYS A C 1
ATOM 2885 O O . LYS A 1 366 ? 55.961 20.851 -82.512 1.00 43.59 366 LYS A O 1
ATOM 2890 N N . ARG A 1 367 ? 57.586 20.919 -84.075 1.00 43.03 367 ARG A N 1
ATOM 2891 C CA . ARG A 1 367 ? 58.042 22.334 -84.026 1.00 43.03 367 ARG A CA 1
ATOM 2892 C C . ARG A 1 367 ? 56.888 23.360 -84.235 1.00 43.03 367 ARG A C 1
ATOM 2894 O O . ARG A 1 367 ? 55.817 22.907 -84.631 1.00 43.03 367 ARG A O 1
ATOM 2901 N N . PRO A 1 368 ? 57.091 24.711 -84.225 1.00 39.31 368 PRO A N 1
ATOM 2902 C CA . PRO A 1 368 ? 58.219 25.572 -83.812 1.00 39.31 368 PRO A CA 1
ATOM 2903 C C . PRO A 1 368 ? 57.830 26.749 -82.864 1.00 39.31 368 PRO A C 1
ATOM 2905 O O . PRO A 1 368 ? 56.676 26.985 -82.528 1.00 39.31 368 PRO A O 1
ATOM 2908 N N . VAL A 1 369 ? 58.866 27.497 -82.476 1.00 48.22 369 VAL A N 1
ATOM 2909 C CA . VAL A 1 369 ? 58.971 28.702 -81.626 1.00 48.22 369 VAL A CA 1
ATOM 2910 C C . VAL A 1 369 ? 58.394 29.979 -82.268 1.00 48.22 369 VAL A C 1
ATOM 2912 O O . VAL A 1 369 ? 58.817 30.270 -83.378 1.00 48.22 369 VAL A O 1
ATOM 2915 N N . VAL A 1 370 ? 57.609 30.808 -81.543 1.00 38.88 370 VAL A N 1
ATOM 2916 C CA . VAL A 1 370 ? 57.536 32.298 -81.672 1.00 38.88 370 VAL A CA 1
ATOM 2917 C C . VAL A 1 370 ? 57.144 32.954 -80.319 1.00 38.88 370 VAL A C 1
ATOM 2919 O O . VAL A 1 370 ? 56.552 32.317 -79.456 1.00 38.88 370 VAL A O 1
ATOM 2922 N N . LYS A 1 371 ? 57.593 34.207 -80.132 1.00 33.19 371 LYS A N 1
ATOM 2923 C CA . LYS A 1 371 ? 57.889 34.986 -78.912 1.00 33.19 371 LYS A CA 1
ATOM 2924 C C . LYS A 1 371 ? 56.709 35.666 -78.175 1.00 33.19 371 LYS A C 1
ATOM 2926 O O . LYS A 1 371 ? 55.648 35.911 -78.728 1.00 33.19 371 LYS A O 1
ATOM 2931 N N . ARG A 1 372 ? 57.042 36.011 -76.919 1.00 34.53 372 ARG A N 1
ATOM 2932 C CA . ARG A 1 372 ? 56.373 36.769 -75.835 1.00 34.53 372 ARG A CA 1
ATOM 2933 C C . ARG A 1 372 ? 55.786 38.140 -76.209 1.00 34.53 372 ARG A C 1
ATOM 2935 O O . ARG A 1 372 ? 56.421 38.852 -76.976 1.00 34.53 372 ARG A O 1
ATOM 2942 N N . ASP A 1 373 ? 54.772 38.575 -75.443 1.00 31.94 373 ASP A N 1
ATOM 2943 C CA . ASP A 1 373 ? 54.892 39.828 -74.673 1.00 31.94 373 ASP A CA 1
ATOM 2944 C C . ASP A 1 373 ? 54.054 39.864 -73.371 1.00 31.94 373 ASP A C 1
ATOM 2946 O O . ASP A 1 373 ? 53.121 39.084 -73.184 1.00 31.94 373 ASP A O 1
ATOM 2950 N N . VAL A 1 374 ? 54.471 40.722 -72.435 1.00 37.34 374 VAL A N 1
ATOM 2951 C CA . VAL A 1 374 ? 54.168 40.735 -70.986 1.00 37.34 374 VAL A CA 1
ATOM 2952 C C . VAL A 1 374 ? 53.256 41.911 -70.584 1.00 37.34 374 VAL A C 1
ATOM 2954 O O . VAL A 1 374 ? 53.569 43.037 -70.952 1.00 37.34 374 VAL A O 1
ATOM 2957 N N . ARG A 1 375 ? 52.261 41.715 -69.685 1.00 31.30 375 ARG A N 1
ATOM 2958 C CA . ARG A 1 375 ? 51.996 42.649 -68.548 1.00 31.30 375 ARG A CA 1
ATOM 2959 C C . ARG A 1 375 ? 51.011 42.159 -67.459 1.00 31.30 375 ARG A C 1
ATOM 2961 O O . ARG A 1 375 ? 49.809 42.096 -67.654 1.00 31.30 375 ARG A O 1
ATOM 2968 N N . MET A 1 376 ? 51.603 41.862 -66.297 1.00 32.47 376 MET A N 1
ATOM 2969 C CA . MET A 1 376 ? 51.288 42.210 -64.889 1.00 32.47 376 MET A CA 1
ATOM 2970 C C . MET A 1 376 ? 49.865 42.571 -64.385 1.00 32.47 376 MET A C 1
ATOM 2972 O O . MET A 1 376 ? 49.344 43.620 -64.738 1.00 32.47 376 MET A O 1
ATOM 2976 N N . ARG A 1 377 ? 49.475 41.815 -63.327 1.00 30.38 377 ARG A N 1
ATOM 2977 C CA . ARG A 1 377 ? 48.827 42.167 -62.019 1.00 30.38 377 ARG A CA 1
ATOM 2978 C C . ARG A 1 377 ? 47.439 42.855 -62.058 1.00 30.38 377 ARG A C 1
ATOM 2980 O O . ARG A 1 377 ? 47.240 43.797 -62.797 1.00 30.38 377 ARG A O 1
ATOM 2987 N N . LYS A 1 378 ? 46.460 42.527 -61.197 1.00 27.83 378 LYS A N 1
ATOM 2988 C CA . LYS A 1 378 ? 46.543 42.344 -59.731 1.00 27.83 378 LYS A CA 1
ATOM 2989 C C . LYS A 1 378 ? 45.228 41.742 -59.161 1.00 27.83 378 LYS A C 1
ATOM 2991 O O . LYS A 1 378 ? 44.153 42.227 -59.473 1.00 27.83 378 LYS A O 1
ATOM 2996 N N . VAL A 1 379 ? 45.384 40.702 -58.339 1.00 31.38 379 VAL A N 1
ATOM 2997 C CA . VAL A 1 379 ? 44.751 40.356 -57.038 1.00 31.38 379 VAL A CA 1
ATOM 2998 C C . VAL A 1 379 ? 43.329 40.856 -56.681 1.00 31.38 379 VAL A C 1
ATOM 3000 O O . VAL A 1 379 ? 43.140 42.029 -56.391 1.00 31.38 379 VAL A O 1
ATOM 3003 N N . SER A 1 380 ? 42.442 39.855 -56.546 1.00 29.38 380 SER A N 1
ATOM 3004 C CA . SER A 1 380 ? 41.579 39.437 -55.408 1.00 29.38 380 SER A CA 1
ATOM 3005 C C . SER A 1 380 ? 40.480 40.327 -54.809 1.00 29.38 380 SER A C 1
ATOM 3007 O O . SER A 1 380 ? 40.707 41.477 -54.452 1.00 29.38 380 SER A O 1
ATOM 3009 N N . GLY A 1 381 ? 39.356 39.656 -54.509 1.00 28.97 381 GLY A N 1
ATOM 3010 C CA . GLY A 1 381 ? 38.565 39.882 -53.294 1.00 28.97 381 GLY A CA 1
ATOM 3011 C C . GLY A 1 381 ? 37.051 39.850 -53.504 1.00 28.97 381 GLY A C 1
ATOM 3012 O O . GLY A 1 381 ? 36.481 40.886 -53.802 1.00 28.97 381 GLY A O 1
ATOM 3013 N N . ASN A 1 382 ? 36.420 38.680 -53.354 1.00 26.81 382 ASN A N 1
ATOM 3014 C CA . ASN A 1 382 ? 34.966 38.432 -53.372 1.00 26.81 382 ASN A CA 1
ATOM 3015 C C . ASN A 1 382 ? 34.775 36.942 -52.966 1.00 26.81 382 ASN A C 1
ATOM 3017 O O . ASN A 1 382 ? 35.553 36.125 -53.449 1.00 26.81 382 ASN A O 1
ATOM 3021 N N . ILE A 1 383 ? 33.843 36.447 -52.142 1.00 29.30 383 ILE A N 1
ATOM 3022 C CA . ILE A 1 383 ? 32.777 36.972 -51.271 1.00 29.30 383 ILE A CA 1
ATOM 3023 C C . ILE A 1 383 ? 32.432 35.843 -50.250 1.00 29.30 383 ILE A C 1
ATOM 3025 O O . ILE A 1 383 ? 32.725 34.679 -50.513 1.00 29.30 383 ILE A O 1
ATOM 3029 N N . TYR A 1 384 ? 31.711 36.214 -49.186 1.00 26.05 384 TYR A N 1
ATOM 3030 C CA . TYR A 1 384 ? 30.702 35.459 -48.412 1.00 26.05 384 TYR A CA 1
ATOM 3031 C C . TYR A 1 384 ? 31.134 34.547 -47.259 1.00 26.05 384 TYR A C 1
ATOM 3033 O O . TYR A 1 384 ? 31.713 33.486 -47.459 1.00 26.05 384 TYR A O 1
ATOM 3041 N N . SER A 1 385 ? 30.632 34.907 -46.071 1.00 26.66 385 SER A N 1
ATOM 3042 C CA . SER A 1 385 ? 29.924 33.985 -45.171 1.00 26.66 385 SER A CA 1
ATOM 3043 C C . SER A 1 385 ? 29.093 34.757 -44.127 1.00 26.66 385 SER A C 1
ATOM 3045 O O . SER A 1 385 ? 29.651 35.472 -43.295 1.00 26.66 385 SER A O 1
ATOM 3047 N N . GLU A 1 386 ? 27.767 34.591 -44.185 1.00 26.38 386 GLU A N 1
ATOM 3048 C CA . GLU A 1 386 ? 26.849 34.560 -43.026 1.00 26.38 386 GLU A CA 1
ATOM 3049 C C . GLU A 1 386 ? 27.253 33.382 -42.106 1.00 26.38 386 GLU A C 1
ATOM 3051 O O . GLU A 1 386 ? 27.893 32.446 -42.576 1.00 26.38 386 GLU A O 1
ATOM 3056 N N . GLY A 1 387 ? 26.943 33.282 -40.813 1.00 25.88 387 GLY A N 1
ATOM 3057 C CA . GLY A 1 387 ? 26.180 34.084 -39.858 1.00 25.88 387 GLY A CA 1
ATOM 3058 C C . GLY A 1 387 ? 26.316 33.422 -38.468 1.00 25.88 387 GLY A C 1
ATOM 3059 O O . GLY A 1 387 ? 26.637 32.237 -38.391 1.00 25.88 387 GLY A O 1
ATOM 3060 N N . ILE A 1 388 ? 26.107 34.165 -37.372 1.00 26.19 388 ILE A N 1
ATOM 3061 C CA . ILE A 1 388 ? 26.072 33.629 -35.995 1.00 26.19 388 ILE A CA 1
ATOM 3062 C C . ILE A 1 388 ? 25.015 34.372 -35.148 1.00 26.19 388 ILE A C 1
ATOM 3064 O O . ILE A 1 388 ? 25.075 35.588 -35.021 1.00 26.19 388 ILE A O 1
ATOM 3068 N N . SER A 1 389 ? 24.109 33.567 -34.571 1.00 24.59 389 SER A N 1
ATOM 3069 C CA . SER A 1 389 ? 23.514 33.555 -33.213 1.00 24.59 389 SER A CA 1
ATOM 3070 C C . SER A 1 389 ? 22.906 34.807 -32.556 1.00 24.59 389 SER A C 1
ATOM 3072 O O . SER A 1 389 ? 23.596 35.783 -32.288 1.00 24.59 389 SER A O 1
ATOM 3074 N N . GLY A 1 390 ? 21.690 34.612 -32.024 1.00 28.11 390 GLY A N 1
ATOM 3075 C CA . GLY A 1 390 ? 21.509 34.583 -30.563 1.00 28.11 390 GLY A CA 1
ATOM 3076 C C . GLY A 1 390 ? 20.707 35.722 -29.945 1.00 28.11 390 GLY A C 1
ATOM 3077 O O . GLY A 1 390 ? 21.263 36.757 -29.598 1.00 28.11 390 GLY A O 1
ATOM 3078 N N . ASP A 1 391 ? 19.419 35.466 -29.731 1.00 24.64 391 ASP A N 1
ATOM 3079 C CA . ASP A 1 391 ? 18.477 36.322 -29.016 1.00 24.64 391 ASP A CA 1
ATOM 3080 C C . ASP A 1 391 ? 18.553 36.186 -27.479 1.00 24.64 391 ASP A C 1
ATOM 3082 O O . ASP A 1 391 ? 18.730 35.100 -26.929 1.00 24.64 391 ASP A O 1
ATOM 3086 N N . THR A 1 392 ? 18.229 37.310 -26.825 1.00 26.84 392 THR A N 1
ATOM 3087 C CA . THR A 1 392 ? 17.576 37.499 -25.507 1.00 26.84 392 THR A CA 1
ATOM 3088 C C . THR A 1 392 ? 18.327 37.271 -24.184 1.00 26.84 392 THR A C 1
ATOM 3090 O O . THR A 1 392 ? 18.547 36.146 -23.756 1.00 26.84 392 THR A O 1
ATOM 3093 N N . ALA A 1 393 ? 18.521 38.373 -23.439 1.00 24.20 393 ALA A N 1
ATOM 3094 C CA . ALA A 1 393 ? 18.190 38.505 -22.008 1.00 24.20 393 ALA A CA 1
ATOM 3095 C C . ALA A 1 393 ? 18.353 39.967 -21.536 1.00 24.20 393 ALA A C 1
ATOM 3097 O O . ALA A 1 393 ? 19.465 40.479 -21.570 1.00 24.20 393 ALA A O 1
ATOM 3098 N N . HIS A 1 394 ? 17.267 40.616 -21.089 1.00 24.11 394 HIS A N 1
ATOM 3099 C CA . HIS A 1 394 ? 17.178 41.447 -19.867 1.00 24.11 394 HIS A CA 1
ATOM 3100 C C . HIS A 1 394 ? 15.873 42.261 -19.868 1.00 24.11 394 HIS A C 1
ATOM 3102 O O . HIS A 1 394 ? 15.727 43.167 -20.682 1.00 24.11 394 HIS A O 1
ATOM 3108 N N . LEU A 1 395 ? 14.979 42.017 -18.903 1.00 23.91 395 LEU A N 1
ATOM 3109 C CA . LEU A 1 395 ? 14.425 43.107 -18.092 1.00 23.91 395 LEU A CA 1
ATOM 3110 C C . LEU A 1 395 ? 13.794 42.553 -16.808 1.00 23.91 395 LEU A C 1
ATOM 3112 O O . LEU A 1 395 ? 12.820 41.807 -16.833 1.00 23.91 395 LEU A O 1
ATOM 3116 N N . SER A 1 396 ? 14.398 42.933 -15.691 1.00 22.89 396 SER A N 1
ATOM 3117 C CA . SER A 1 396 ? 13.950 42.738 -14.318 1.00 22.89 396 SER A CA 1
ATOM 3118 C C . SER A 1 396 ? 13.005 43.864 -13.896 1.00 22.89 396 SER A C 1
ATOM 3120 O O . SER A 1 396 ? 13.270 45.029 -14.195 1.00 22.89 396 SER A O 1
ATOM 3122 N N . GLY A 1 397 ? 11.967 43.527 -13.133 1.00 23.81 397 GLY A N 1
ATOM 3123 C CA . GLY A 1 397 ? 11.159 44.476 -12.371 1.00 23.81 397 GLY A CA 1
ATOM 3124 C C . GLY A 1 397 ? 10.664 43.815 -11.086 1.00 23.81 397 GLY A C 1
ATOM 3125 O O . GLY A 1 397 ? 9.885 42.867 -11.143 1.00 23.81 397 GLY A O 1
ATOM 3126 N N . GLU A 1 398 ? 11.163 44.295 -9.949 1.00 22.55 398 GLU A N 1
ATOM 3127 C CA . GLU A 1 398 ? 10.701 43.966 -8.597 1.00 22.55 398 GLU A CA 1
ATOM 3128 C C . GLU A 1 398 ? 9.396 44.702 -8.269 1.00 22.55 398 GLU A C 1
ATOM 3130 O O . GLU A 1 398 ? 9.256 45.874 -8.616 1.00 22.55 398 GLU A O 1
ATOM 3135 N N . ILE A 1 399 ? 8.507 44.061 -7.500 1.00 22.34 399 ILE A N 1
ATOM 3136 C CA . ILE A 1 399 ? 7.637 44.736 -6.524 1.00 22.34 399 ILE A CA 1
ATOM 3137 C C . ILE A 1 399 ? 7.580 43.860 -5.265 1.00 22.34 399 ILE A C 1
ATOM 3139 O O . ILE A 1 399 ? 7.149 42.709 -5.313 1.00 22.34 399 ILE A O 1
ATOM 3143 N N . SER A 1 400 ? 8.027 44.428 -4.148 1.00 24.44 400 SER A N 1
ATOM 3144 C CA . SER A 1 400 ? 7.821 43.953 -2.781 1.00 24.44 400 SER A CA 1
ATOM 3145 C C . SER A 1 400 ? 6.454 44.400 -2.259 1.00 24.44 400 SER A C 1
ATOM 3147 O O . SER A 1 400 ? 5.995 45.478 -2.624 1.00 24.44 400 SER A O 1
ATOM 3149 N N . LEU A 1 401 ? 5.834 43.616 -1.372 1.00 21.45 401 LEU A N 1
ATOM 3150 C CA . LEU A 1 401 ? 4.844 44.084 -0.392 1.00 21.45 401 LEU A CA 1
ATOM 3151 C C . LEU A 1 401 ? 4.779 43.084 0.776 1.00 21.45 401 LEU A C 1
ATOM 3153 O O . LEU A 1 401 ? 4.662 41.877 0.568 1.00 21.45 401 LEU A O 1
ATOM 3157 N N . ASP A 1 402 ? 4.907 43.628 1.983 1.00 23.69 402 ASP A N 1
ATOM 3158 C CA . ASP A 1 402 ? 4.921 42.970 3.293 1.00 23.69 402 ASP A CA 1
ATOM 3159 C C . ASP A 1 402 ? 3.555 43.122 4.006 1.00 23.69 402 ASP A C 1
ATOM 3161 O O . ASP A 1 402 ? 2.729 43.942 3.608 1.00 23.69 402 ASP A O 1
ATOM 3165 N N . GLU A 1 403 ? 3.412 42.369 5.101 1.00 24.08 403 GLU A N 1
ATOM 3166 C CA . GLU A 1 403 ? 2.510 42.487 6.258 1.00 24.08 403 GLU A CA 1
ATOM 3167 C C . GLU A 1 403 ? 1.309 41.516 6.409 1.00 24.08 403 GLU A C 1
ATOM 3169 O O . GLU A 1 403 ? 0.240 41.676 5.830 1.00 24.08 403 GLU A O 1
ATOM 3174 N N . ARG A 1 404 ? 1.503 40.613 7.392 1.00 25.50 404 ARG A N 1
ATOM 3175 C CA . ARG A 1 404 ? 0.578 40.129 8.450 1.00 25.50 404 ARG A CA 1
ATOM 3176 C C . ARG A 1 404 ? -0.489 39.063 8.125 1.00 25.50 404 ARG A C 1
ATOM 3178 O O . ARG A 1 404 ? -1.486 39.294 7.459 1.00 25.50 404 ARG A O 1
ATOM 3185 N N . GLU A 1 405 ? -0.247 37.902 8.747 1.00 28.78 405 GLU A N 1
ATOM 3186 C CA . GLU A 1 405 ? -1.157 36.862 9.259 1.00 28.78 405 GLU A CA 1
ATOM 3187 C C . GLU A 1 405 ? -2.515 36.629 8.577 1.00 28.78 405 GLU A C 1
ATOM 3189 O O . GLU A 1 405 ? -3.469 37.379 8.757 1.00 28.78 405 GLU A O 1
ATOM 3194 N N . SER A 1 406 ? -2.652 35.442 7.974 1.00 23.36 406 SER A N 1
ATOM 3195 C CA . SER A 1 406 ? -3.777 34.518 8.200 1.00 23.36 406 SER A CA 1
ATOM 3196 C C . SER A 1 406 ? -3.421 33.147 7.618 1.00 23.36 406 SER A C 1
ATOM 3198 O O . SER A 1 406 ? -3.338 32.978 6.403 1.00 23.36 406 SER A O 1
ATOM 3200 N N . ILE A 1 407 ? -3.203 32.148 8.478 1.00 22.16 407 ILE A N 1
ATOM 3201 C CA . ILE A 1 407 ? -3.057 30.748 8.059 1.00 22.16 407 ILE A CA 1
ATOM 3202 C C . ILE A 1 407 ? -4.401 30.296 7.480 1.00 22.16 407 ILE A C 1
ATOM 3204 O O . ILE A 1 407 ? -5.366 30.063 8.205 1.00 22.16 407 ILE A O 1
ATOM 3208 N N . CYS A 1 408 ? -4.469 30.174 6.158 1.00 21.19 408 CYS A N 1
ATOM 3209 C CA . CYS A 1 408 ? -5.604 29.572 5.475 1.00 21.19 408 CYS A CA 1
ATOM 3210 C C . CYS A 1 408 ? -5.467 28.044 5.579 1.00 21.19 408 CYS A C 1
ATOM 3212 O O . CYS A 1 408 ? -4.604 27.451 4.931 1.00 21.19 408 CYS A O 1
ATOM 3214 N N . ILE A 1 409 ? -6.291 27.386 6.402 1.00 23.78 409 ILE A N 1
ATOM 3215 C CA . ILE A 1 409 ? -6.407 25.923 6.360 1.00 23.78 409 ILE A CA 1
ATOM 3216 C C . ILE A 1 409 ? -7.202 25.573 5.103 1.00 23.78 409 ILE A C 1
ATOM 3218 O O . ILE A 1 409 ? -8.432 25.631 5.082 1.00 23.78 409 ILE A O 1
ATOM 3222 N N . ILE A 1 410 ? -6.491 25.211 4.039 1.00 28.38 410 ILE A N 1
ATOM 3223 C CA . ILE A 1 410 ? -7.097 24.626 2.848 1.00 28.38 410 ILE A CA 1
ATOM 3224 C C . ILE A 1 410 ? -7.645 23.247 3.247 1.00 28.38 410 ILE A C 1
ATOM 3226 O O . ILE A 1 410 ? -6.891 22.305 3.487 1.00 28.38 410 ILE A O 1
ATOM 3230 N N . LEU A 1 411 ? -8.973 23.113 3.311 1.00 33.50 411 LEU A N 1
ATOM 3231 C CA . LEU A 1 411 ? -9.666 21.821 3.360 1.00 33.50 411 LEU A CA 1
ATOM 3232 C C . LEU A 1 411 ? -9.542 21.125 1.994 1.00 33.50 411 LEU A C 1
ATOM 3234 O O . LEU A 1 411 ? -10.501 21.011 1.236 1.00 33.50 411 LEU A O 1
ATOM 3238 N N . SER A 1 412 ? -8.339 20.667 1.664 1.00 40.53 412 SER A N 1
ATOM 3239 C CA . SER A 1 412 ? -8.086 19.783 0.530 1.00 40.53 412 SER A CA 1
ATOM 3240 C C . SER A 1 412 ? -7.232 18.604 0.981 1.00 40.53 412 SER A C 1
ATOM 3242 O O . SER A 1 412 ? -6.079 18.470 0.578 1.00 40.53 412 SER A O 1
ATOM 3244 N N . SER A 1 413 ? -7.792 17.714 1.805 1.00 40.84 413 SER A N 1
ATOM 3245 C CA . SER A 1 413 ? -7.329 16.330 1.729 1.00 40.84 413 SER A CA 1
ATOM 3246 C C . SER A 1 413 ? -8.016 15.698 0.516 1.00 40.84 413 SER A C 1
ATOM 3248 O O . SER A 1 413 ? -9.244 15.720 0.384 1.00 40.84 413 SER A O 1
ATOM 3250 N N . SER A 1 414 ? -7.218 15.164 -0.406 1.00 46.84 414 SER A N 1
ATOM 3251 C CA . SER A 1 414 ? -7.687 14.363 -1.545 1.00 46.84 414 SER A CA 1
ATOM 3252 C C . SER A 1 414 ? -8.615 13.230 -1.090 1.00 46.84 414 SER A C 1
ATOM 3254 O O . SER A 1 414 ? -9.598 12.935 -1.767 1.00 46.84 414 SER A O 1
ATOM 3256 N N . SER A 1 415 ? -8.381 12.691 0.112 1.00 41.56 415 SER A N 1
ATOM 3257 C CA . SER A 1 415 ? -9.200 11.640 0.717 1.00 41.56 415 SER A CA 1
ATOM 3258 C C . SER A 1 415 ? -10.627 12.079 1.058 1.00 41.56 415 SER A C 1
ATOM 3260 O O . SER A 1 415 ? -11.559 11.311 0.837 1.00 41.56 415 SER A O 1
ATOM 3262 N N . PHE A 1 416 ? -10.854 13.311 1.536 1.00 41.94 416 PHE A N 1
ATOM 3263 C CA . PHE A 1 416 ? -12.213 13.789 1.821 1.00 41.94 416 PHE A CA 1
ATOM 3264 C C . PHE A 1 416 ? -13.005 13.988 0.528 1.00 41.94 416 PHE A C 1
ATOM 3266 O O . PHE A 1 416 ? -14.172 13.607 0.447 1.00 41.94 416 PHE A O 1
ATOM 3273 N N . LYS A 1 417 ? -12.351 14.527 -0.508 1.00 46.56 417 LYS A N 1
ATOM 3274 C CA . LYS A 1 417 ? -12.962 14.708 -1.828 1.00 46.56 417 LYS A CA 1
ATOM 3275 C C . LYS A 1 417 ? -13.310 13.359 -2.463 1.00 46.56 417 LYS A C 1
ATOM 3277 O O . LYS A 1 417 ? -14.426 13.202 -2.945 1.00 46.56 417 LYS A O 1
ATOM 3282 N N . GLN A 1 418 ? -12.408 12.379 -2.396 1.00 49.88 418 GLN A N 1
ATOM 3283 C CA . GLN A 1 418 ? -12.659 11.015 -2.874 1.00 49.88 418 GLN A CA 1
ATOM 3284 C C . GLN A 1 418 ? -13.792 10.334 -2.094 1.00 49.88 418 GLN A C 1
ATOM 3286 O O . GLN A 1 418 ? -14.716 9.810 -2.709 1.00 49.88 418 GLN A O 1
ATOM 3291 N N . ASN A 1 419 ? -13.800 10.412 -0.761 1.00 52.56 419 ASN A N 1
ATOM 3292 C CA . ASN A 1 419 ? -14.857 9.811 0.061 1.00 52.56 419 ASN A CA 1
ATOM 3293 C C . ASN A 1 419 ? -16.229 10.457 -0.180 1.00 52.56 419 ASN A C 1
ATOM 3295 O O . ASN A 1 419 ? -17.238 9.757 -0.251 1.00 52.56 419 ASN A O 1
ATOM 3299 N N . LEU A 1 420 ? -16.275 11.779 -0.369 1.00 52.47 420 LEU A N 1
ATOM 3300 C CA . LEU A 1 420 ? -17.505 12.487 -0.711 1.00 52.47 420 LEU A CA 1
ATOM 3301 C C . LEU A 1 420 ? -18.010 12.098 -2.108 1.00 52.47 420 LEU A C 1
ATOM 3303 O O . LEU A 1 420 ? -19.207 11.885 -2.283 1.00 52.47 420 LEU A O 1
ATOM 3307 N N . LEU A 1 421 ? -17.116 11.968 -3.093 1.00 59.91 421 LEU A N 1
ATOM 3308 C CA . LEU A 1 421 ? -17.476 11.536 -4.446 1.00 59.91 421 LEU A CA 1
ATOM 3309 C C . LEU A 1 421 ? -18.012 10.097 -4.458 1.00 59.91 421 LEU A C 1
ATOM 3311 O O . LEU A 1 421 ? -19.051 9.855 -5.072 1.00 59.91 421 LEU A O 1
ATOM 3315 N N . LYS A 1 422 ? -17.379 9.179 -3.713 1.00 62.75 422 LYS A N 1
ATOM 3316 C CA . LYS A 1 422 ? -17.852 7.795 -3.528 1.00 62.75 422 LYS A CA 1
ATOM 3317 C C . LYS A 1 422 ? -19.227 7.746 -2.862 1.00 62.75 422 LYS A C 1
ATOM 3319 O O . LYS A 1 422 ? -20.137 7.092 -3.370 1.00 62.75 422 LYS A O 1
ATOM 3324 N N . TYR A 1 423 ? -19.415 8.504 -1.780 1.00 66.19 423 TYR A N 1
ATOM 3325 C CA . TYR A 1 423 ? -20.702 8.610 -1.089 1.00 66.19 423 TYR A CA 1
ATOM 3326 C C . TYR A 1 423 ? -21.808 9.147 -2.012 1.00 66.19 423 TYR A C 1
ATOM 3328 O O . TYR A 1 423 ? -22.906 8.593 -2.069 1.00 66.19 423 TYR A O 1
ATOM 3336 N N . VAL A 1 424 ? -21.511 10.197 -2.787 1.00 66.31 424 VAL A N 1
ATOM 3337 C CA . VAL A 1 424 ? -22.455 10.792 -3.744 1.00 66.31 424 VAL A CA 1
ATOM 3338 C C . VAL A 1 424 ? -22.782 9.840 -4.897 1.00 66.31 424 VAL A C 1
ATOM 3340 O O . VAL A 1 424 ? -23.929 9.802 -5.343 1.00 66.31 424 VAL A O 1
ATOM 3343 N N . ALA A 1 425 ? -21.817 9.058 -5.381 1.00 68.75 425 ALA A N 1
ATOM 3344 C CA . ALA A 1 425 ? -22.049 8.055 -6.417 1.00 68.75 425 ALA A CA 1
ATOM 3345 C C . ALA A 1 425 ? -22.962 6.921 -5.918 1.00 68.75 425 ALA A C 1
ATOM 3347 O O . ALA A 1 425 ? -23.958 6.620 -6.574 1.00 68.75 425 ALA A O 1
ATOM 3348 N N . HIS A 1 426 ? -22.694 6.375 -4.726 1.00 66.62 426 HIS A N 1
ATOM 3349 C CA . HIS A 1 426 ? -23.508 5.318 -4.115 1.00 66.62 426 HIS A CA 1
ATOM 3350 C C . HIS A 1 426 ? -24.954 5.775 -3.863 1.00 66.62 426 HIS A C 1
ATOM 3352 O O . HIS A 1 426 ? -25.911 5.131 -4.289 1.00 66.62 426 HIS A O 1
ATOM 3358 N N . LYS A 1 427 ? -25.134 6.956 -3.262 1.00 64.12 427 LYS A N 1
ATOM 3359 C CA . LYS A 1 427 ? -26.460 7.523 -2.962 1.00 64.12 427 LYS A CA 1
ATOM 3360 C C . LYS A 1 427 ? -27.313 7.825 -4.195 1.00 64.12 427 LYS A C 1
ATOM 3362 O O . LYS A 1 427 ? -28.535 7.862 -4.097 1.00 64.12 427 LYS A O 1
ATOM 3367 N N . LYS A 1 428 ? -26.704 8.045 -5.365 1.00 63.88 428 LYS A N 1
ATOM 3368 C CA . LYS A 1 428 ? -27.441 8.2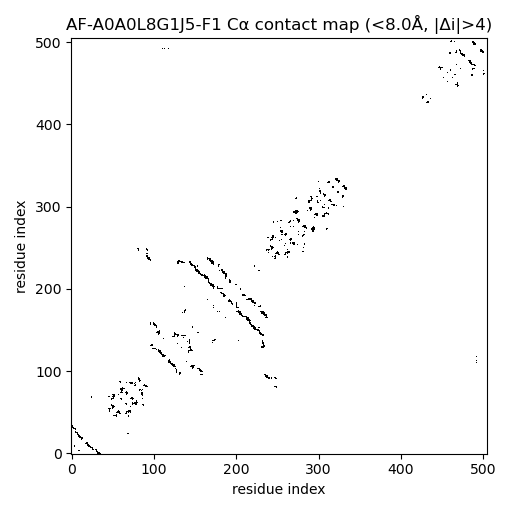12 -6.631 1.00 63.88 428 LYS A CA 1
ATOM 3369 C C . LYS A 1 428 ? -28.041 6.904 -7.158 1.00 63.88 428 LYS A C 1
ATOM 3371 O O . LYS A 1 428 ? -28.965 6.979 -7.962 1.00 63.88 428 LYS A O 1
ATOM 3376 N N . GLN A 1 429 ? -27.517 5.755 -6.732 1.00 62.88 429 GLN A N 1
ATOM 3377 C CA . GLN A 1 429 ? -27.944 4.421 -7.173 1.00 62.88 429 GLN A CA 1
ATOM 3378 C C . GLN A 1 429 ? -28.999 3.796 -6.242 1.00 62.88 429 GLN A C 1
ATOM 3380 O O . GLN A 1 429 ? -29.659 2.831 -6.620 1.00 62.88 429 GLN A O 1
ATOM 3385 N N . GLU A 1 430 ? -29.192 4.347 -5.040 1.00 67.94 430 GLU A N 1
ATOM 3386 C CA . GLU A 1 430 ? -30.250 3.925 -4.118 1.00 67.94 430 GLU A CA 1
ATOM 3387 C C . GLU A 1 430 ? -31.650 4.261 -4.680 1.00 67.94 430 GLU A C 1
ATOM 3389 O O . GLU A 1 430 ? -31.842 5.256 -5.382 1.00 67.94 430 GLU A O 1
ATOM 3394 N N . ALA A 1 431 ? -32.666 3.454 -4.332 1.00 52.41 431 ALA A N 1
ATOM 3395 C CA . ALA A 1 431 ? -34.059 3.623 -4.788 1.00 52.41 431 ALA A CA 1
ATOM 3396 C C . ALA A 1 431 ? -34.662 5.010 -4.456 1.00 52.41 431 ALA A C 1
ATOM 3398 O O . ALA A 1 431 ? -35.660 5.448 -5.050 1.00 52.41 431 ALA A O 1
ATOM 3399 N N . GLU A 1 432 ? -34.037 5.719 -3.515 1.00 55.53 432 GLU A N 1
ATOM 3400 C CA . GLU A 1 432 ? -34.325 7.105 -3.188 1.00 55.53 432 GLU A CA 1
ATOM 3401 C C . GLU A 1 432 ? -33.088 8.000 -3.343 1.00 55.53 432 GLU A C 1
ATOM 3403 O O . GLU A 1 432 ? -32.320 8.158 -2.398 1.00 55.53 432 GLU A O 1
ATOM 3408 N N . PRO A 1 433 ? -32.895 8.626 -4.517 1.00 66.25 433 PRO A N 1
ATOM 3409 C CA . PRO A 1 433 ? -31.777 9.537 -4.747 1.00 66.25 433 PRO A CA 1
ATOM 3410 C C . PRO A 1 433 ? -31.890 10.809 -3.892 1.00 66.25 433 PRO A C 1
ATOM 3412 O O . PRO A 1 433 ? -32.988 11.182 -3.468 1.00 66.25 433 PRO A O 1
ATOM 3415 N N . PHE A 1 434 ? -30.778 11.549 -3.753 1.00 63.25 434 PHE A N 1
ATOM 3416 C CA . PHE A 1 434 ? -30.671 12.817 -3.002 1.00 63.25 434 PHE A CA 1
ATOM 3417 C C . PHE A 1 434 ? -31.843 13.776 -3.182 1.00 63.25 434 PHE A C 1
ATOM 3419 O O . PHE A 1 434 ? -32.213 14.485 -2.258 1.00 63.25 434 PHE A O 1
ATOM 3426 N N . ASN A 1 435 ? -32.434 13.814 -4.374 1.00 62.28 435 ASN A N 1
ATOM 3427 C CA . ASN A 1 435 ? -33.535 14.716 -4.672 1.00 62.28 435 ASN A CA 1
ATOM 3428 C C . ASN A 1 435 ? -34.791 14.393 -3.839 1.00 62.28 435 ASN A C 1
ATOM 3430 O O . ASN A 1 435 ? -35.471 15.309 -3.395 1.00 62.28 435 ASN A O 1
ATOM 3434 N N . LYS A 1 436 ? -35.080 13.111 -3.566 1.00 61.91 436 LYS A N 1
ATOM 3435 C CA . LYS A 1 436 ? -36.201 12.706 -2.699 1.00 61.91 436 LYS A CA 1
ATOM 3436 C C . LYS A 1 436 ? -35.911 12.985 -1.222 1.00 61.91 436 LYS A C 1
ATOM 3438 O O . LYS A 1 436 ? -36.796 13.464 -0.523 1.00 61.91 436 LYS A O 1
ATOM 3443 N N . GLU A 1 437 ? -34.686 12.737 -0.757 1.00 62.81 437 GLU A N 1
ATOM 3444 C CA . GLU A 1 437 ? -34.250 13.073 0.609 1.00 62.81 437 GLU A CA 1
ATOM 3445 C C . GLU A 1 437 ? -34.279 14.591 0.842 1.00 62.81 437 GLU A C 1
ATOM 3447 O O . GLU A 1 437 ? -34.875 15.068 1.804 1.00 62.81 437 GLU A O 1
ATOM 3452 N N . PHE A 1 438 ? -33.747 15.362 -0.107 1.00 64.25 438 PHE A N 1
ATOM 3453 C CA . PHE A 1 438 ? -33.792 16.820 -0.109 1.00 64.25 438 PHE A CA 1
ATOM 3454 C C . PHE A 1 438 ? -35.230 17.349 -0.132 1.00 64.25 438 PHE A C 1
ATOM 3456 O O . PHE A 1 438 ? -35.557 18.284 0.590 1.00 64.25 438 PHE A O 1
ATOM 3463 N N . GLN A 1 439 ? -36.123 16.727 -0.909 1.00 65.69 439 GLN A N 1
ATOM 3464 C CA . GLN A 1 439 ? -37.545 17.084 -0.931 1.00 65.69 439 GLN A CA 1
ATOM 3465 C C . GLN A 1 439 ? -38.285 16.750 0.373 1.00 65.69 439 GLN A C 1
ATOM 3467 O O . GLN A 1 439 ? -39.321 17.363 0.637 1.00 65.69 439 GLN A O 1
ATOM 3472 N N . ARG A 1 440 ? -37.776 15.806 1.177 1.00 67.44 440 ARG A N 1
ATOM 3473 C CA . ARG A 1 440 ? -38.290 15.486 2.518 1.00 67.44 440 ARG A CA 1
ATOM 3474 C C . ARG A 1 440 ? -37.739 16.382 3.611 1.00 67.44 440 ARG A C 1
ATOM 3476 O O . ARG A 1 440 ? -38.318 16.396 4.697 1.00 67.44 440 ARG A O 1
ATOM 3483 N N . LEU A 1 441 ? -36.648 17.105 3.353 1.00 61.84 441 LEU A N 1
ATOM 3484 C CA . LEU A 1 441 ? -36.180 18.095 4.307 1.00 61.84 441 LEU A CA 1
ATOM 3485 C C . LEU A 1 441 ? -37.327 19.072 4.589 1.00 61.84 441 LEU A C 1
ATOM 3487 O O . LEU A 1 441 ? -38.025 19.490 3.655 1.00 61.84 441 LEU A O 1
ATOM 3491 N N . PRO A 1 442 ? -37.549 19.431 5.861 1.00 59.31 442 PRO A N 1
ATOM 3492 C CA . PRO A 1 442 ? -38.554 20.414 6.211 1.00 59.31 442 PRO A CA 1
ATOM 3493 C C . PRO A 1 442 ? -38.326 21.691 5.394 1.00 59.31 442 PRO A C 1
ATOM 3495 O O . PRO A 1 442 ? -37.315 22.371 5.548 1.00 59.31 442 PRO A O 1
ATOM 3498 N N . LYS A 1 443 ? -39.268 22.021 4.500 1.00 62.94 443 LYS A N 1
ATOM 3499 C CA . LYS A 1 443 ? -39.225 23.276 3.722 1.00 62.94 443 LYS A CA 1
ATOM 3500 C C . LYS A 1 443 ? -39.353 24.510 4.618 1.00 62.94 443 LYS A C 1
ATOM 3502 O O . LYS A 1 443 ? -39.050 25.621 4.198 1.00 62.94 443 LYS A O 1
ATOM 3507 N N . LEU A 1 444 ? -39.834 24.290 5.836 1.00 62.94 444 LEU A N 1
ATOM 3508 C CA . LEU A 1 444 ? -39.944 25.253 6.913 1.00 62.94 444 LEU A CA 1
ATOM 3509 C C . LEU A 1 444 ? -39.105 24.746 8.076 1.00 62.94 444 LEU A C 1
ATOM 3511 O O . LEU A 1 444 ? -39.095 23.549 8.352 1.00 62.94 444 LEU A O 1
ATOM 3515 N N . LEU A 1 445 ? -38.442 25.665 8.767 1.00 66.12 445 LEU A N 1
ATOM 3516 C CA . LEU A 1 445 ? -37.739 25.380 10.009 1.00 66.12 445 LEU A CA 1
ATOM 3517 C C . LEU A 1 445 ? -38.764 24.850 11.042 1.00 66.12 445 LEU A C 1
ATOM 3519 O O . LEU A 1 445 ? -39.660 25.600 11.429 1.00 66.12 445 LEU A O 1
ATOM 3523 N N . PRO A 1 446 ? -38.692 23.568 11.459 1.00 70.19 446 PRO A N 1
ATOM 3524 C CA . PRO A 1 446 ? -39.726 22.907 12.266 1.00 70.19 446 PRO A CA 1
ATOM 3525 C C . PRO A 1 446 ? -39.840 23.425 13.704 1.00 70.19 446 PRO A C 1
ATOM 3527 O O . PRO A 1 446 ? -40.805 23.110 14.393 1.00 70.19 446 PRO A O 1
ATOM 3530 N N . MET A 1 447 ? -38.849 24.180 14.173 1.00 77.88 447 MET A N 1
ATOM 3531 C CA . MET A 1 447 ? -38.760 24.684 15.542 1.00 77.88 447 MET A CA 1
ATOM 3532 C C . MET A 1 447 ? -38.694 26.219 15.528 1.00 77.88 447 MET A C 1
ATOM 3534 O O . MET A 1 447 ? -38.240 26.773 14.531 1.00 77.88 447 MET A O 1
ATOM 3538 N N . PRO A 1 448 ? -39.097 26.919 16.606 1.00 82.62 448 PRO A N 1
ATOM 3539 C CA . PRO A 1 448 ? -39.091 28.385 16.656 1.00 82.62 448 PRO A CA 1
ATOM 3540 C C . PRO A 1 448 ? -37.698 29.007 16.465 1.00 82.62 448 PRO A C 1
ATOM 3542 O O . PRO A 1 448 ? -36.702 28.458 16.941 1.00 82.62 448 PRO A O 1
ATOM 3545 N N . TYR A 1 449 ? -37.651 30.159 15.793 1.00 86.75 449 TYR A N 1
ATOM 3546 C CA . TYR A 1 449 ? -36.451 30.955 15.479 1.00 86.75 449 TYR A CA 1
ATOM 3547 C C . TYR A 1 449 ? -36.744 32.468 15.599 1.00 86.75 449 TYR A C 1
ATOM 3549 O O . TYR A 1 449 ? -36.265 33.293 14.819 1.00 86.75 449 TYR A O 1
ATOM 3557 N N . ASN A 1 450 ? -37.596 32.846 16.556 1.00 89.19 450 ASN A N 1
ATOM 3558 C CA . ASN A 1 450 ? -38.119 34.205 16.704 1.00 89.19 450 ASN A CA 1
ATOM 3559 C C . ASN A 1 450 ? -37.013 35.229 16.978 1.00 89.19 450 ASN A C 1
ATOM 3561 O O . ASN A 1 450 ? -37.064 36.347 16.467 1.00 89.19 450 ASN A O 1
ATOM 3565 N N . GLU A 1 451 ? -35.991 34.846 17.748 1.00 89.44 451 GLU A N 1
ATOM 3566 C CA . GLU A 1 451 ? -34.860 35.723 18.066 1.00 89.44 451 GLU A CA 1
ATOM 3567 C C . GLU A 1 451 ? -34.080 36.109 16.806 1.00 89.44 451 GLU A C 1
ATOM 3569 O O . GLU A 1 451 ? -33.656 37.257 16.655 1.00 89.44 451 GLU A O 1
ATOM 3574 N N . ALA A 1 452 ? -33.965 35.175 15.862 1.00 87.19 452 ALA A N 1
ATOM 3575 C CA . ALA A 1 452 ? -33.306 35.395 14.584 1.00 87.19 452 ALA A CA 1
ATOM 3576 C C . ALA A 1 452 ? -34.083 36.321 13.643 1.00 87.19 452 ALA A C 1
ATOM 3578 O O . ALA A 1 452 ? -33.481 36.970 12.787 1.00 87.19 452 ALA A O 1
ATOM 3579 N N . MET A 1 453 ? -35.408 36.392 13.794 1.00 87.62 453 MET A N 1
ATOM 3580 C CA . MET A 1 453 ? -36.281 37.233 12.970 1.00 87.62 453 MET A CA 1
ATOM 3581 C C . MET A 1 453 ? -36.375 38.685 13.448 1.00 87.62 453 MET A C 1
ATOM 3583 O O . MET A 1 453 ? -36.962 39.509 12.743 1.00 87.62 453 MET A O 1
ATOM 3587 N N . LYS A 1 454 ? -35.822 39.025 14.619 1.00 89.69 454 LYS A N 1
ATOM 3588 C CA . LYS A 1 454 ? -35.865 40.402 15.125 1.00 89.69 454 LYS A CA 1
ATOM 3589 C C . LYS A 1 454 ? -35.172 41.365 14.145 1.00 89.69 454 LYS A C 1
ATOM 3591 O O . LYS A 1 454 ? -34.090 41.040 13.648 1.00 89.69 454 LYS A O 1
ATOM 3596 N N . PRO A 1 455 ? -35.731 42.566 13.890 1.00 87.31 455 PRO A N 1
ATOM 3597 C CA . PRO A 1 455 ? -35.150 43.529 12.948 1.00 87.31 455 PRO A CA 1
ATOM 3598 C C . PRO A 1 455 ? -33.685 43.883 13.243 1.00 87.31 455 PRO A C 1
ATOM 3600 O O . PRO A 1 455 ? -32.882 44.012 12.321 1.00 87.31 455 PRO A O 1
ATOM 3603 N N . GLU A 1 456 ? -33.325 43.977 14.525 1.00 87.94 456 GLU A N 1
ATOM 3604 C CA . GLU A 1 456 ? -31.958 44.226 15.007 1.00 87.94 456 GLU A CA 1
ATOM 3605 C C . GLU A 1 456 ? -30.960 43.102 14.666 1.00 87.94 456 GLU A C 1
ATOM 3607 O O . GLU A 1 456 ? -29.780 43.368 14.441 1.00 87.94 456 GLU A O 1
ATOM 3612 N N . ASN A 1 457 ? -31.437 41.860 14.534 1.00 87.12 457 ASN A N 1
ATOM 3613 C CA . ASN A 1 457 ? -30.621 40.675 14.256 1.00 87.12 457 ASN A CA 1
ATOM 3614 C C . ASN A 1 457 ? -30.578 40.312 12.765 1.00 87.12 457 ASN A C 1
ATOM 3616 O O . ASN A 1 457 ? -29.716 39.545 12.339 1.00 87.12 457 ASN A O 1
ATOM 3620 N N . ALA A 1 458 ? -31.448 40.903 11.940 1.00 85.19 458 ALA A N 1
ATOM 3621 C CA . ALA A 1 458 ? -31.559 40.581 10.518 1.00 85.19 458 ALA A CA 1
ATOM 3622 C C . ALA A 1 458 ? -30.240 40.774 9.74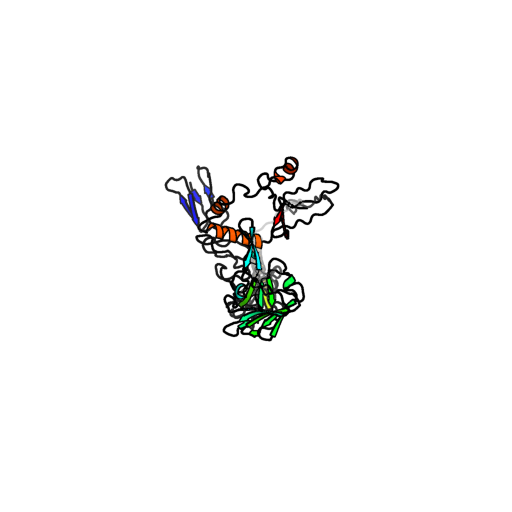6 1.00 85.19 458 ALA A C 1
ATOM 3624 O O . ALA A 1 458 ? -29.917 39.972 8.874 1.00 85.19 458 ALA A O 1
ATOM 3625 N N . LYS A 1 459 ? -29.454 41.807 10.089 1.00 84.44 459 LYS A N 1
ATOM 3626 C CA . LYS A 1 459 ? -28.139 42.073 9.471 1.00 84.44 459 LYS A CA 1
ATOM 3627 C C . LYS A 1 459 ? -27.045 41.097 9.917 1.00 84.44 459 LYS A C 1
ATOM 3629 O O . LYS A 1 459 ? -26.029 40.989 9.241 1.00 84.44 459 LYS A O 1
ATOM 3634 N N . LYS A 1 460 ? -27.255 40.389 11.032 1.00 83.69 460 LYS A N 1
ATOM 3635 C CA . LYS A 1 460 ? -26.342 39.370 11.570 1.00 83.69 460 LYS A CA 1
ATOM 3636 C C . LYS A 1 460 ? -26.588 37.979 10.966 1.00 83.69 460 LYS A C 1
ATOM 3638 O O . LYS A 1 460 ? -25.848 37.047 11.260 1.00 83.69 460 LYS A O 1
ATOM 3643 N N . ASN A 1 461 ? -27.606 37.836 10.112 1.00 84.56 461 ASN A N 1
ATOM 3644 C CA . ASN A 1 461 ? -27.904 36.615 9.367 1.00 84.56 461 ASN A CA 1
ATOM 3645 C C . ASN A 1 461 ? -27.425 36.767 7.923 1.00 84.56 461 ASN A C 1
ATOM 3647 O O . ASN A 1 461 ? -28.002 37.535 7.153 1.00 84.56 461 ASN A O 1
ATOM 3651 N N . GLN A 1 462 ? -26.398 36.016 7.528 1.00 79.94 462 GLN A N 1
ATOM 3652 C CA . GLN A 1 462 ? -25.865 36.097 6.166 1.00 79.94 462 GLN A CA 1
ATOM 3653 C C . GLN A 1 462 ? -26.844 35.498 5.123 1.00 79.94 462 GLN A C 1
ATOM 3655 O O . GLN A 1 462 ? -26.831 35.902 3.964 1.00 79.94 462 GLN A O 1
ATOM 3660 N N . TYR A 1 463 ? -27.734 34.572 5.511 1.00 80.44 463 TYR A N 1
ATOM 3661 C CA . TYR A 1 463 ? -28.722 33.921 4.645 1.00 80.44 463 TYR A CA 1
ATOM 3662 C C . TYR A 1 463 ? -30.072 33.965 5.355 1.00 80.44 463 TYR A C 1
ATOM 3664 O O . TYR A 1 463 ? -30.224 33.492 6.476 1.00 80.44 463 TYR A O 1
ATOM 3672 N N . LYS A 1 464 ? -31.088 34.500 4.678 1.00 77.88 464 LYS A N 1
ATOM 3673 C CA . LYS A 1 464 ? -32.424 34.704 5.267 1.00 77.88 464 LYS A CA 1
ATOM 3674 C C . LYS A 1 464 ? -33.184 33.402 5.538 1.00 77.88 464 LYS A C 1
ATOM 3676 O O . LYS A 1 464 ? -34.159 33.407 6.276 1.00 77.88 464 LYS A O 1
ATOM 3681 N N . THR A 1 465 ? -32.762 32.312 4.906 1.00 73.94 465 THR A N 1
ATOM 3682 C CA . THR A 1 465 ? -33.400 30.993 4.974 1.00 73.94 465 THR A CA 1
ATOM 3683 C C . THR A 1 465 ? -32.718 30.043 5.957 1.00 73.94 465 THR A C 1
ATOM 3685 O O . THR A 1 465 ? -33.219 28.943 6.168 1.00 73.94 465 THR A O 1
ATOM 3688 N N . ILE A 1 466 ? -31.590 30.444 6.553 1.00 80.44 466 ILE A N 1
ATOM 3689 C CA . ILE A 1 466 ? -30.813 29.632 7.494 1.00 80.44 466 ILE A CA 1
ATOM 3690 C C . ILE A 1 466 ? -30.723 30.422 8.796 1.00 80.44 466 ILE A C 1
ATOM 3692 O O . ILE A 1 466 ? -29.885 31.308 8.945 1.00 80.44 466 ILE A O 1
ATOM 3696 N N . LEU A 1 467 ? -31.650 30.145 9.708 1.00 86.69 467 LEU A N 1
ATOM 3697 C CA . LEU A 1 467 ? -31.810 30.877 10.962 1.00 86.69 467 LEU A CA 1
ATOM 3698 C C . LEU A 1 467 ? -31.620 29.922 12.145 1.00 86.69 467 LEU A C 1
ATOM 3700 O O . LEU A 1 467 ? -32.057 28.770 12.056 1.00 86.69 467 LEU A O 1
ATOM 3704 N N . PRO A 1 468 ? -30.993 30.373 13.244 1.00 87.12 468 PRO A N 1
ATOM 3705 C CA . PRO A 1 468 ? -30.786 29.535 14.405 1.00 87.12 468 PRO A CA 1
ATOM 3706 C C . PRO A 1 468 ? -32.098 29.323 15.161 1.00 87.12 468 PRO A C 1
ATOM 3708 O O . PRO A 1 468 ? -32.915 30.236 15.297 1.00 87.12 468 PRO A O 1
ATOM 3711 N N . TYR A 1 469 ? -32.277 28.132 15.720 1.00 87.44 469 TYR A N 1
ATOM 3712 C CA . TYR A 1 469 ? -33.424 27.840 16.573 1.00 87.44 469 TYR A CA 1
ATOM 3713 C C . TYR A 1 469 ? -33.294 28.472 17.958 1.00 87.44 469 TYR A C 1
ATOM 3715 O O . TYR A 1 469 ? -32.233 28.405 18.578 1.00 87.44 469 TYR A O 1
ATOM 3723 N N . ASP A 1 470 ? -34.397 28.979 18.505 1.00 85.94 470 ASP A N 1
ATOM 3724 C CA . ASP A 1 470 ? -34.418 29.675 19.797 1.00 85.94 470 ASP A CA 1
ATOM 3725 C C . ASP A 1 470 ? -33.938 28.779 20.955 1.00 85.94 470 ASP A C 1
ATOM 3727 O O . ASP A 1 470 ? -33.203 29.225 21.833 1.00 85.94 470 ASP A O 1
ATOM 3731 N N . HIS A 1 471 ? -34.326 27.498 20.945 1.00 83.56 471 HIS A N 1
ATOM 3732 C CA . HIS A 1 471 ? -34.093 26.559 22.051 1.00 83.56 471 HIS A CA 1
ATOM 3733 C C . HIS A 1 471 ? -32.624 26.146 22.233 1.00 83.56 471 HIS A C 1
ATOM 3735 O 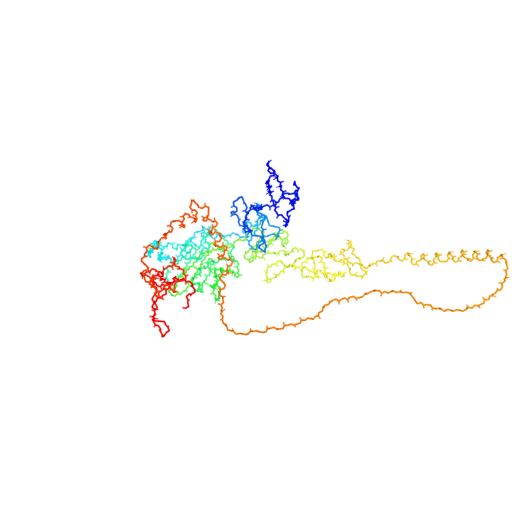O . HIS A 1 471 ? -32.246 25.669 23.300 1.00 83.56 471 HIS A O 1
ATOM 3741 N N . SER A 1 472 ? -31.800 26.288 21.195 1.00 84.88 472 SER A N 1
ATOM 3742 C CA . SER A 1 472 ? -30.396 25.867 21.200 1.00 84.88 472 SER A CA 1
ATOM 3743 C C . SER A 1 472 ? -29.460 26.975 20.731 1.00 84.88 472 SER A C 1
ATOM 3745 O O . SER A 1 472 ? -28.303 26.695 20.428 1.00 84.88 472 SER A O 1
ATOM 3747 N N . ARG A 1 473 ? -29.930 28.225 20.605 1.00 87.94 473 ARG A N 1
ATOM 374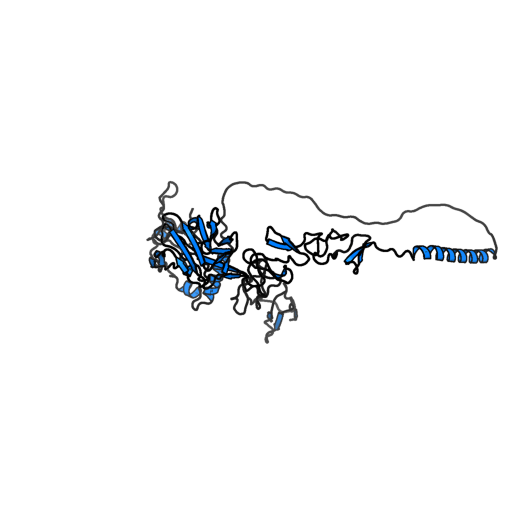8 C CA . ARG A 1 473 ? -29.095 29.324 20.102 1.00 87.94 473 ARG A CA 1
ATOM 3749 C C . ARG A 1 473 ? -27.918 29.595 21.030 1.00 87.94 473 ARG A C 1
ATOM 3751 O O . ARG A 1 473 ? -28.060 29.571 22.254 1.00 87.94 473 ARG A O 1
ATOM 3758 N N . VAL A 1 474 ? -26.769 29.889 20.438 1.00 87.19 474 VAL A N 1
ATOM 3759 C CA . VAL A 1 474 ? -25.622 30.419 21.174 1.00 87.19 474 VAL A CA 1
ATOM 3760 C C . VAL A 1 474 ? -25.955 31.851 21.588 1.00 87.19 474 VAL A C 1
ATOM 3762 O O . VAL A 1 474 ? -26.453 32.635 20.779 1.00 87.19 474 VAL A O 1
ATOM 3765 N N . LYS A 1 475 ? -25.724 32.181 22.862 1.00 88.06 475 LYS A N 1
ATOM 3766 C CA . LYS A 1 475 ? -25.895 33.537 23.391 1.00 88.06 475 LYS A CA 1
ATOM 3767 C C . LYS A 1 475 ? -24.524 34.107 23.715 1.00 88.06 475 LYS A C 1
ATOM 3769 O O . LYS A 1 475 ? -23.796 33.508 24.505 1.00 88.06 475 LYS A O 1
ATOM 3774 N N . LEU A 1 476 ? -24.179 35.223 23.089 1.00 82.81 476 LEU A N 1
ATOM 3775 C CA . LEU A 1 476 ? -22.940 35.935 23.373 1.00 82.81 476 LEU A CA 1
ATOM 3776 C C . LEU A 1 476 ? -23.084 36.746 24.662 1.00 82.81 476 LEU A C 1
ATOM 3778 O O . LEU A 1 476 ? -24.182 37.180 25.016 1.00 82.81 476 LEU A O 1
ATOM 3782 N N . GLN A 1 477 ? -21.970 36.950 25.361 1.00 79.00 477 GLN A N 1
ATOM 3783 C CA . GLN A 1 477 ? -21.913 37.948 26.424 1.00 79.00 477 GLN A CA 1
ATOM 3784 C C . GLN A 1 477 ? -21.703 39.323 25.772 1.00 79.00 477 GLN A C 1
ATOM 3786 O O . GLN A 1 477 ? -20.839 39.422 24.903 1.00 79.00 477 GLN A O 1
ATOM 3791 N N . PRO A 1 478 ? -22.484 40.356 26.135 1.00 71.06 478 PRO A N 1
ATOM 3792 C CA . PRO A 1 478 ? -22.281 41.702 25.606 1.00 71.06 478 PRO A CA 1
ATOM 3793 C C . PRO A 1 478 ? -20.884 42.220 25.971 1.00 71.06 478 PRO A C 1
ATOM 3795 O O . PRO A 1 478 ? -20.479 42.102 27.129 1.00 71.06 478 PRO A O 1
ATOM 3798 N N . ASP A 1 479 ? -20.173 42.802 25.008 1.00 68.44 479 ASP A N 1
ATOM 3799 C CA . ASP A 1 479 ? -18.889 43.478 25.216 1.00 68.44 479 ASP A CA 1
ATOM 3800 C C . ASP A 1 479 ? -19.026 44.995 24.980 1.00 68.44 479 ASP A C 1
ATOM 3802 O O . ASP A 1 479 ? -20.110 45.505 24.682 1.00 68.44 479 ASP A O 1
ATOM 3806 N N . GLU A 1 480 ? -17.934 45.748 25.141 1.00 58.84 480 GLU A N 1
ATOM 3807 C CA . GLU A 1 480 ? -17.936 47.212 24.975 1.00 58.84 480 GLU A CA 1
ATOM 3808 C C . GLU A 1 480 ? -18.255 47.667 23.532 1.00 58.84 480 GLU A C 1
ATOM 3810 O O . GLU A 1 480 ? -18.548 48.842 23.309 1.00 58.84 480 GLU A O 1
ATOM 3815 N N . ILE A 1 481 ? -18.228 46.753 22.551 1.00 62.22 481 ILE A N 1
ATOM 3816 C CA . ILE A 1 481 ? -18.337 47.038 21.109 1.00 62.22 481 ILE A CA 1
ATOM 3817 C C . ILE A 1 481 ? -19.694 46.581 20.543 1.00 62.22 481 ILE A C 1
ATOM 3819 O O . ILE A 1 481 ? -20.236 47.204 19.625 1.00 62.22 481 ILE A O 1
ATOM 3823 N N . SER A 1 482 ? -20.281 45.515 21.087 1.00 64.12 482 SER A N 1
ATOM 3824 C CA . SER A 1 482 ? -21.554 44.939 20.668 1.00 64.12 482 SER A CA 1
ATOM 3825 C C . SER A 1 482 ? -22.466 44.684 21.866 1.00 64.12 482 SER A C 1
ATOM 3827 O O . SER A 1 482 ? -22.289 43.758 22.652 1.00 64.12 482 SER A O 1
ATOM 3829 N N . SER A 1 483 ? -23.546 45.459 21.944 1.00 68.06 483 SER A N 1
ATOM 3830 C CA . SER A 1 483 ? -24.579 45.332 22.980 1.00 68.06 483 SER A CA 1
ATOM 3831 C C . SER A 1 483 ? -25.557 44.165 22.769 1.00 68.06 483 SER A C 1
ATOM 3833 O O . SER A 1 483 ? -26.550 44.060 23.487 1.00 68.06 483 SER A O 1
ATOM 3835 N N . SER A 1 484 ? -25.334 43.298 21.775 1.00 78.31 484 SER A N 1
ATOM 3836 C CA . SER A 1 484 ? -26.302 42.277 21.357 1.00 78.31 484 SER A CA 1
ATOM 3837 C C . SER A 1 484 ? -25.780 40.860 21.598 1.00 78.31 484 SER A C 1
ATOM 3839 O O . SER A 1 484 ? -24.730 40.482 21.087 1.00 78.31 484 SER A O 1
ATOM 3841 N N . ASP A 1 485 ? -26.582 40.051 22.298 1.00 86.19 485 ASP A N 1
ATOM 3842 C CA . ASP A 1 485 ? -26.312 38.644 22.640 1.00 86.19 485 ASP A CA 1
ATOM 3843 C C . ASP A 1 485 ? -26.467 37.674 21.452 1.00 86.19 485 ASP A C 1
ATOM 3845 O O . ASP A 1 485 ? -26.340 36.455 21.611 1.00 86.19 485 ASP A O 1
ATOM 3849 N N . TYR A 1 486 ? -26.810 38.193 20.273 1.00 88.81 486 TYR A N 1
ATOM 3850 C CA . TYR A 1 486 ? -27.215 37.395 19.127 1.00 88.81 486 TYR A CA 1
ATOM 3851 C C . TYR A 1 486 ? -26.060 37.100 18.170 1.00 88.81 486 TYR A C 1
ATOM 3853 O O . TYR A 1 486 ? -25.398 38.013 17.661 1.00 88.81 486 TYR A O 1
ATOM 3861 N N . ILE A 1 487 ? -25.941 35.815 17.835 1.00 87.94 487 ILE A N 1
ATOM 3862 C CA . ILE A 1 487 ? -25.172 35.270 16.718 1.00 87.94 487 ILE A CA 1
ATOM 3863 C C . ILE A 1 487 ? -26.018 34.209 16.001 1.00 87.94 487 ILE A C 1
ATOM 3865 O O . ILE A 1 487 ? -26.800 33.495 16.634 1.00 87.94 487 ILE A O 1
ATOM 3869 N N . ASN A 1 488 ? -25.865 34.087 14.679 1.00 88.50 488 ASN A N 1
ATOM 3870 C CA . ASN A 1 488 ? -26.503 33.023 13.903 1.00 88.50 488 ASN A CA 1
ATOM 3871 C C . ASN A 1 488 ? -25.782 31.687 14.139 1.00 88.50 488 ASN A C 1
ATOM 3873 O O . ASN A 1 488 ? -24.961 31.247 13.329 1.00 88.50 488 ASN A O 1
ATOM 3877 N N . ALA A 1 489 ? -26.038 31.092 15.304 1.00 87.69 489 ALA A N 1
ATOM 3878 C CA . ALA A 1 489 ? -25.432 29.837 15.701 1.00 87.69 489 ALA A CA 1
ATOM 3879 C C . ALA A 1 489 ? -26.302 29.043 16.684 1.00 87.69 489 ALA A C 1
ATOM 3881 O O . ALA A 1 489 ? -26.957 29.613 17.559 1.00 87.69 489 ALA A O 1
ATOM 3882 N N . ASN A 1 490 ? -26.248 27.716 16.585 1.00 87.56 490 ASN A N 1
ATOM 3883 C CA . ASN A 1 490 ? -26.854 26.786 17.533 1.00 87.56 490 ASN A CA 1
ATOM 3884 C C . ASN A 1 490 ? -25.814 25.838 18.129 1.00 87.56 490 ASN A C 1
ATOM 3886 O O . ASN A 1 490 ? -24.904 25.374 17.443 1.00 87.56 490 ASN A O 1
ATOM 3890 N N . PHE A 1 491 ? -26.005 25.483 19.394 1.00 79.62 491 PHE A N 1
ATOM 3891 C CA . PHE A 1 491 ? -25.313 24.374 20.028 1.00 79.62 491 PHE A CA 1
ATOM 3892 C C . PHE A 1 491 ? -25.812 23.031 19.485 1.00 79.62 491 PHE A C 1
ATOM 3894 O O . PHE A 1 491 ? -27.013 22.779 19.400 1.00 79.62 491 PHE A O 1
ATOM 3901 N N . ILE A 1 492 ? -24.874 22.134 19.195 1.00 76.25 492 ILE A N 1
ATOM 3902 C CA . ILE A 1 492 ? -25.108 20.738 18.828 1.00 76.25 492 ILE A CA 1
ATOM 3903 C C . ILE A 1 492 ? -24.625 19.848 19.981 1.00 76.25 492 ILE A C 1
ATOM 3905 O O . ILE A 1 492 ? -23.526 20.042 20.503 1.00 76.25 492 ILE A O 1
ATOM 3909 N N . CYS A 1 493 ? -25.433 18.846 20.347 1.00 57.75 493 CYS A N 1
ATOM 3910 C CA . CYS A 1 493 ? -25.093 17.771 21.291 1.00 57.75 493 CYS A CA 1
ATOM 3911 C C . CYS A 1 493 ? -24.494 18.260 22.627 1.00 57.75 493 CYS A C 1
ATOM 3913 O O . CYS A 1 493 ? -23.284 18.172 22.840 1.00 57.75 493 CYS A O 1
ATOM 3915 N N . ASN A 1 494 ? -25.345 18.734 23.548 1.00 56.56 494 ASN A N 1
ATOM 3916 C CA . ASN A 1 494 ? -24.952 19.214 24.885 1.00 56.56 494 ASN A CA 1
ATOM 3917 C C . ASN A 1 494 ? -23.848 20.287 24.856 1.00 56.56 494 ASN A C 1
ATOM 3919 O O . ASN A 1 494 ? -22.878 20.200 25.601 1.00 56.56 494 ASN A O 1
ATOM 3923 N N . GLN A 1 495 ? -23.992 21.290 23.982 1.00 63.16 495 GLN A N 1
ATOM 3924 C CA . GLN A 1 495 ? -23.078 22.442 23.884 1.00 63.16 495 GLN A CA 1
ATOM 3925 C C . GLN A 1 495 ? -21.632 22.094 23.499 1.00 63.16 495 GLN A C 1
ATOM 3927 O O . GLN A 1 495 ? -20.743 22.934 23.592 1.00 63.16 495 GLN A O 1
ATOM 3932 N N . ARG A 1 496 ? -21.378 20.866 23.031 1.00 51.50 496 ARG A N 1
ATOM 3933 C CA . ARG A 1 496 ? -20.026 20.417 22.681 1.00 51.50 496 ARG A CA 1
ATOM 3934 C C . ARG A 1 496 ? -19.545 20.960 21.339 1.00 51.50 496 ARG A C 1
ATOM 3936 O O . ARG A 1 496 ? -18.342 21.078 21.124 1.00 51.50 496 ARG A O 1
ATOM 3943 N N . TYR A 1 497 ? -20.474 21.248 20.436 1.00 69.81 497 TYR A N 1
ATOM 3944 C CA . TYR A 1 497 ? -20.188 21.810 19.123 1.00 69.81 497 TYR A CA 1
ATOM 3945 C C . TYR A 1 497 ? -21.148 22.957 18.833 1.00 69.81 497 TYR A C 1
ATOM 3947 O O . TYR A 1 497 ? -22.244 23.011 19.389 1.00 69.81 497 TYR A O 1
ATOM 3955 N N . ILE A 1 498 ? -20.741 23.852 17.941 1.00 77.88 498 ILE A N 1
ATOM 3956 C CA . ILE A 1 498 ? -21.565 24.950 17.448 1.00 77.88 498 ILE A CA 1
ATOM 3957 C C . ILE A 1 498 ? -21.679 24.792 15.932 1.00 77.88 498 ILE A C 1
ATOM 3959 O O . ILE A 1 498 ? -20.670 24.595 15.256 1.00 77.88 498 ILE A O 1
ATOM 3963 N N . ALA A 1 499 ? -22.897 24.863 15.402 1.00 80.25 499 ALA A N 1
ATOM 3964 C CA . ALA A 1 499 ? -23.120 25.129 13.986 1.00 80.25 499 ALA A CA 1
ATOM 3965 C C . ALA A 1 499 ? -23.453 26.605 13.829 1.00 80.25 499 ALA A C 1
ATOM 3967 O O . ALA A 1 499 ? -24.353 27.102 14.505 1.00 80.25 499 ALA A O 1
ATOM 3968 N N . CYS A 1 500 ? -22.737 27.286 12.942 1.00 82.31 500 CYS A N 1
ATOM 3969 C CA . CYS A 1 500 ? -22.956 28.692 12.664 1.00 82.31 500 CYS A CA 1
ATOM 3970 C C . CYS A 1 500 ? -22.923 28.991 11.177 1.00 82.31 500 CYS A C 1
ATOM 3972 O O . CYS A 1 500 ? -22.433 28.204 10.360 1.00 82.31 500 CYS A O 1
ATOM 3974 N N . GLN A 1 501 ? -23.493 30.137 10.834 1.00 74.25 501 GLN A N 1
ATOM 3975 C CA . GLN A 1 501 ? -23.555 30.593 9.468 1.00 74.25 501 GLN A CA 1
ATOM 3976 C C . GLN A 1 501 ? -22.339 31.474 9.132 1.00 74.25 501 GLN A C 1
ATOM 3978 O O . GLN A 1 501 ? -22.310 32.650 9.482 1.00 74.25 501 GLN A O 1
ATOM 3983 N N . GLY A 1 502 ? -21.346 30.900 8.445 1.00 61.53 502 GLY A N 1
ATOM 3984 C CA . GLY A 1 502 ? -20.090 31.581 8.100 1.00 61.53 502 GLY A CA 1
ATOM 3985 C C . GLY A 1 502 ? -18.950 31.269 9.076 1.00 61.53 502 GLY A C 1
ATOM 3986 O O . GLY A 1 502 ? -19.050 30.340 9.875 1.00 61.53 502 GLY A O 1
ATOM 3987 N N . MET A 1 503 ? -17.838 32.007 8.985 1.00 50.19 503 MET A N 1
ATOM 3988 C CA . MET A 1 503 ? -16.730 31.861 9.935 1.00 50.19 503 MET A CA 1
ATOM 3989 C C . MET A 1 503 ? -17.124 32.476 11.282 1.00 50.19 503 MET A C 1
ATOM 3991 O O . MET A 1 503 ? -17.346 33.680 11.378 1.00 50.19 503 MET A O 1
ATOM 3995 N N . CYS A 1 504 ? -17.227 31.629 12.304 1.00 44.78 504 CYS A N 1
ATOM 3996 C CA . CYS A 1 504 ? -17.273 32.054 13.697 1.00 44.78 504 CYS A CA 1
ATOM 3997 C C . CYS A 1 504 ? -15.856 32.469 14.120 1.00 44.78 504 CYS A C 1
ATOM 3999 O O . CYS A 1 504 ? -14.967 31.617 14.106 1.00 44.78 504 CYS A O 1
ATOM 4001 N N . TYR A 1 505 ? -15.659 33.747 14.451 1.00 44.81 505 TYR A N 1
ATOM 4002 C CA . TYR A 1 505 ? -14.427 34.254 15.065 1.00 44.81 505 TYR A CA 1
ATOM 4003 C C . TYR A 1 505 ? -14.517 34.200 16.585 1.00 44.81 505 TYR A C 1
ATOM 4005 O O . TYR A 1 505 ? -15.629 34.460 17.105 1.00 44.81 505 TYR A O 1
#

Solvent-accessible surface area (backbone atoms only — not comparable to full-atom values): 29652 Å² total; per-residue (Å²): 119,51,76,52,72,50,80,62,48,49,74,45,70,42,97,84,72,81,46,77,50,72,51,65,56,81,85,61,97,69,77,49,78,48,59,94,70,84,88,87,78,86,82,91,84,80,42,60,67,58,23,13,34,100,79,43,78,42,65,48,31,20,33,94,79,44,63,30,40,41,66,76,27,39,31,94,81,40,41,27,87,42,32,32,72,73,33,17,78,38,61,26,45,43,55,73,38,53,76,42,56,51,43,53,67,47,56,33,51,83,42,81,42,81,52,94,96,39,83,40,83,40,78,48,81,22,44,48,53,30,20,19,66,81,45,73,50,30,49,76,91,74,67,20,33,14,26,33,37,74,36,41,76,36,40,41,35,41,47,51,98,57,71,41,78,42,38,43,35,40,40,30,31,37,73,68,73,32,67,58,49,57,55,27,34,35,25,46,66,90,44,80,41,44,68,44,82,76,70,54,35,66,38,53,68,28,80,44,65,32,92,59,72,40,79,25,39,35,43,35,42,37,40,74,47,79,79,36,49,52,62,34,8,23,42,40,37,52,43,50,36,94,56,23,13,40,76,86,17,57,41,57,13,74,48,12,42,94,43,45,54,41,45,80,78,18,44,84,82,34,32,34,58,18,15,25,71,36,81,87,80,49,42,67,38,71,37,59,90,31,23,10,23,64,57,33,73,43,66,35,62,59,20,44,92,34,38,34,39,32,51,73,41,46,38,84,82,33,40,33,94,70,36,41,77,34,84,86,78,54,42,54,40,74,63,80,79,77,68,62,62,73,60,47,54,61,52,52,52,49,52,51,50,52,51,50,50,52,50,48,58,58,48,71,74,57,83,87,90,85,85,89,88,87,88,84,88,81,85,90,89,89,83,89,79,88,84,83,87,87,86,89,88,89,87,88,83,90,83,89,87,86,85,82,89,77,90,77,82,76,91,70,56,69,65,58,56,49,51,50,50,52,52,55,55,55,43,60,72,42,100,66,30,64,69,58,57,58,68,64,47,70,92,53,81,92,60,63,35,66,71,50,66,35,79,89,37,45,83,64,40,92,44,96,88,65,68,30,38,59,94,40,43,48,71,51,80,63,52,102,87,42,89,58,39,79,58,47,20,25,46,40,79,90,69,73,40,74,51,56,78,68,88,86,127

Mean predicted aligned error: 18.92 Å